Protein AF-A0A9E7F253-F1 (afdb_monomer_lite)

Organism: NCBI:txid320322

InterPro domains:
  IPR000462 CDP-alcohol phosphatidyltransferase [PF01066] (121-216)
  IPR014472 Choline/ethanolamine phosphotransferase [PTHR10414] (60-450)
  IPR043130 CDP-alcohol phosphatidyltransferase, transmembrane domain [G3DSA:1.20.120.1760] (108-322)
  IPR048254 CDP-alcohol phosphatidyltransferase, conserved site [PS00379] (163-185)

Secondary structure (DSSP, 8-state):
-HHHHHHHHHHHHHHHHHH-TT-TTTHHHHHHHHH-TTS-TT-HHHHHHHHHHHHHHHHS-SS-HHHHHHHTT----EEE--HHIIIIIHHHHHHHGGGS-SSTTTSSS--HHHHHHHHHHHHHHHHHHHHHH-TTS-S---HHHHHHHHHHHHHHHHHHHHHHHHHHHHT---HHHHHHHHHHHHHHHHHHHHHHHHHHT-GGGHHHHHHHHHHHHHHHHHHHHHHSSEEE-SS-IIIIIHHHHHHHHHHHHHH-THHHHSBHHHHSTTTTT-TTS---BHHHHHHHHHIIIIIHHHHHHHHHHHHHHHHHTT--HHHHHGGGHHHHHHHHHHHHHHHH-TT-HHHHSHHHHHHHHHHHHHHHHHHHHHHHHTTPPSS--GGGGGGGTTHHHHHHHHHHHHHTTT--SS-HHHHHHHHHHHHHHHHHHHHHHHHHHHHHHHT--SS---TTHHHHHHHHHHHHHHHHHHHHHHHHHHHHS--PPPPP--------------------------------SSSSSSTTTTTTTTTTT-SSS-------------------------

Structure (mmCIF, N/CA/C/O backbone):
data_AF-A0A9E7F253-F1
#
_entry.id   AF-A0A9E7F253-F1
#
loop_
_atom_site.group_PDB
_atom_site.id
_atom_site.type_symbol
_atom_site.label_atom_id
_atom_site.label_alt_id
_atom_site.label_comp_id
_atom_site.label_asym_id
_atom_site.label_entity_id
_atom_site.label_seq_id
_atom_site.pdbx_PDB_ins_code
_atom_site.Cartn_x
_atom_site.Cartn_y
_atom_site.Cartn_z
_atom_site.occupancy
_atom_site.B_iso_or_equiv
_atom_site.auth_seq_id
_atom_site.auth_comp_id
_atom_site.auth_asym_id
_atom_site.auth_atom_id
_atom_site.pdbx_PDB_model_num
ATOM 1 N N . MET A 1 1 ? 38.397 19.824 2.627 1.00 30.05 1 MET A N 1
ATOM 2 C CA . MET A 1 1 ? 37.225 19.546 1.764 1.00 30.05 1 MET A CA 1
ATOM 3 C C . MET A 1 1 ? 36.124 18.804 2.516 1.00 30.05 1 MET A C 1
ATOM 5 O O . MET A 1 1 ? 35.046 19.362 2.634 1.00 30.05 1 MET A O 1
ATOM 9 N N . LEU A 1 2 ? 36.395 17.642 3.126 1.00 26.81 2 LEU A N 1
ATOM 10 C CA . LEU A 1 2 ? 35.420 16.891 3.942 1.00 26.81 2 LEU A CA 1
ATOM 11 C C . LEU A 1 2 ? 34.816 17.716 5.106 1.00 26.81 2 LEU A C 1
ATOM 13 O O . LEU A 1 2 ? 33.614 17.709 5.334 1.00 26.81 2 LEU A O 1
ATOM 17 N N . SER A 1 3 ? 35.633 18.528 5.782 1.00 28.61 3 SER A N 1
ATOM 18 C CA . SER A 1 3 ? 35.206 19.444 6.854 1.00 28.61 3 SER A CA 1
ATOM 19 C C . SER A 1 3 ? 34.340 20.627 6.388 1.00 28.61 3 SER A C 1
ATOM 21 O O . SER A 1 3 ? 33.595 21.186 7.190 1.00 28.61 3 SER A O 1
ATOM 23 N N . LEU A 1 4 ? 34.415 20.999 5.104 1.00 32.41 4 LEU A N 1
ATOM 24 C CA . LEU A 1 4 ? 33.600 22.062 4.499 1.00 32.41 4 LEU A CA 1
ATOM 25 C C . LEU A 1 4 ? 32.230 21.540 4.024 1.00 32.41 4 LEU A C 1
ATOM 27 O O . LEU A 1 4 ? 31.294 22.324 3.930 1.00 32.41 4 LEU A O 1
ATOM 31 N N . LEU A 1 5 ? 32.099 20.225 3.795 1.00 35.53 5 LEU A N 1
ATOM 32 C CA . LEU A 1 5 ? 30.854 19.544 3.400 1.00 35.53 5 LEU A CA 1
ATOM 33 C C . LEU A 1 5 ? 30.013 19.066 4.598 1.00 35.53 5 LEU A C 1
ATOM 35 O O . LEU A 1 5 ? 28.794 18.969 4.501 1.00 35.53 5 LEU A O 1
ATOM 39 N N . ILE A 1 6 ? 30.653 18.804 5.742 1.00 37.03 6 ILE A N 1
ATOM 40 C CA . ILE A 1 6 ? 29.982 18.355 6.973 1.00 37.03 6 ILE A CA 1
ATOM 41 C C . ILE A 1 6 ? 29.242 19.506 7.676 1.00 37.03 6 ILE A C 1
ATOM 43 O O . ILE A 1 6 ? 28.189 19.289 8.270 1.00 37.03 6 ILE A O 1
ATOM 47 N N . ARG A 1 7 ? 29.756 20.740 7.594 1.00 33.44 7 ARG A N 1
ATOM 48 C CA . ARG A 1 7 ? 29.169 21.903 8.283 1.00 33.44 7 ARG A CA 1
ATOM 49 C C . ARG A 1 7 ? 27.715 22.199 7.879 1.00 33.44 7 ARG A C 1
ATOM 51 O O . ARG A 1 7 ? 26.892 22.237 8.782 1.00 33.44 7 ARG A O 1
ATOM 58 N N . PRO A 1 8 ? 27.348 22.275 6.586 1.00 38.00 8 PRO A N 1
ATOM 59 C CA . PRO A 1 8 ? 25.959 22.519 6.182 1.00 38.00 8 PRO A CA 1
ATOM 60 C C . PRO A 1 8 ? 24.978 21.423 6.636 1.00 38.00 8 PRO A C 1
ATOM 62 O O . PRO A 1 8 ? 23.828 21.710 6.954 1.00 38.00 8 PRO A O 1
ATOM 65 N N . VAL A 1 9 ? 25.433 20.163 6.699 1.00 37.81 9 VAL A N 1
ATOM 66 C CA . VAL A 1 9 ? 24.639 19.012 7.170 1.00 37.81 9 VAL A CA 1
ATOM 67 C C . VAL A 1 9 ? 24.443 19.069 8.688 1.00 37.81 9 VAL A C 1
ATOM 69 O O . VAL A 1 9 ? 23.340 18.831 9.177 1.00 37.81 9 VAL A O 1
ATOM 72 N N . LEU A 1 10 ? 25.485 19.440 9.437 1.00 37.00 10 LEU A N 1
ATOM 73 C CA . LEU A 1 10 ? 25.392 19.684 10.878 1.00 37.00 10 LEU A CA 1
ATOM 74 C C . LEU A 1 10 ? 24.549 20.923 11.205 1.00 37.00 10 LEU A C 1
ATOM 76 O O . LEU A 1 10 ? 23.824 20.897 12.195 1.00 37.00 10 LEU A O 1
ATOM 80 N N . ASP A 1 11 ? 24.579 21.958 10.367 1.00 37.53 11 ASP A N 1
ATOM 81 C CA . ASP A 1 11 ? 23.763 23.165 10.527 1.00 37.53 11 ASP A CA 1
ATOM 82 C C . ASP A 1 11 ? 22.277 22.878 10.243 1.00 37.53 11 ASP A C 1
ATOM 84 O O . ASP A 1 11 ? 21.405 23.380 10.953 1.00 37.53 11 ASP A O 1
ATOM 88 N N . LEU A 1 12 ? 21.966 21.990 9.288 1.00 36.81 12 LEU A N 1
ATOM 89 C CA . LEU A 1 12 ? 20.602 21.508 9.028 1.00 36.81 12 LEU A CA 1
ATOM 90 C C . LEU A 1 12 ? 20.070 20.636 10.184 1.00 36.81 12 LEU A C 1
ATOM 92 O O . LEU A 1 12 ? 18.921 20.785 10.602 1.00 36.81 12 LEU A O 1
ATOM 96 N N . ILE A 1 13 ? 20.918 19.775 10.760 1.00 38.06 13 ILE A N 1
ATOM 97 C CA . ILE A 1 13 ? 20.624 18.994 11.980 1.00 38.06 13 ILE A CA 1
ATOM 98 C C . ILE A 1 13 ? 20.480 19.924 13.205 1.00 38.06 13 ILE A C 1
ATOM 100 O O . ILE A 1 13 ? 19.615 19.717 14.062 1.00 38.06 13 ILE A O 1
ATOM 104 N N . GLY A 1 14 ? 21.276 20.993 13.267 1.00 34.47 14 GLY A N 1
ATOM 105 C CA . GLY A 1 14 ? 21.186 22.057 14.265 1.00 34.47 14 GLY A CA 1
ATOM 106 C C . GLY A 1 14 ? 19.881 22.850 14.166 1.00 34.47 14 GLY A C 1
ATOM 107 O O . GLY A 1 14 ? 19.262 23.137 15.188 1.00 34.47 14 GLY A O 1
ATOM 108 N N . TYR A 1 15 ? 19.382 23.110 12.956 1.00 34.38 15 TYR A N 1
ATOM 109 C CA . TYR A 1 15 ? 18.088 23.768 12.742 1.00 34.38 15 TYR A CA 1
ATOM 110 C C . TYR A 1 15 ? 16.909 22.912 13.235 1.00 34.38 15 TYR A C 1
ATOM 112 O O . TYR A 1 15 ? 15.989 23.427 13.873 1.00 34.38 15 TYR A O 1
ATOM 120 N N . PHE A 1 16 ? 16.974 21.588 13.049 1.00 31.30 16 PHE A N 1
ATOM 121 C CA . PHE A 1 16 ? 16.030 20.642 13.665 1.00 31.30 16 PHE A CA 1
ATOM 122 C C . PHE A 1 16 ? 16.096 20.647 15.204 1.00 31.30 16 PHE A C 1
ATOM 124 O O . PHE A 1 16 ? 15.095 20.366 15.865 1.00 31.30 16 PHE A O 1
ATOM 131 N N . SER A 1 17 ? 17.243 21.014 15.780 1.00 33.12 17 SER A N 1
ATOM 132 C CA . SER A 1 17 ? 17.468 21.051 17.232 1.00 33.12 17 SER A CA 1
ATOM 133 C C . SER A 1 17 ? 16.834 22.271 17.917 1.00 33.12 17 SER A C 1
ATOM 135 O O . SER A 1 17 ? 16.520 22.202 19.101 1.00 33.12 17 SER A O 1
ATOM 137 N N . VAL A 1 18 ? 16.581 23.364 17.185 1.00 35.09 18 VAL A N 1
ATOM 138 C CA . VAL A 1 18 ? 15.900 24.565 17.716 1.00 35.09 18 VAL A CA 1
ATOM 139 C C . VAL A 1 18 ? 14.377 24.369 17.800 1.00 35.09 18 VAL A C 1
ATOM 141 O O . VAL A 1 18 ? 13.717 24.977 18.639 1.00 35.09 18 VAL A O 1
ATOM 144 N N . VAL A 1 19 ? 13.809 23.479 16.978 1.00 34.69 19 VAL A N 1
ATOM 145 C CA . VAL A 1 19 ? 12.356 23.225 16.914 1.00 34.69 19 VAL A CA 1
ATOM 146 C C . VAL A 1 19 ? 11.896 22.147 17.916 1.00 34.69 19 VAL A C 1
ATOM 148 O O . VAL A 1 19 ? 10.728 22.133 18.303 1.00 34.69 19 VAL A O 1
ATOM 151 N N . PHE A 1 20 ? 12.794 21.272 18.397 1.00 37.69 20 PHE A N 1
ATOM 152 C CA . PHE A 1 20 ? 12.448 20.125 19.257 1.00 37.69 20 PHE A CA 1
ATOM 153 C C . PHE A 1 20 ? 13.407 19.962 20.462 1.00 37.69 20 PHE A C 1
ATOM 155 O O . PHE A 1 20 ? 14.334 19.150 20.414 1.00 37.69 20 PHE A O 1
ATOM 162 N N . PRO A 1 21 ? 13.172 20.674 21.583 1.00 31.69 21 PRO A N 1
ATOM 163 C CA . PRO A 1 21 ? 14.091 20.702 22.728 1.00 31.69 21 PRO A CA 1
ATOM 164 C C . PRO A 1 21 ? 14.066 19.450 23.628 1.00 31.69 21 PRO A C 1
ATOM 166 O O . PRO A 1 21 ? 14.797 19.386 24.609 1.00 31.69 21 PRO A O 1
ATOM 169 N N . SER A 1 22 ? 13.235 18.439 23.355 1.00 30.19 22 SER A N 1
ATOM 170 C CA . SER A 1 22 ? 13.044 17.277 24.249 1.00 30.19 22 SER A CA 1
ATOM 171 C C . SER A 1 22 ? 13.729 15.980 23.788 1.00 30.19 22 SER A C 1
ATOM 173 O O . SER A 1 22 ? 13.538 14.929 24.397 1.00 30.19 22 SER A O 1
ATOM 175 N N . SER A 1 23 ? 14.575 16.035 22.755 1.00 37.69 23 SER A N 1
ATOM 176 C CA . SER A 1 23 ? 15.226 14.862 22.135 1.00 37.69 23 SER A CA 1
ATOM 177 C C . SER A 1 23 ? 16.762 14.954 22.098 1.00 37.69 23 SER A C 1
ATOM 179 O O . SER A 1 23 ? 17.400 14.576 21.118 1.00 37.69 23 SER A O 1
ATOM 181 N N . HIS A 1 24 ? 17.372 15.451 23.176 1.00 32.84 24 HIS A N 1
ATOM 182 C CA . HIS A 1 24 ? 18.783 15.862 23.204 1.00 32.84 24 HIS A CA 1
ATOM 183 C C . HIS A 1 24 ? 19.865 14.763 23.184 1.00 32.84 24 HIS A C 1
ATOM 185 O O . HIS A 1 24 ? 21.035 15.118 23.086 1.00 32.84 24 HIS A O 1
ATOM 191 N N . SER A 1 25 ? 19.567 13.460 23.247 1.00 36.12 25 SER A N 1
ATOM 192 C CA . SER A 1 25 ? 20.639 12.458 23.454 1.00 36.12 25 SER A CA 1
ATOM 193 C C . SER A 1 25 ? 20.885 11.451 22.327 1.00 36.12 25 SER A C 1
ATOM 195 O O . SER A 1 25 ? 21.946 10.832 22.318 1.00 36.12 25 SER A O 1
ATOM 197 N N . VAL A 1 26 ? 19.974 11.282 21.360 1.00 38.06 26 VAL A N 1
ATOM 198 C CA . VAL A 1 26 ? 20.045 10.128 20.431 1.00 38.06 26 VAL A CA 1
ATOM 199 C C . VAL A 1 26 ? 20.203 10.528 18.961 1.00 38.06 26 VAL A C 1
ATOM 201 O O . VAL A 1 26 ? 20.901 9.848 18.209 1.00 38.06 26 VAL A O 1
ATOM 204 N N . LEU A 1 27 ? 19.616 11.649 18.532 1.00 37.00 27 LEU A N 1
ATOM 205 C CA . LEU A 1 27 ? 19.571 11.993 17.106 1.00 37.00 27 LEU A CA 1
ATOM 206 C C . LEU A 1 27 ? 20.922 12.499 16.564 1.00 37.00 27 LEU A C 1
ATOM 208 O O . LEU A 1 27 ? 21.325 12.114 15.471 1.00 37.00 27 LEU A O 1
ATOM 212 N N . GLY A 1 28 ? 21.650 13.306 17.345 1.00 31.56 28 GLY A N 1
ATOM 213 C CA . GLY A 1 28 ? 22.920 13.907 16.914 1.00 31.56 28 GLY A CA 1
ATOM 214 C C . GLY A 1 28 ? 24.097 12.926 16.835 1.00 31.56 28 GLY A C 1
ATOM 215 O O . GLY A 1 28 ? 24.971 13.079 15.990 1.00 31.56 28 GLY A O 1
ATOM 216 N N . SER A 1 29 ? 24.112 11.887 17.673 1.00 34.31 29 SER A N 1
ATOM 217 C CA . SER A 1 29 ? 25.251 10.958 17.764 1.00 34.31 29 SER A CA 1
ATOM 218 C C . SER A 1 29 ? 25.171 9.805 16.757 1.00 34.31 29 SER A C 1
ATOM 220 O O . SER A 1 29 ? 26.201 9.299 16.321 1.00 34.31 29 SER A O 1
ATOM 222 N N . THR A 1 30 ? 23.961 9.409 16.350 1.00 38.50 30 THR A N 1
ATOM 223 C CA . THR A 1 30 ? 23.743 8.241 15.476 1.00 38.50 30 THR A CA 1
ATOM 224 C C . THR A 1 30 ? 24.129 8.529 14.018 1.00 38.50 30 THR A C 1
ATOM 226 O O . THR A 1 30 ? 24.692 7.670 13.345 1.00 38.50 30 THR A O 1
ATOM 229 N N . VAL A 1 31 ? 23.915 9.762 13.543 1.00 37.12 31 VAL A N 1
ATOM 230 C CA . VAL A 1 31 ? 24.264 10.176 12.168 1.00 37.12 31 VAL A CA 1
ATOM 231 C C . VAL A 1 31 ? 25.773 10.418 12.010 1.00 37.12 31 VAL A C 1
ATOM 233 O O . VAL A 1 31 ? 26.345 10.090 10.974 1.00 37.12 31 VAL A O 1
ATOM 236 N N . VAL A 1 32 ? 26.451 10.909 13.056 1.00 35.62 32 VAL A N 1
ATOM 237 C CA . VAL A 1 32 ? 27.909 11.141 13.039 1.00 35.62 32 VAL A CA 1
ATOM 238 C C . VAL A 1 32 ? 28.699 9.824 13.076 1.00 35.62 32 VAL A C 1
ATOM 240 O O . VAL A 1 32 ? 29.743 9.719 12.437 1.00 35.62 32 VAL A O 1
ATOM 243 N N . LEU A 1 33 ? 28.194 8.793 13.762 1.00 36.34 33 LEU A N 1
ATOM 244 C CA . LEU A 1 33 ? 28.847 7.478 13.827 1.00 36.34 33 LEU A CA 1
ATOM 245 C C . LEU A 1 33 ? 28.702 6.664 12.532 1.00 36.34 33 LEU A C 1
ATOM 247 O O . LEU A 1 33 ? 29.630 5.944 12.175 1.00 36.34 33 LEU A O 1
ATOM 251 N N . ALA A 1 34 ? 27.597 6.818 11.795 1.00 37.03 34 ALA A N 1
ATOM 252 C CA . ALA A 1 34 ? 27.406 6.136 10.513 1.00 37.03 34 ALA A CA 1
ATOM 253 C C . ALA A 1 34 ? 28.264 6.734 9.374 1.00 37.03 34 ALA A C 1
ATOM 255 O O . ALA A 1 34 ? 28.642 6.015 8.454 1.00 37.03 34 ALA A O 1
ATOM 256 N N . ALA A 1 35 ? 28.621 8.023 9.454 1.00 32.62 35 ALA A N 1
ATOM 257 C CA . ALA A 1 35 ? 29.439 8.710 8.447 1.00 32.62 35 ALA A CA 1
ATOM 258 C C . ALA A 1 35 ? 30.966 8.624 8.685 1.00 32.62 35 ALA A C 1
ATOM 260 O O . ALA A 1 35 ? 31.743 8.903 7.775 1.00 32.62 35 ALA A O 1
ATOM 261 N N . CYS A 1 36 ? 31.423 8.220 9.877 1.00 31.97 36 CYS A N 1
ATOM 262 C CA . CYS A 1 36 ? 32.846 8.223 10.263 1.00 31.97 36 CYS A CA 1
ATOM 263 C C . CYS A 1 36 ? 33.448 6.818 10.461 1.00 31.97 36 CYS A C 1
ATOM 265 O O . CYS A 1 36 ? 34.348 6.632 11.280 1.00 31.97 36 CYS A O 1
ATOM 267 N N . GLY A 1 37 ? 33.003 5.824 9.686 1.00 33.59 37 GLY A N 1
ATOM 268 C CA . GLY A 1 37 ? 33.488 4.437 9.765 1.00 33.59 37 GLY A CA 1
ATOM 269 C C . GLY A 1 37 ? 34.975 4.208 9.435 1.00 33.59 37 GLY A C 1
ATOM 270 O O . GLY A 1 37 ? 35.452 3.092 9.603 1.00 33.59 37 GLY A O 1
ATOM 271 N N . ALA A 1 38 ? 35.726 5.230 9.004 1.00 31.75 38 ALA A N 1
ATOM 272 C CA . ALA A 1 38 ? 37.143 5.092 8.639 1.00 31.75 38 ALA A CA 1
ATOM 273 C C . ALA A 1 38 ? 38.134 5.869 9.530 1.00 31.75 38 ALA A C 1
ATOM 275 O O . ALA A 1 38 ? 39.338 5.687 9.389 1.00 31.75 38 ALA A O 1
ATOM 276 N N . CYS A 1 39 ? 37.677 6.704 10.469 1.00 30.56 39 CYS A N 1
ATOM 277 C CA . CYS A 1 39 ? 38.578 7.505 11.305 1.00 30.56 39 CYS A CA 1
ATOM 278 C C . CYS A 1 39 ? 37.928 7.827 12.655 1.00 30.56 39 CYS A C 1
ATOM 280 O O . CYS A 1 39 ? 37.311 8.875 12.780 1.00 30.56 39 CYS A O 1
ATOM 282 N N . PHE A 1 40 ? 38.048 6.937 13.648 1.00 29.53 40 PHE A N 1
ATOM 283 C CA . PHE A 1 40 ? 38.323 7.267 15.062 1.00 29.53 40 PHE A CA 1
ATOM 284 C C . PHE A 1 40 ? 38.201 6.010 15.948 1.00 29.53 40 PHE A C 1
ATOM 286 O O . PHE A 1 40 ? 37.119 5.603 16.360 1.00 29.53 40 PHE A O 1
ATOM 293 N N . CYS A 1 41 ? 39.339 5.435 16.339 1.00 30.30 41 CYS A N 1
ATOM 294 C CA . CYS A 1 41 ? 39.443 4.365 17.341 1.00 30.30 41 CYS A CA 1
ATOM 295 C C . CYS A 1 41 ? 39.251 4.857 18.797 1.00 30.30 41 CYS A C 1
ATOM 297 O O . CYS A 1 41 ? 39.827 4.274 19.713 1.00 30.30 41 CYS A O 1
ATOM 299 N N . ARG A 1 42 ? 38.502 5.944 19.053 1.00 35.00 42 ARG A N 1
ATOM 300 C CA . ARG A 1 42 ? 38.581 6.640 20.356 1.00 35.00 42 ARG A CA 1
ATOM 301 C C . ARG A 1 42 ? 37.331 6.698 21.229 1.00 35.00 42 ARG A C 1
ATOM 303 O O . ARG A 1 42 ? 37.457 7.212 22.328 1.00 35.00 42 ARG A O 1
ATOM 310 N N . ASP A 1 43 ? 36.182 6.141 20.837 1.00 41.91 43 ASP A N 1
ATOM 311 C CA . ASP A 1 43 ? 34.983 6.233 21.696 1.00 41.91 43 ASP A CA 1
ATOM 312 C C . ASP A 1 43 ? 34.068 4.991 21.670 1.00 41.91 43 ASP A C 1
ATOM 314 O O . ASP A 1 43 ? 32.867 5.039 21.401 1.00 41.91 43 ASP A O 1
ATOM 318 N N . ARG A 1 44 ? 34.650 3.830 21.996 1.00 34.16 44 ARG A N 1
ATOM 319 C CA . ARG A 1 44 ? 33.938 2.539 22.094 1.00 34.16 44 ARG A CA 1
ATOM 320 C C . ARG A 1 44 ? 32.828 2.541 23.165 1.00 34.16 44 ARG A C 1
ATOM 322 O O . ARG A 1 44 ? 31.825 1.854 23.006 1.00 34.16 44 ARG A O 1
ATOM 329 N N . ALA A 1 45 ? 32.977 3.347 24.220 1.00 33.81 45 ALA A N 1
ATOM 330 C CA . ALA A 1 45 ? 32.029 3.427 25.337 1.00 33.81 45 ALA A CA 1
ATOM 331 C C . ALA A 1 45 ? 30.716 4.152 24.976 1.00 33.81 45 ALA A C 1
ATOM 333 O O . ALA A 1 45 ? 29.641 3.769 25.437 1.00 33.81 45 ALA A O 1
ATOM 334 N N . ARG A 1 46 ? 30.774 5.169 24.105 1.00 36.94 46 ARG A N 1
ATOM 335 C CA . ARG A 1 46 ? 29.596 5.956 23.698 1.00 36.94 46 ARG A CA 1
ATOM 336 C C . ARG A 1 46 ? 28.722 5.213 22.687 1.00 36.94 46 ARG A C 1
ATOM 338 O O . ARG A 1 46 ? 27.500 5.276 22.776 1.00 36.94 46 ARG A O 1
ATOM 345 N N . ALA A 1 47 ? 29.345 4.458 21.779 1.00 34.16 47 ALA A N 1
ATOM 346 C CA . ALA A 1 47 ? 28.642 3.539 20.886 1.00 34.16 47 ALA A CA 1
ATOM 347 C C . ALA A 1 47 ? 27.946 2.411 21.671 1.00 34.16 47 ALA A C 1
ATOM 349 O O . ALA A 1 47 ? 26.792 2.102 21.387 1.00 34.16 47 ALA A O 1
ATOM 350 N N . GLY A 1 48 ? 28.599 1.871 22.711 1.00 32.31 48 GLY A N 1
ATOM 351 C CA . GLY A 1 48 ? 28.011 0.880 23.620 1.00 32.31 48 GLY A CA 1
ATOM 352 C C . GLY A 1 48 ? 26.739 1.379 24.311 1.00 32.31 48 GLY A C 1
ATOM 353 O O . GLY A 1 48 ? 25.714 0.716 24.237 1.00 32.31 48 GLY A O 1
ATOM 354 N N . SER A 1 49 ? 26.755 2.593 24.868 1.00 36.41 49 SER A N 1
ATOM 355 C CA . SER A 1 49 ? 25.584 3.199 25.529 1.00 36.41 49 SER A CA 1
ATOM 356 C C . SER A 1 49 ? 24.397 3.455 24.581 1.00 36.41 49 SER A C 1
ATOM 358 O O . SER A 1 49 ? 23.240 3.319 24.981 1.00 36.41 49 SER A O 1
ATOM 360 N N . ILE A 1 50 ? 24.655 3.796 23.313 1.00 42.75 50 ILE A N 1
ATOM 361 C CA . ILE A 1 50 ? 23.602 3.999 22.302 1.00 42.75 50 ILE A CA 1
ATOM 362 C C . ILE A 1 50 ? 23.015 2.659 21.853 1.00 42.75 50 ILE A C 1
ATOM 364 O O . ILE A 1 50 ? 21.797 2.546 21.736 1.00 42.75 50 ILE A O 1
ATOM 368 N N . VAL A 1 51 ? 23.855 1.640 21.645 1.00 39.25 51 VAL A N 1
ATOM 369 C CA . VAL A 1 51 ? 23.405 0.277 21.328 1.00 39.25 51 VAL A CA 1
ATOM 370 C C . VAL A 1 51 ? 22.629 -0.316 22.503 1.00 39.25 51 VAL A C 1
ATOM 372 O O . VAL A 1 51 ? 21.572 -0.892 22.286 1.00 39.25 51 VAL A O 1
ATOM 375 N N . GLU A 1 52 ? 23.068 -0.107 23.743 1.00 35.38 52 GLU A N 1
ATOM 376 C CA . GLU A 1 52 ? 22.333 -0.512 24.946 1.00 35.38 52 GLU A CA 1
ATOM 377 C C . GLU A 1 52 ? 21.007 0.235 25.090 1.00 35.38 52 GLU A C 1
ATOM 379 O O . GLU A 1 52 ? 19.997 -0.387 25.398 1.00 35.38 52 GLU A O 1
ATOM 384 N N . SER A 1 53 ? 20.956 1.540 24.809 1.00 41.25 53 SER A N 1
ATOM 385 C CA . SER A 1 53 ? 19.699 2.300 24.803 1.00 41.25 53 SER A CA 1
ATOM 386 C C . SER A 1 53 ? 18.753 1.840 23.688 1.00 41.25 53 SER A C 1
ATOM 388 O O . SER A 1 53 ? 17.546 1.739 23.909 1.00 41.25 53 SER A O 1
ATOM 390 N N . PHE A 1 54 ? 19.287 1.513 22.509 1.00 43.06 54 PHE A N 1
ATOM 391 C CA . PHE A 1 54 ? 18.531 0.947 21.395 1.00 43.06 54 PHE A CA 1
ATOM 392 C C . PHE A 1 54 ? 17.992 -0.447 21.743 1.00 43.06 54 PHE A C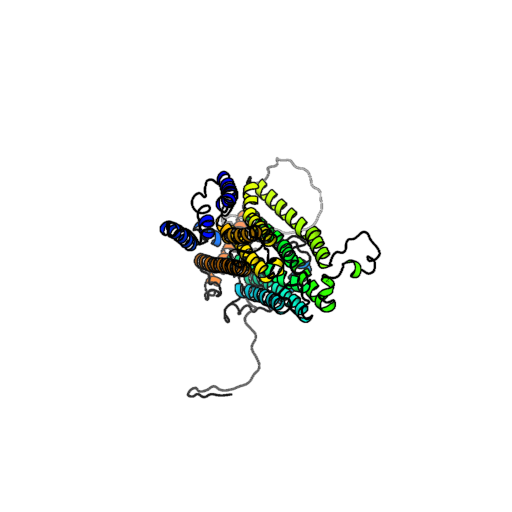 1
ATOM 394 O O . PHE A 1 54 ? 16.794 -0.667 21.600 1.00 43.06 54 PHE A O 1
ATOM 401 N N . CYS A 1 55 ? 18.827 -1.335 22.291 1.00 35.53 55 CYS A N 1
ATOM 402 C CA . CYS A 1 55 ? 18.453 -2.667 22.778 1.00 35.53 55 CYS A CA 1
ATOM 403 C C . CYS A 1 55 ? 17.441 -2.609 23.930 1.00 35.53 55 CYS A C 1
ATOM 405 O O . CYS A 1 55 ? 16.459 -3.345 23.913 1.00 35.53 55 CYS A O 1
ATOM 407 N N . ALA A 1 56 ? 17.615 -1.699 24.890 1.00 36.81 56 ALA A N 1
ATOM 408 C CA . ALA A 1 56 ? 16.678 -1.499 25.993 1.00 36.81 56 ALA A CA 1
ATOM 409 C C . ALA A 1 56 ? 15.318 -1.000 25.484 1.00 36.81 56 ALA A C 1
ATOM 411 O O . ALA A 1 56 ? 14.276 -1.441 25.956 1.00 36.81 56 ALA A O 1
ATOM 412 N N . LYS A 1 57 ? 15.302 -0.127 24.470 1.00 48.28 57 LYS A N 1
ATOM 413 C CA . LYS A 1 57 ? 14.066 0.330 23.817 1.00 48.28 57 LYS A CA 1
ATOM 414 C C . LYS A 1 57 ? 13.436 -0.749 22.929 1.00 48.28 57 LYS A C 1
ATOM 416 O O . LYS A 1 57 ? 12.226 -0.732 22.742 1.00 48.28 57 LYS A O 1
ATOM 421 N N . TRP A 1 58 ? 14.243 -1.686 22.435 1.00 46.09 58 TRP A N 1
ATOM 422 C CA . TRP A 1 58 ? 13.817 -2.922 21.773 1.00 46.09 58 TRP A CA 1
ATOM 423 C C . TRP A 1 58 ? 13.189 -3.932 22.753 1.00 46.09 58 TRP A C 1
ATOM 425 O O . TRP A 1 58 ? 12.342 -4.718 22.351 1.00 46.09 58 TRP A O 1
ATOM 435 N N . GLN A 1 59 ? 13.563 -3.885 24.038 1.00 41.69 59 GLN A N 1
ATOM 436 C CA . GLN A 1 59 ? 13.016 -4.723 25.118 1.00 41.69 59 GLN A CA 1
ATOM 437 C C . GLN A 1 59 ? 11.769 -4.140 25.808 1.00 41.69 59 GLN A C 1
ATOM 439 O O . GLN A 1 59 ? 11.122 -4.838 26.588 1.00 41.69 59 GLN A O 1
ATOM 444 N N . MET A 1 60 ? 11.418 -2.878 25.551 1.00 53.88 60 MET A N 1
ATOM 445 C CA . MET A 1 60 ? 10.205 -2.266 26.097 1.00 53.88 60 MET A CA 1
ATOM 446 C C . MET A 1 60 ? 8.999 -2.673 25.248 1.00 53.88 60 MET A C 1
ATOM 448 O O . MET A 1 60 ? 8.972 -2.406 24.048 1.00 53.88 60 MET A O 1
ATOM 452 N N . GLY A 1 61 ? 8.001 -3.294 25.881 1.00 67.56 61 GLY A N 1
ATOM 453 C CA . GLY A 1 61 ? 6.761 -3.695 25.215 1.00 67.56 61 GLY A CA 1
ATOM 454 C C . GLY A 1 61 ? 6.077 -2.531 24.493 1.00 67.56 61 GLY A C 1
ATOM 455 O O . GLY A 1 61 ? 6.162 -1.368 24.905 1.00 67.56 61 GLY A O 1
ATOM 456 N N . TYR A 1 62 ? 5.397 -2.841 23.396 1.00 83.75 62 TYR A N 1
ATOM 457 C CA . TYR A 1 62 ? 4.694 -1.861 22.574 1.00 83.75 62 TYR A CA 1
ATOM 458 C C . TYR A 1 62 ? 3.415 -1.325 23.233 1.00 83.75 62 TYR A C 1
ATOM 460 O O . TYR A 1 62 ? 2.938 -0.260 22.825 1.00 83.75 62 TYR A O 1
ATOM 468 N N . ILE A 1 63 ? 2.871 -2.043 24.220 1.00 86.38 63 ILE A N 1
ATOM 469 C CA . ILE A 1 63 ? 1.609 -1.766 24.906 1.00 86.38 63 ILE A CA 1
ATOM 470 C C . ILE A 1 63 ? 1.868 -1.496 26.393 1.00 86.38 63 ILE A C 1
ATOM 472 O O . ILE A 1 63 ? 2.301 -2.361 27.151 1.00 86.38 63 ILE A O 1
ATOM 476 N N . GLY A 1 64 ? 1.544 -0.281 26.840 1.00 85.69 64 GLY A N 1
ATOM 477 C CA . GLY A 1 64 ? 1.573 0.069 28.262 1.00 85.69 64 GLY A CA 1
ATOM 478 C C . GLY A 1 64 ? 0.368 -0.476 29.042 1.00 85.69 64 GLY A C 1
ATOM 479 O O . GLY A 1 64 ? -0.648 -0.862 28.465 1.00 85.69 64 GLY A O 1
ATOM 480 N N . HIS A 1 65 ? 0.424 -0.413 30.377 1.00 85.00 65 HIS A N 1
ATOM 481 C CA . HIS A 1 65 ? -0.662 -0.875 31.261 1.00 85.00 65 HIS A CA 1
ATOM 482 C C . HIS A 1 65 ? -2.041 -0.273 30.937 1.00 85.00 65 HIS A C 1
ATOM 484 O O . HIS A 1 65 ? -3.053 -0.966 31.028 1.00 85.00 65 HIS A O 1
ATOM 490 N N . HIS A 1 66 ? -2.089 1.003 30.536 1.00 87.75 66 HIS A N 1
ATOM 491 C CA . HIS A 1 66 ? -3.330 1.647 30.100 1.00 87.75 66 HIS A CA 1
ATOM 492 C C . HIS A 1 66 ? -3.908 0.980 28.843 1.00 87.75 66 HIS A C 1
ATOM 494 O O . HIS A 1 66 ? -5.087 0.637 28.824 1.00 87.75 66 HIS A O 1
ATOM 500 N N . GLY A 1 67 ? -3.064 0.721 27.838 1.00 87.31 67 GLY A N 1
ATOM 501 C CA . GLY A 1 67 ? -3.468 0.067 26.594 1.00 87.31 67 GLY A CA 1
ATOM 502 C C . GLY A 1 67 ? -4.050 -1.322 26.841 1.00 87.31 67 GLY A C 1
ATOM 503 O O . GLY A 1 67 ? -5.123 -1.631 26.333 1.00 87.31 67 GLY A O 1
ATOM 504 N N . VAL A 1 68 ? -3.427 -2.116 27.721 1.00 88.62 68 VAL A N 1
ATOM 505 C CA . VAL A 1 68 ? -3.954 -3.430 28.140 1.00 88.62 68 VAL A CA 1
ATOM 506 C C . VAL A 1 68 ? -5.382 -3.322 28.688 1.00 88.62 68 VAL A C 1
ATOM 508 O O . VAL A 1 68 ? -6.260 -4.092 28.297 1.00 88.62 68 VAL A O 1
ATOM 511 N N . ALA A 1 69 ? -5.651 -2.346 29.559 1.00 88.62 69 ALA A N 1
ATOM 512 C CA . ALA A 1 69 ? -6.987 -2.144 30.118 1.00 88.62 69 ALA A CA 1
ATOM 513 C C . ALA A 1 69 ? -8.012 -1.690 29.061 1.00 88.62 69 ALA A C 1
ATOM 515 O O . ALA A 1 69 ? -9.187 -2.067 29.133 1.00 88.62 69 ALA A O 1
ATOM 516 N N . THR A 1 70 ? -7.579 -0.891 28.086 1.00 89.06 70 THR A N 1
ATOM 517 C CA . THR A 1 70 ? -8.413 -0.402 26.982 1.00 89.06 70 THR A CA 1
ATOM 518 C C . THR A 1 70 ? -8.758 -1.511 25.989 1.00 89.06 70 THR A C 1
ATOM 520 O O . THR A 1 70 ? -9.914 -1.600 25.573 1.00 89.06 70 THR A O 1
ATOM 523 N N . LEU A 1 71 ? -7.827 -2.422 25.689 1.00 89.06 71 LEU A N 1
ATOM 524 C CA . LEU A 1 71 ? -8.052 -3.542 24.765 1.00 89.06 71 LEU A CA 1
ATOM 525 C C . LEU A 1 71 ? -9.262 -4.404 25.156 1.00 89.06 71 LEU A C 1
ATOM 527 O O . LEU A 1 71 ? -10.009 -4.846 24.288 1.00 89.06 71 LEU A O 1
ATOM 531 N N . HIS A 1 72 ? -9.513 -4.603 26.454 1.00 85.69 72 HIS A N 1
ATOM 532 C CA . HIS A 1 72 ? -10.693 -5.340 26.931 1.00 85.69 72 HIS A CA 1
ATOM 533 C C . HIS A 1 72 ? -12.025 -4.613 26.699 1.00 85.69 72 HIS A C 1
ATOM 535 O O . HIS A 1 72 ? -13.080 -5.249 26.697 1.00 85.69 72 HIS A O 1
ATOM 541 N N . LYS A 1 73 ? -11.993 -3.286 26.556 1.00 87.50 73 LYS A N 1
ATOM 542 C CA . LYS A 1 73 ? -13.171 -2.435 26.335 1.00 87.50 73 LYS A CA 1
ATOM 543 C C . LYS A 1 73 ? -13.390 -2.124 24.857 1.00 87.50 73 LYS A C 1
ATOM 545 O O . LYS A 1 73 ? -14.469 -1.652 24.500 1.00 87.50 73 LYS A O 1
ATOM 550 N N . TYR A 1 74 ? -12.378 -2.361 24.027 1.00 86.75 74 TYR A N 1
ATOM 551 C CA . TYR A 1 74 ? -12.399 -2.024 22.618 1.00 86.75 74 TYR A CA 1
ATOM 552 C C . TYR A 1 74 ? -13.518 -2.764 21.879 1.00 86.75 74 TYR A C 1
ATOM 554 O O . TYR A 1 74 ? -13.732 -3.968 22.052 1.00 86.75 74 TYR A O 1
ATOM 562 N N . LYS A 1 75 ? -14.227 -2.030 21.020 1.00 84.62 75 LYS A N 1
ATOM 563 C CA . LYS A 1 75 ? -15.252 -2.576 20.139 1.00 84.62 75 LYS A CA 1
ATOM 564 C C . LYS A 1 75 ? -15.127 -1.927 18.770 1.00 84.62 75 LYS A C 1
ATOM 566 O O . LYS A 1 75 ? -15.307 -0.720 18.652 1.00 84.62 75 LYS A O 1
ATOM 571 N N . TYR A 1 76 ? -14.901 -2.764 17.764 1.00 85.75 76 TYR A N 1
ATOM 572 C CA . TYR A 1 76 ? -14.812 -2.334 16.376 1.00 85.75 76 TYR A CA 1
ATOM 573 C C . TYR A 1 76 ? -16.071 -1.585 15.925 1.00 85.75 76 TYR A C 1
ATOM 575 O O . TYR A 1 76 ? -17.201 -2.007 16.216 1.00 85.75 76 TYR A O 1
ATOM 583 N N . SER A 1 77 ? -15.860 -0.501 15.181 1.00 88.19 77 SER A N 1
ATOM 584 C CA . SER A 1 77 ? -16.898 0.304 14.545 1.00 88.19 77 SER A CA 1
ATOM 585 C C . SER A 1 77 ? -16.471 0.628 13.117 1.00 88.19 77 SER A C 1
ATOM 587 O O 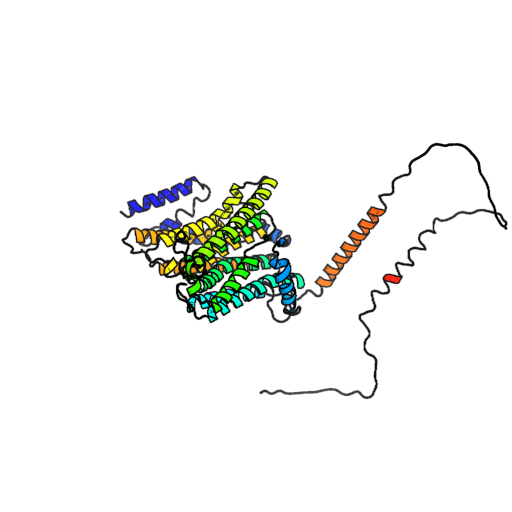. SER A 1 77 ? -15.446 1.267 12.899 1.00 88.19 77 SER A O 1
ATOM 589 N N . GLY A 1 78 ? -17.276 0.209 12.145 1.00 87.62 78 GLY A N 1
ATOM 590 C CA . GLY A 1 78 ? -17.054 0.482 10.730 1.00 87.62 78 GLY A CA 1
ATOM 591 C C . GLY A 1 78 ? -18.375 0.793 10.040 1.00 87.62 78 GLY A C 1
ATOM 592 O O . GLY A 1 78 ? -19.400 0.173 10.342 1.00 87.62 78 GLY A O 1
ATOM 593 N N . VAL A 1 79 ? -18.356 1.768 9.137 1.00 90.12 79 VAL A N 1
ATOM 594 C CA . VAL A 1 79 ? -19.498 2.163 8.311 1.00 90.12 79 VAL A CA 1
ATOM 595 C C . VAL A 1 79 ? -19.063 2.134 6.856 1.00 90.12 79 VAL A C 1
ATOM 597 O O . VAL A 1 79 ? -18.119 2.817 6.475 1.00 90.12 79 VAL A O 1
ATOM 600 N N . ASP A 1 80 ? -19.782 1.355 6.053 1.00 90.44 80 ASP A N 1
ATOM 601 C CA . ASP A 1 80 ? -19.524 1.196 4.627 1.00 90.44 80 ASP A CA 1
ATOM 602 C C . ASP A 1 80 ? -20.661 1.806 3.803 1.00 90.44 80 ASP A C 1
ATOM 604 O O . ASP A 1 80 ? -21.815 1.364 3.872 1.00 90.44 80 ASP A O 1
ATOM 608 N N . HIS A 1 81 ? -20.335 2.861 3.054 1.00 90.81 81 HIS A N 1
ATOM 609 C CA . HIS A 1 81 ? -21.258 3.554 2.160 1.00 90.81 81 HIS A CA 1
ATOM 610 C C . HIS A 1 81 ? -21.146 3.098 0.699 1.00 90.81 81 HIS A C 1
ATOM 612 O O . HIS A 1 81 ? -21.871 3.635 -0.145 1.00 90.81 81 HIS A O 1
ATOM 618 N N . SER A 1 82 ? -20.282 2.129 0.382 1.00 92.94 82 SER A N 1
ATOM 619 C CA . SER A 1 82 ? -20.103 1.645 -0.985 1.00 92.94 82 SER A CA 1
ATOM 620 C C . SER A 1 82 ? -21.381 1.021 -1.544 1.00 92.94 82 SER A C 1
ATOM 622 O O . SER A 1 82 ? -22.019 0.143 -0.949 1.00 92.94 82 SER A O 1
ATOM 624 N N . LEU A 1 83 ? -21.745 1.464 -2.748 1.00 92.56 83 LEU A N 1
ATOM 625 C CA . LEU A 1 83 ? -22.876 0.906 -3.486 1.00 92.56 83 LEU A CA 1
ATOM 626 C C . LEU A 1 83 ? -22.527 -0.471 -4.061 1.00 92.56 83 LEU A C 1
ATOM 628 O O . LEU A 1 83 ? -23.365 -1.374 -4.029 1.00 92.56 83 LEU A O 1
ATOM 632 N N . VAL A 1 84 ? -21.292 -0.644 -4.543 1.00 92.81 84 VAL A N 1
ATOM 633 C CA . VAL A 1 84 ? -20.802 -1.919 -5.085 1.00 92.81 84 VAL A CA 1
ATOM 634 C C . VAL A 1 84 ? -20.730 -2.964 -3.979 1.00 92.81 84 VAL A C 1
ATOM 636 O O . VAL A 1 84 ? -21.244 -4.073 -4.154 1.00 92.81 84 VAL A O 1
ATOM 639 N N . ALA A 1 85 ? -20.188 -2.603 -2.813 1.00 91.56 85 ALA A N 1
ATOM 640 C CA . ALA A 1 85 ? -20.210 -3.461 -1.640 1.00 91.56 85 ALA A CA 1
ATOM 641 C C . ALA A 1 85 ? -21.651 -3.841 -1.311 1.00 91.56 85 ALA A C 1
ATOM 643 O O . ALA A 1 85 ? -21.998 -5.020 -1.333 1.00 91.56 85 ALA A O 1
ATOM 644 N N . LYS A 1 86 ? -22.526 -2.860 -1.080 1.00 91.88 86 LYS A N 1
ATOM 645 C CA . LYS A 1 86 ? -23.899 -3.109 -0.628 1.00 91.88 86 LYS A CA 1
ATOM 646 C C . LYS A 1 86 ? -24.701 -4.026 -1.559 1.00 91.88 86 LYS A C 1
ATOM 648 O O . LYS A 1 86 ? -25.379 -4.926 -1.062 1.00 91.88 86 LYS A O 1
ATOM 653 N N . TYR A 1 87 ? -24.658 -3.796 -2.872 1.00 93.00 87 TYR A N 1
ATOM 654 C CA . TYR A 1 87 ? -25.550 -4.477 -3.819 1.00 93.00 87 TYR A CA 1
ATOM 655 C C . TYR A 1 87 ? -24.924 -5.678 -4.537 1.00 93.00 87 TYR A C 1
ATOM 657 O O . TYR A 1 87 ? -25.670 -6.558 -4.964 1.00 93.00 87 TYR A O 1
ATOM 665 N N . ILE A 1 88 ? -23.594 -5.753 -4.655 1.00 93.94 88 ILE A N 1
ATOM 666 C CA . ILE A 1 88 ? -22.909 -6.792 -5.443 1.00 93.94 88 ILE A CA 1
ATOM 667 C C . ILE A 1 88 ? -22.057 -7.683 -4.536 1.00 93.94 88 ILE A C 1
ATOM 669 O O . ILE A 1 88 ? -22.315 -8.885 -4.419 1.00 93.94 88 ILE A O 1
ATOM 673 N N . LEU A 1 89 ? -21.070 -7.102 -3.851 1.00 93.50 89 LEU A N 1
ATOM 674 C CA . LEU A 1 89 ? -20.045 -7.887 -3.158 1.00 93.50 89 LEU A CA 1
ATOM 675 C C . LEU A 1 89 ? -20.513 -8.421 -1.800 1.00 93.50 89 LEU A C 1
ATOM 677 O O . LEU A 1 89 ? -20.226 -9.564 -1.462 1.00 93.50 89 LEU A O 1
ATOM 681 N N . GLN A 1 90 ? -21.317 -7.677 -1.039 1.00 92.06 90 GLN A N 1
ATOM 682 C CA . GLN A 1 90 ? -21.855 -8.140 0.245 1.00 92.06 90 GLN A CA 1
ATOM 683 C C . GLN A 1 90 ? -22.745 -9.387 0.091 1.00 92.06 90 GLN A C 1
ATOM 685 O O . GLN A 1 90 ? -22.553 -10.334 0.865 1.00 92.06 90 GLN A O 1
ATOM 690 N N . PRO A 1 91 ? -23.676 -9.470 -0.886 1.00 93.75 91 PRO A N 1
ATOM 691 C CA . PRO A 1 91 ? -24.388 -10.713 -1.186 1.00 93.75 91 PRO A CA 1
ATOM 692 C C . PRO A 1 91 ? -23.471 -11.861 -1.618 1.00 93.75 91 PRO A C 1
ATOM 694 O O . PRO A 1 91 ? -23.737 -13.011 -1.264 1.00 93.75 91 PRO A O 1
ATOM 697 N N . PHE A 1 92 ? -22.410 -11.575 -2.376 1.00 94.38 92 PHE A N 1
ATOM 698 C CA . PHE A 1 92 ? -21.417 -12.571 -2.776 1.00 94.38 92 PHE A CA 1
ATOM 699 C C . PHE A 1 92 ? -20.643 -13.097 -1.558 1.00 94.38 92 PHE A C 1
ATOM 701 O O . PHE A 1 92 ? -20.767 -14.273 -1.226 1.00 94.38 92 PHE A O 1
ATOM 708 N N . TRP A 1 93 ? -19.970 -12.231 -0.799 1.00 93.94 93 TRP A N 1
ATOM 709 C CA . TRP A 1 93 ? -19.202 -12.590 0.398 1.00 93.94 93 TRP A CA 1
ATOM 710 C C . TRP A 1 93 ? -20.050 -13.275 1.475 1.00 93.94 93 TRP A C 1
ATOM 712 O O . TRP A 1 93 ? -19.571 -14.157 2.185 1.00 93.94 93 TRP A O 1
ATOM 722 N N . SER A 1 94 ? -21.330 -12.910 1.602 1.00 92.44 94 SER A N 1
ATOM 723 C CA . SER A 1 94 ? -22.250 -13.563 2.547 1.00 92.44 94 SER A CA 1
ATOM 724 C C . SER A 1 94 ? -22.643 -14.980 2.122 1.00 92.44 94 SER A C 1
ATOM 726 O O . SER A 1 94 ? -23.008 -15.782 2.978 1.00 92.44 94 SER A O 1
ATOM 728 N N . ARG A 1 95 ? -22.534 -15.317 0.832 1.00 92.19 95 ARG A N 1
ATOM 729 C CA . ARG A 1 95 ? -22.589 -16.709 0.368 1.00 92.19 95 ARG A CA 1
ATOM 730 C C . ARG A 1 95 ? -21.227 -17.376 0.532 1.00 92.19 95 ARG A C 1
ATOM 732 O O . ARG A 1 95 ? -21.169 -18.459 1.103 1.00 92.19 95 ARG A O 1
ATOM 739 N N . SER A 1 96 ? -20.137 -16.714 0.146 1.00 89.94 96 SER A N 1
ATOM 740 C CA . SER A 1 96 ? -18.774 -17.260 0.224 1.00 89.94 96 SER A CA 1
ATOM 741 C C . SER A 1 96 ? -18.379 -17.658 1.643 1.00 89.94 96 SER A C 1
ATOM 743 O O . SER A 1 96 ? -17.816 -18.728 1.841 1.00 89.94 96 SER A O 1
ATOM 745 N N . VAL A 1 97 ? -18.769 -16.881 2.659 1.00 87.12 97 VAL A N 1
ATOM 746 C CA . VAL A 1 97 ? -18.513 -17.234 4.064 1.00 87.12 97 VAL A CA 1
ATOM 747 C C . VAL A 1 97 ? -19.103 -18.610 4.416 1.00 87.12 97 VAL A C 1
ATOM 749 O O . VAL A 1 97 ? -18.553 -19.306 5.267 1.00 87.12 97 VAL A O 1
ATOM 752 N N . THR A 1 98 ? -20.207 -19.047 3.794 1.00 85.81 98 THR A N 1
ATOM 753 C CA . THR A 1 98 ? -20.836 -20.355 4.084 1.00 85.81 98 THR A CA 1
ATOM 754 C C . THR A 1 98 ? -20.010 -21.549 3.610 1.00 85.81 98 THR A C 1
ATOM 756 O O . THR A 1 98 ? -20.168 -22.629 4.173 1.00 85.81 98 THR A O 1
ATOM 759 N N . LEU A 1 99 ? -19.079 -21.339 2.673 1.00 85.06 99 LEU A N 1
ATOM 760 C CA . LEU A 1 99 ? -18.108 -22.350 2.244 1.00 85.06 99 LEU A CA 1
ATOM 761 C C . LEU A 1 99 ? -17.120 -22.707 3.366 1.00 85.06 99 LEU A C 1
ATOM 763 O O . LEU A 1 99 ? -16.542 -23.788 3.353 1.00 85.06 99 LEU A O 1
ATOM 767 N N . PHE A 1 100 ? -16.965 -21.829 4.363 1.00 76.88 100 PHE A N 1
ATOM 768 C CA . PHE A 1 100 ? -16.115 -22.050 5.528 1.00 76.88 100 PHE A CA 1
ATOM 769 C C . PHE A 1 100 ? -16.927 -22.730 6.654 1.00 76.88 100 PHE A C 1
ATOM 771 O O . PHE A 1 100 ? -17.857 -22.109 7.202 1.00 76.88 100 PHE A O 1
ATOM 778 N N . PRO A 1 101 ? -16.608 -23.988 7.030 1.00 71.75 101 PRO A N 1
ATOM 779 C CA . PRO A 1 101 ? -17.362 -24.738 8.030 1.00 71.75 101 PRO A CA 1
ATOM 780 C C . PRO A 1 101 ? -17.302 -24.108 9.428 1.00 71.75 101 PRO A C 1
ATOM 782 O O . PRO A 1 101 ? -16.285 -23.568 9.850 1.00 71.75 101 PRO A O 1
ATOM 785 N N . LEU A 1 102 ? -18.380 -24.258 10.209 1.00 66.94 102 LEU A N 1
ATOM 786 C CA . LEU A 1 102 ? -18.445 -23.798 11.609 1.00 66.94 102 LEU A CA 1
ATOM 787 C C . LEU A 1 102 ? -17.652 -24.672 12.596 1.00 66.94 102 LEU A C 1
ATOM 789 O O . LEU A 1 102 ? -17.503 -24.267 13.746 1.00 66.94 102 LEU A O 1
ATOM 793 N N . TRP A 1 103 ? -17.198 -25.862 12.181 1.00 58.78 103 TRP A N 1
ATOM 794 C CA . TRP A 1 103 ? -16.359 -26.788 12.966 1.00 58.78 103 TRP A CA 1
ATOM 795 C C . TRP A 1 103 ? -14.864 -26.694 12.624 1.00 58.78 103 TRP A C 1
ATOM 797 O O . TRP A 1 103 ? -14.034 -27.118 13.427 1.00 58.78 103 TRP A O 1
ATOM 807 N N . MET A 1 104 ? -14.530 -26.030 11.511 1.00 53.09 104 MET A N 1
ATOM 808 C CA . MET A 1 104 ? -13.180 -25.549 11.197 1.00 53.09 104 MET A CA 1
ATOM 809 C C . MET A 1 104 ? -12.548 -24.647 12.295 1.00 53.09 104 MET A C 1
ATOM 811 O O . MET A 1 104 ? -11.360 -24.373 12.228 1.00 53.09 104 MET A O 1
ATOM 815 N N . PRO A 1 105 ? -13.262 -24.200 13.354 1.00 49.59 105 PRO A N 1
ATOM 816 C CA . PRO A 1 105 ? -12.638 -23.638 14.547 1.00 49.59 105 PRO A CA 1
ATOM 817 C C . PRO A 1 105 ? -12.158 -24.640 15.619 1.00 49.59 105 PRO A C 1
ATOM 819 O O . PRO A 1 105 ? -11.499 -24.207 16.564 1.00 49.59 105 PRO A O 1
ATOM 822 N N . ALA A 1 106 ? -12.512 -25.933 15.554 1.00 41.53 106 ALA A N 1
ATOM 823 C CA . ALA A 1 106 ? -12.252 -26.903 16.635 1.00 41.53 106 ALA A CA 1
ATOM 824 C C . ALA A 1 106 ? -11.499 -28.176 16.207 1.00 41.53 106 ALA A C 1
ATOM 826 O O . ALA A 1 106 ? -10.837 -28.785 17.045 1.00 41.53 106 ALA A O 1
ATOM 827 N N . ALA A 1 107 ? -11.540 -28.560 14.933 1.00 42.84 107 ALA A N 1
ATOM 828 C CA . ALA A 1 107 ? -10.692 -29.616 14.389 1.00 42.84 107 ALA A CA 1
ATOM 829 C C . ALA A 1 107 ? -10.177 -29.159 13.022 1.00 42.84 107 ALA A C 1
ATOM 831 O O . ALA A 1 107 ? -10.970 -28.786 12.164 1.00 42.84 107 ALA A O 1
ATOM 832 N N . ILE A 1 108 ? -8.849 -29.186 12.872 1.00 40.25 108 ILE A N 1
ATOM 833 C CA . ILE A 1 108 ? -8.034 -28.349 11.977 1.00 40.25 108 ILE A CA 1
ATOM 834 C C . ILE A 1 108 ? -7.931 -26.918 12.539 1.00 40.25 108 ILE A C 1
ATOM 836 O O . ILE A 1 108 ? -8.839 -26.105 12.459 1.00 40.25 108 ILE A O 1
ATOM 840 N N . LEU A 1 109 ? -6.812 -26.688 13.231 1.00 41.56 109 LEU A N 1
ATOM 841 C CA . LEU A 1 109 ? -6.269 -25.411 13.716 1.00 41.56 109 LEU A CA 1
ATOM 842 C C . LEU A 1 109 ? -6.428 -24.308 12.633 1.00 41.56 109 LEU A C 1
ATOM 844 O O . LEU A 1 109 ? -6.359 -24.687 11.477 1.00 41.56 109 LEU A O 1
ATOM 848 N N . LEU A 1 110 ? -6.499 -23.002 12.977 1.00 54.00 110 LEU A N 1
ATOM 849 C CA . LEU A 1 110 ? -6.313 -21.828 12.070 1.00 54.00 110 LEU A CA 1
ATOM 850 C C . LEU A 1 110 ? -7.552 -21.244 11.305 1.00 54.00 110 LEU A C 1
ATOM 852 O O . LEU A 1 110 ? -7.858 -21.720 10.225 1.00 54.00 110 LEU A O 1
ATOM 856 N N . LEU A 1 111 ? -8.229 -20.152 11.746 1.00 52.00 111 LEU A N 1
ATOM 857 C CA . LEU A 1 111 ? -9.381 -19.616 10.956 1.00 52.00 111 LEU A CA 1
ATOM 858 C C . LEU A 1 111 ? -9.509 -18.104 10.670 1.00 52.00 111 LEU A C 1
ATOM 860 O O . LEU A 1 111 ? -9.868 -17.786 9.555 1.00 52.00 111 LEU A O 1
ATOM 864 N N . VAL A 1 112 ? -9.268 -17.142 11.569 1.00 52.47 112 VAL A N 1
ATOM 865 C CA . VAL A 1 112 ? -9.435 -15.710 11.175 1.00 52.47 112 VAL A CA 1
ATOM 866 C C . VAL A 1 112 ? -8.116 -15.157 10.656 1.00 52.47 112 VAL A C 1
ATOM 868 O O . VAL A 1 112 ? -7.992 -14.912 9.467 1.00 52.47 112 VAL A O 1
ATOM 871 N N . LEU A 1 113 ? -7.089 -15.158 11.511 1.00 56.97 113 LEU A N 1
ATOM 872 C CA . LEU A 1 113 ? -5.724 -14.785 11.137 1.00 56.97 113 LEU A CA 1
ATOM 873 C C . LEU A 1 113 ? -5.190 -15.570 9.931 1.00 56.97 113 LEU A C 1
ATOM 875 O O . LEU A 1 113 ? -4.385 -15.051 9.172 1.00 56.97 113 LEU A O 1
ATOM 879 N N . GLN A 1 114 ? -5.609 -16.831 9.760 1.00 62.12 114 GLN A N 1
ATOM 880 C CA . GLN A 1 114 ? -5.186 -17.616 8.606 1.00 62.12 114 GLN A CA 1
ATOM 881 C C . GLN A 1 114 ? -5.991 -17.301 7.351 1.00 62.12 114 GLN A C 1
ATOM 883 O O . GLN A 1 114 ? -5.397 -17.334 6.291 1.00 62.12 114 GLN A O 1
ATOM 888 N N . ILE A 1 115 ? -7.282 -16.959 7.416 1.00 64.06 115 ILE A N 1
ATOM 889 C CA . ILE A 1 115 ? -7.984 -16.509 6.204 1.00 64.06 115 ILE A CA 1
ATOM 890 C C . ILE A 1 115 ? -7.331 -15.217 5.702 1.00 64.06 115 ILE A C 1
ATOM 892 O O . ILE A 1 115 ? -6.967 -15.162 4.530 1.00 64.06 115 ILE A O 1
ATOM 896 N N . THR A 1 116 ? -7.059 -14.256 6.589 1.00 69.00 116 THR A N 1
ATOM 897 C CA . THR A 1 116 ? -6.313 -13.036 6.245 1.00 69.00 116 THR A CA 1
ATOM 898 C C . THR A 1 116 ? -4.914 -13.369 5.714 1.00 69.00 116 THR A C 1
ATOM 900 O O . THR A 1 116 ? -4.529 -12.913 4.643 1.00 69.00 116 THR A O 1
ATOM 903 N N . LEU A 1 117 ? -4.151 -14.229 6.405 1.00 78.50 117 LEU A N 1
ATOM 904 C CA . LEU A 1 117 ? -2.789 -14.592 5.993 1.00 78.50 117 LEU A CA 1
ATOM 905 C C . LEU A 1 117 ? -2.766 -15.378 4.675 1.00 78.50 117 LEU A C 1
ATOM 907 O O . LEU A 1 117 ? -1.907 -15.136 3.840 1.00 78.50 117 LEU A O 1
ATOM 911 N N . THR A 1 118 ? -3.693 -16.310 4.464 1.00 80.06 118 THR A N 1
ATOM 912 C CA . THR A 1 118 ? -3.848 -17.056 3.209 1.00 80.06 118 THR A CA 1
ATOM 913 C C . THR A 1 118 ? -4.254 -16.118 2.081 1.00 80.06 118 THR A C 1
ATOM 915 O O . THR A 1 118 ? -3.685 -16.219 0.999 1.00 80.06 118 THR A O 1
ATOM 918 N N . GLY A 1 119 ? -5.161 -15.172 2.345 1.00 81.62 119 GLY A N 1
ATOM 919 C CA . GLY A 1 119 ? -5.465 -14.075 1.432 1.00 81.62 119 GLY A CA 1
ATOM 920 C C . GLY A 1 119 ? -4.194 -13.319 1.054 1.00 81.62 119 GLY A C 1
ATOM 921 O O . GLY A 1 119 ? -3.856 -13.212 -0.123 1.00 81.62 119 GLY A O 1
ATOM 922 N N . PHE A 1 120 ? -3.434 -12.867 2.049 1.00 87.88 120 PHE A N 1
ATOM 923 C CA . PHE A 1 120 ? -2.187 -12.129 1.860 1.00 87.88 120 PHE A CA 1
ATOM 924 C C . PHE A 1 120 ? -1.124 -12.923 1.080 1.00 87.88 120 PHE A C 1
ATOM 926 O O . PHE A 1 120 ? -0.410 -12.355 0.255 1.00 87.88 120 PHE A O 1
ATOM 933 N N . MET A 1 121 ? -1.052 -14.248 1.255 1.00 90.44 121 MET A N 1
ATOM 934 C CA . MET A 1 121 ? -0.160 -15.107 0.465 1.00 90.44 121 MET A CA 1
ATOM 935 C C . MET A 1 121 ? -0.479 -15.056 -1.033 1.00 90.44 121 MET A C 1
ATOM 937 O O . MET A 1 121 ? 0.449 -15.149 -1.837 1.00 90.44 121 MET A O 1
ATOM 941 N N . PHE A 1 122 ? -1.738 -14.845 -1.436 1.00 93.38 122 PHE A N 1
ATOM 942 C CA . PHE A 1 122 ? -2.066 -14.636 -2.850 1.00 93.38 122 PHE A CA 1
ATOM 943 C C . PHE A 1 122 ? -1.389 -13.382 -3.413 1.00 93.38 122 PHE A C 1
ATOM 945 O O . PHE A 1 122 ? -0.895 -13.423 -4.540 1.00 93.38 122 PHE A O 1
ATOM 952 N N . LEU A 1 123 ? -1.277 -12.306 -2.627 1.00 96.12 123 LEU A N 1
ATOM 953 C CA . LEU A 1 123 ? -0.565 -11.092 -3.040 1.00 96.12 123 LEU A CA 1
ATOM 954 C C . LEU A 1 123 ? 0.948 -11.304 -3.115 1.00 96.12 123 LEU A C 1
ATOM 956 O O . LEU A 1 123 ? 1.581 -10.814 -4.047 1.00 96.12 123 LEU A O 1
ATOM 960 N N . ILE A 1 124 ? 1.530 -12.071 -2.186 1.00 95.25 124 ILE A N 1
ATOM 961 C CA . ILE A 1 124 ? 2.958 -12.428 -2.242 1.00 95.25 124 ILE A CA 1
ATOM 962 C C . ILE A 1 124 ? 3.251 -13.241 -3.505 1.00 95.25 124 ILE A C 1
ATOM 964 O O . ILE A 1 124 ? 4.200 -12.932 -4.222 1.00 95.25 124 ILE A O 1
ATOM 968 N N . VAL A 1 125 ? 2.429 -14.253 -3.804 1.00 96.50 125 VAL A N 1
ATOM 969 C CA . VAL A 1 125 ? 2.566 -15.055 -5.029 1.00 96.50 125 VAL A CA 1
ATOM 970 C C . VAL A 1 125 ? 2.400 -14.172 -6.265 1.00 96.50 125 VAL A C 1
ATOM 972 O O . VAL A 1 125 ? 3.203 -14.269 -7.188 1.00 96.50 125 VAL A O 1
ATOM 975 N N . SER A 1 126 ? 1.412 -13.274 -6.267 1.00 97.19 126 SER A N 1
ATOM 976 C CA . SER A 1 126 ? 1.179 -12.315 -7.349 1.00 97.19 126 SER A CA 1
ATOM 977 C C . SER A 1 126 ? 2.416 -11.441 -7.592 1.00 97.19 126 SER A C 1
ATOM 979 O O . SER A 1 126 ? 2.955 -11.425 -8.694 1.00 97.19 126 SER A O 1
ATOM 981 N N . ALA A 1 127 ? 2.948 -10.792 -6.557 1.00 95.81 127 ALA A N 1
ATOM 982 C CA . ALA A 1 127 ? 4.154 -9.975 -6.668 1.00 95.81 127 ALA A CA 1
ATOM 983 C C . ALA A 1 127 ? 5.394 -10.786 -7.078 1.00 95.81 127 ALA A C 1
ATOM 985 O O . ALA A 1 127 ? 6.214 -10.300 -7.853 1.00 95.81 127 ALA A O 1
ATOM 986 N N . TYR A 1 128 ? 5.527 -12.027 -6.600 1.00 96.56 128 TYR A N 1
ATOM 987 C CA . TYR A 1 128 ? 6.616 -12.919 -6.995 1.00 96.56 128 TYR A CA 1
ATOM 988 C C . TYR A 1 128 ? 6.557 -13.271 -8.486 1.00 96.56 128 TYR A C 1
ATOM 990 O O . TYR A 1 128 ? 7.585 -13.234 -9.158 1.00 96.56 128 TYR A O 1
ATOM 998 N N . LEU A 1 129 ? 5.365 -13.542 -9.031 1.00 97.19 129 LEU A N 1
ATOM 999 C CA . LEU A 1 129 ? 5.187 -13.723 -10.476 1.00 97.19 129 LEU A CA 1
ATOM 1000 C C . LEU A 1 129 ? 5.618 -12.469 -11.250 1.00 97.19 129 LEU A C 1
ATOM 1002 O O . LEU A 1 129 ? 6.330 -12.589 -12.246 1.00 97.19 129 LEU A O 1
ATOM 1006 N N . GLY A 1 130 ? 5.248 -11.282 -10.759 1.00 95.69 130 GLY A N 1
ATOM 1007 C CA . GLY A 1 130 ? 5.693 -10.004 -11.323 1.00 95.69 130 GLY A CA 1
ATOM 1008 C C . GLY A 1 130 ? 7.219 -9.873 -11.329 1.00 95.69 130 GLY A C 1
ATOM 1009 O O . GLY A 1 130 ? 7.801 -9.563 -12.363 1.00 95.69 130 GLY A O 1
ATOM 1010 N N . TYR A 1 131 ? 7.879 -10.217 -10.223 1.00 96.19 131 TYR A N 1
ATOM 1011 C CA . TYR A 1 131 ? 9.340 -10.197 -10.114 1.00 96.19 131 TYR A CA 1
ATOM 1012 C C . TYR A 1 131 ? 10.030 -11.171 -11.079 1.00 96.19 131 TYR A C 1
ATOM 1014 O O . TYR A 1 131 ? 11.020 -10.811 -11.712 1.00 96.19 131 TYR A O 1
ATOM 1022 N N . VAL A 1 132 ? 9.508 -12.394 -11.217 1.00 97.31 132 VAL A N 1
ATOM 1023 C CA . VAL A 1 132 ? 10.095 -13.427 -12.087 1.00 97.31 132 VAL A CA 1
ATOM 1024 C C . VAL A 1 132 ? 9.963 -13.063 -13.567 1.00 97.31 132 VAL A C 1
ATOM 1026 O O . VAL A 1 132 ? 10.916 -13.240 -14.323 1.00 97.31 132 VAL A O 1
ATOM 1029 N N . TYR A 1 133 ? 8.796 -12.573 -13.992 1.00 96.75 133 TYR A N 1
ATOM 1030 C CA . TYR A 1 133 ? 8.512 -12.318 -15.409 1.00 96.75 133 TYR A CA 1
ATOM 1031 C C . TYR A 1 133 ? 8.764 -10.872 -15.855 1.00 96.75 133 TYR A C 1
ATOM 1033 O O . TYR A 1 133 ? 8.867 -10.621 -17.053 1.00 96.75 133 TYR A O 1
ATOM 1041 N N . SER A 1 134 ? 8.862 -9.927 -14.921 1.00 96.12 134 SER A N 1
ATOM 1042 C CA . SER A 1 134 ? 9.065 -8.501 -15.189 1.00 96.12 134 SER A CA 1
ATOM 1043 C C . SER A 1 134 ? 9.907 -7.847 -14.077 1.00 96.12 134 SER A C 1
ATOM 1045 O O . SER A 1 134 ? 9.412 -6.993 -13.344 1.00 96.12 134 SER A O 1
ATOM 1047 N N . PRO A 1 135 ? 11.193 -8.214 -13.914 1.00 95.12 135 PRO A N 1
ATOM 1048 C CA . PRO A 1 135 ? 12.018 -7.809 -12.765 1.00 95.12 135 PRO A CA 1
ATOM 1049 C C . PRO A 1 135 ? 12.206 -6.288 -12.611 1.00 95.12 135 PRO A C 1
ATOM 1051 O O . PRO A 1 135 ? 12.350 -5.796 -11.487 1.00 95.12 135 PRO A O 1
ATOM 1054 N N . HIS A 1 136 ? 12.144 -5.536 -13.713 1.00 95.50 136 HIS A N 1
ATOM 1055 C CA . HIS A 1 136 ? 12.188 -4.068 -13.725 1.00 95.50 136 HIS A CA 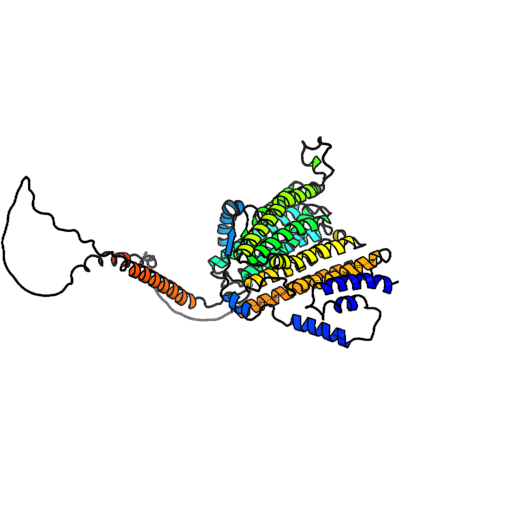1
ATOM 1056 C C . HIS A 1 136 ? 10.810 -3.416 -13.949 1.00 95.50 136 HIS A C 1
ATOM 1058 O O . HIS A 1 136 ? 10.715 -2.192 -14.003 1.00 95.50 136 HIS A O 1
ATOM 1064 N N . LEU A 1 137 ? 9.731 -4.209 -14.022 1.00 96.69 137 LEU A N 1
ATOM 1065 C CA . LEU A 1 137 ? 8.340 -3.768 -14.238 1.00 96.69 137 LEU A CA 1
ATOM 1066 C C . LEU A 1 137 ? 8.094 -3.038 -15.572 1.00 96.69 137 LEU A C 1
ATOM 1068 O O . LEU A 1 137 ? 7.089 -2.352 -15.746 1.00 96.69 137 LEU A O 1
ATOM 1072 N N . ASP A 1 138 ? 9.020 -3.169 -16.514 1.00 94.81 138 ASP A N 1
ATOM 1073 C CA . ASP A 1 138 ? 9.044 -2.527 -17.834 1.00 94.81 138 ASP A CA 1
ATOM 1074 C C . ASP A 1 138 ? 9.084 -3.546 -18.987 1.00 94.81 138 ASP A C 1
ATOM 1076 O O . ASP A 1 138 ? 9.096 -3.178 -20.160 1.00 94.81 138 ASP A O 1
ATOM 1080 N N . THR A 1 139 ? 9.082 -4.836 -18.647 1.00 94.00 139 THR A N 1
ATOM 1081 C CA . THR A 1 139 ? 9.122 -5.957 -19.586 1.00 94.00 139 THR A CA 1
ATOM 1082 C C . THR A 1 139 ? 7.779 -6.674 -19.567 1.00 94.00 139 THR A C 1
ATOM 1084 O O . THR A 1 139 ? 7.268 -6.993 -18.492 1.00 94.00 139 THR A O 1
ATOM 1087 N N . ALA A 1 140 ? 7.187 -6.912 -20.740 1.00 94.88 140 ALA A N 1
ATOM 1088 C CA . ALA A 1 140 ? 5.854 -7.495 -20.846 1.00 94.88 140 ALA A CA 1
ATOM 1089 C C . ALA A 1 140 ? 5.876 -8.961 -20.377 1.00 94.88 140 ALA A C 1
ATOM 1091 O O . ALA A 1 140 ? 6.541 -9.788 -21.011 1.00 94.88 140 ALA A O 1
ATOM 1092 N N . PRO A 1 141 ? 5.176 -9.312 -19.281 1.00 95.19 141 PRO A N 1
ATOM 1093 C CA . PRO A 1 141 ? 5.128 -10.691 -18.832 1.00 95.19 141 PRO A CA 1
ATOM 1094 C C . PRO A 1 141 ? 4.222 -11.524 -19.762 1.00 95.19 141 PRO A C 1
ATOM 1096 O O . PRO A 1 141 ? 3.380 -10.984 -20.487 1.00 95.19 141 PRO A O 1
ATOM 1099 N N . PRO A 1 142 ? 4.335 -12.864 -19.742 1.00 96.81 142 PRO A N 1
ATOM 1100 C CA . PRO A 1 142 ? 3.403 -13.730 -20.451 1.00 96.81 142 PRO A CA 1
ATOM 1101 C C . PRO A 1 142 ? 1.958 -13.449 -20.036 1.00 96.81 142 PRO A C 1
ATOM 1103 O O . PRO A 1 142 ? 1.659 -13.282 -18.858 1.00 96.81 142 PRO A O 1
ATOM 1106 N N . ARG A 1 143 ? 1.027 -13.481 -20.992 1.00 95.94 143 ARG A N 1
ATOM 1107 C CA . ARG A 1 143 ? -0.353 -13.010 -20.776 1.00 95.94 143 ARG A CA 1
ATOM 1108 C C . ARG A 1 143 ? -1.065 -13.677 -19.599 1.00 95.94 143 ARG A C 1
ATOM 1110 O O . ARG A 1 143 ? -1.826 -13.022 -18.893 1.00 95.94 143 ARG A O 1
ATOM 1117 N N . TRP A 1 144 ? -0.803 -14.965 -19.365 1.00 97.44 144 TRP A N 1
ATOM 1118 C CA . TRP A 1 144 ? -1.388 -15.716 -18.251 1.00 97.44 144 TRP A CA 1
ATOM 1119 C C . TRP A 1 144 ? -1.024 -15.131 -16.877 1.00 97.44 144 TRP A C 1
ATOM 1121 O O . TRP A 1 144 ? -1.796 -15.300 -15.936 1.00 97.44 144 TRP A O 1
ATOM 1131 N N . VAL A 1 145 ? 0.099 -14.412 -16.760 1.00 97.75 145 VAL A N 1
ATOM 1132 C CA . VAL A 1 145 ? 0.523 -13.741 -15.526 1.00 97.75 145 VAL A CA 1
ATOM 1133 C C . VAL A 1 145 ? -0.481 -12.653 -15.139 1.00 97.75 145 VAL A C 1
ATOM 1135 O O . VAL A 1 145 ? -0.873 -12.587 -13.980 1.00 97.75 145 VAL A O 1
ATOM 1138 N N . HIS A 1 146 ? -1.018 -11.890 -16.099 1.00 97.69 146 HIS A N 1
ATOM 1139 C CA . HIS A 1 146 ? -2.091 -10.922 -15.827 1.00 97.69 146 HIS A CA 1
ATOM 1140 C C . HIS A 1 146 ? -3.384 -11.605 -15.366 1.00 97.69 146 HIS A C 1
ATOM 1142 O O . HIS A 1 146 ? -4.044 -11.143 -14.438 1.00 97.69 146 HIS A O 1
ATOM 1148 N N . LEU A 1 147 ? -3.738 -12.746 -15.970 1.00 97.75 147 LEU A N 1
ATOM 1149 C CA . LEU A 1 147 ? -4.887 -13.535 -15.514 1.00 97.75 147 LEU A CA 1
ATOM 1150 C C . LEU A 1 147 ? -4.687 -14.017 -14.069 1.00 97.75 147 LEU A C 1
ATOM 1152 O O . LEU A 1 147 ? -5.614 -13.930 -13.261 1.00 97.75 147 LEU A O 1
ATOM 1156 N N . ALA A 1 148 ? -3.474 -14.473 -13.741 1.00 98.00 148 ALA A N 1
ATOM 1157 C CA . ALA A 1 148 ? -3.100 -14.879 -12.394 1.00 98.00 148 ALA A CA 1
ATOM 1158 C C . ALA A 1 148 ? -3.161 -13.704 -11.407 1.00 98.00 148 ALA A C 1
ATOM 1160 O O . ALA A 1 148 ? -3.785 -13.859 -10.362 1.00 98.00 148 ALA A O 1
ATOM 1161 N N . HIS A 1 149 ? -2.612 -12.530 -11.739 1.00 98.12 149 HIS A N 1
ATOM 1162 C CA . HIS A 1 149 ? -2.701 -11.332 -10.895 1.00 98.12 149 HIS A CA 1
ATOM 1163 C C . HIS A 1 149 ? -4.155 -10.982 -10.558 1.00 98.12 149 HIS A C 1
ATOM 1165 O O . HIS A 1 149 ? -4.501 -10.843 -9.385 1.00 98.12 149 HIS A O 1
ATOM 1171 N N . GLY A 1 150 ? -5.033 -10.924 -11.566 1.00 98.00 150 GLY A N 1
ATOM 1172 C CA . GLY A 1 150 ? -6.447 -10.612 -11.349 1.00 98.00 150 GLY A CA 1
ATOM 1173 C C . GLY A 1 150 ? -7.166 -11.664 -10.498 1.00 98.00 150 GLY A C 1
ATOM 1174 O O . GLY A 1 150 ? -7.933 -11.315 -9.603 1.00 98.00 150 GLY A O 1
ATOM 1175 N N . LEU A 1 151 ? -6.889 -12.955 -10.719 1.00 98.19 151 LEU A N 1
ATOM 1176 C CA . LEU A 1 151 ? -7.468 -14.032 -9.908 1.00 98.19 151 LEU A CA 1
ATOM 1177 C C . LEU A 1 151 ? -6.981 -13.982 -8.452 1.00 98.19 151 LEU A C 1
ATOM 1179 O O . LEU A 1 151 ? -7.788 -14.103 -7.532 1.00 98.19 151 LEU A O 1
ATOM 1183 N N . LEU A 1 152 ? -5.678 -13.799 -8.239 1.00 97.94 152 LEU A N 1
ATOM 1184 C CA . LEU A 1 152 ? -5.063 -13.745 -6.912 1.00 97.94 152 LEU A CA 1
ATOM 1185 C C . LEU A 1 152 ? -5.561 -12.534 -6.114 1.00 97.94 152 LEU A C 1
ATOM 1187 O O . LEU A 1 152 ? -5.886 -12.686 -4.938 1.00 97.94 152 LEU A O 1
ATOM 1191 N N . LEU A 1 153 ? -5.710 -11.369 -6.752 1.00 97.81 153 LEU A N 1
ATOM 1192 C CA . LEU A 1 153 ? -6.266 -10.181 -6.105 1.00 97.81 153 LEU A CA 1
ATOM 1193 C C . LEU A 1 153 ? -7.760 -10.333 -5.783 1.00 97.81 153 LEU A C 1
ATOM 1195 O O . LEU A 1 153 ? -8.211 -9.947 -4.704 1.00 97.81 153 LEU A O 1
ATOM 1199 N N . PHE A 1 154 ? -8.540 -10.933 -6.685 1.00 97.19 154 PHE A N 1
ATOM 1200 C CA . PHE A 1 154 ? -9.945 -11.247 -6.416 1.00 97.19 154 PHE A CA 1
ATOM 1201 C C . PHE A 1 154 ? -10.098 -12.196 -5.216 1.00 97.19 154 PHE A C 1
ATOM 1203 O O . PHE A 1 154 ? -10.970 -12.003 -4.360 1.00 97.19 154 PHE A O 1
ATOM 1210 N N . LEU A 1 155 ? -9.235 -13.213 -5.127 1.00 95.19 155 LEU A N 1
ATOM 1211 C CA . LEU A 1 155 ? -9.198 -14.126 -3.987 1.00 95.19 155 LEU A CA 1
ATOM 1212 C C . LEU A 1 155 ? -8.770 -13.406 -2.705 1.00 95.19 155 LEU A C 1
ATOM 1214 O O . LEU A 1 155 ? -9.420 -13.612 -1.684 1.00 95.19 155 LEU A O 1
ATOM 1218 N N . TYR A 1 156 ? -7.760 -12.531 -2.762 1.00 96.06 156 TYR A N 1
ATOM 1219 C CA . TYR A 1 156 ? -7.362 -11.681 -1.636 1.00 96.06 156 TYR A CA 1
ATOM 1220 C C . TYR A 1 156 ? -8.555 -10.890 -1.086 1.00 96.06 156 TYR A C 1
ATOM 1222 O O . TYR A 1 156 ? -8.938 -11.108 0.061 1.00 96.06 156 TYR A O 1
ATOM 1230 N N . GLN A 1 157 ? -9.213 -10.077 -1.925 1.00 95.75 157 GLN A N 1
ATOM 1231 C CA . GLN A 1 157 ? -10.364 -9.260 -1.512 1.00 95.75 157 GLN A CA 1
ATOM 1232 C C . GLN A 1 157 ? -11.500 -10.124 -0.941 1.00 95.75 157 GLN A C 1
ATOM 1234 O O . GLN A 1 157 ? -12.212 -9.732 -0.018 1.00 95.75 157 GLN A O 1
ATOM 1239 N N . THR A 1 158 ? -11.700 -11.319 -1.500 1.00 93.81 158 THR A N 1
ATOM 1240 C CA . THR A 1 158 ? -12.728 -12.240 -1.011 1.00 93.81 158 THR A CA 1
ATOM 1241 C C . THR A 1 158 ? -12.390 -12.790 0.371 1.00 93.81 158 THR A C 1
ATOM 1243 O O . THR A 1 158 ? -13.289 -12.898 1.204 1.00 93.81 158 THR A O 1
ATOM 1246 N N . PHE A 1 159 ? -11.136 -13.172 0.612 1.00 91.38 159 PHE A N 1
ATOM 1247 C CA . PHE A 1 159 ? -10.697 -13.741 1.888 1.00 91.38 159 PHE A CA 1
ATOM 1248 C C . PHE A 1 159 ? -10.718 -12.685 2.990 1.00 91.38 159 PHE A C 1
ATOM 1250 O O . PHE A 1 159 ? -11.306 -12.942 4.040 1.00 91.38 159 PHE A O 1
ATOM 1257 N N . ASP A 1 160 ? -10.195 -11.500 2.692 1.00 91.44 160 ASP A N 1
ATOM 1258 C CA . ASP A 1 160 ? -10.263 -10.296 3.520 1.00 91.44 160 ASP A CA 1
ATOM 1259 C C . ASP A 1 160 ? -11.704 -10.023 3.995 1.00 91.44 160 ASP A C 1
ATOM 1261 O O . ASP A 1 160 ? -12.054 -10.204 5.158 1.00 91.44 160 ASP A O 1
ATOM 1265 N N . ALA A 1 161 ? -12.645 -9.824 3.068 1.00 91.00 161 ALA A N 1
ATOM 1266 C CA . ALA A 1 161 ? -14.036 -9.542 3.431 1.00 91.00 161 ALA A CA 1
ATOM 1267 C C . ALA A 1 161 ? -14.753 -10.687 4.185 1.00 91.00 161 ALA A C 1
ATOM 1269 O O . ALA A 1 161 ? -15.762 -10.475 4.884 1.00 91.00 161 ALA A O 1
ATOM 1270 N N . VAL A 1 162 ? -14.298 -11.929 4.002 1.00 89.88 162 VAL A N 1
ATOM 1271 C CA . VAL A 1 162 ? -14.870 -13.118 4.645 1.00 89.88 162 VAL A CA 1
ATOM 1272 C C . VAL A 1 162 ? -14.361 -13.293 6.074 1.00 89.88 162 VAL A C 1
ATOM 1274 O O . VAL A 1 162 ? -15.125 -13.817 6.895 1.00 89.88 162 VAL A O 1
ATOM 1277 N N . ASP A 1 163 ? -13.156 -12.840 6.415 1.00 85.94 163 ASP A N 1
ATOM 1278 C CA . ASP A 1 163 ? -12.550 -13.086 7.725 1.00 85.94 163 ASP A CA 1
ATOM 1279 C C . ASP A 1 163 ? -13.384 -12.487 8.876 1.00 85.94 163 ASP A C 1
ATOM 1281 O O . ASP A 1 163 ? -13.735 -13.186 9.835 1.00 85.94 163 ASP A O 1
ATOM 1285 N N . GLY A 1 164 ? -13.875 -11.259 8.717 1.00 84.94 164 GLY A N 1
ATOM 1286 C CA . GLY A 1 164 ? -14.646 -10.538 9.712 1.00 84.94 164 GLY A CA 1
ATOM 1287 C C . GLY A 1 164 ? -16.067 -11.074 9.770 1.00 84.94 164 GLY A C 1
ATOM 1288 O O . GLY A 1 164 ? -16.688 -11.127 10.838 1.00 84.94 164 GLY A O 1
ATOM 1289 N N . LYS A 1 165 ? -16.601 -11.539 8.632 1.00 87.31 165 LYS A N 1
ATOM 1290 C CA . LYS A 1 165 ? -17.888 -12.251 8.584 1.00 87.31 165 LYS A CA 1
ATOM 1291 C C . LYS A 1 165 ? -17.797 -13.577 9.326 1.00 87.31 165 LYS A C 1
ATOM 1293 O O . LYS A 1 165 ? -18.728 -13.898 10.070 1.00 87.31 165 LYS A O 1
ATOM 1298 N N . GLN A 1 166 ? -16.703 -14.317 9.167 1.00 85.12 166 GLN A N 1
ATOM 1299 C CA . GLN A 1 166 ? -16.481 -15.540 9.924 1.00 85.12 166 GLN A CA 1
ATOM 1300 C C . GLN A 1 166 ? -16.305 -15.240 11.411 1.00 85.12 166 GLN A C 1
ATOM 1302 O O . GLN A 1 166 ? -17.033 -15.800 12.225 1.00 85.12 166 GLN A O 1
ATOM 1307 N N . ALA A 1 167 ? -15.459 -14.273 11.771 1.00 82.81 167 ALA A N 1
ATOM 1308 C CA . ALA A 1 167 ? -15.233 -13.875 13.159 1.00 82.81 167 ALA A CA 1
ATOM 1309 C C . ALA A 1 167 ? -16.540 -13.505 13.887 1.00 82.81 167 ALA A C 1
ATOM 1311 O O . ALA A 1 167 ? -16.735 -13.862 15.052 1.00 82.81 167 ALA A O 1
ATOM 1312 N N . ARG A 1 168 ? -17.482 -12.848 13.195 1.00 86.31 168 ARG A N 1
ATOM 1313 C CA . ARG A 1 168 ? -18.826 -12.563 13.727 1.00 86.31 168 ARG A CA 1
ATOM 1314 C C . ARG A 1 168 ? -19.682 -13.824 13.879 1.00 86.31 168 ARG A C 1
ATOM 1316 O O . ARG A 1 168 ? -20.378 -13.959 14.883 1.00 86.31 168 ARG A O 1
ATOM 1323 N N . ARG A 1 169 ? -19.629 -14.763 12.926 1.00 84.69 169 ARG A N 1
ATOM 1324 C CA . ARG A 1 169 ? -20.358 -16.048 12.994 1.00 84.69 169 ARG A CA 1
ATOM 1325 C C . ARG A 1 169 ? -19.861 -16.951 14.124 1.00 84.69 169 ARG A C 1
ATOM 1327 O O . ARG A 1 169 ? -20.669 -17.644 14.741 1.00 84.69 169 ARG A O 1
ATOM 1334 N N . THR A 1 170 ? -18.563 -16.935 14.412 1.00 80.00 170 THR A N 1
ATOM 1335 C CA . THR A 1 170 ? -17.925 -17.735 15.473 1.00 80.00 170 THR A CA 1
ATOM 1336 C C . THR A 1 170 ? -17.857 -17.019 16.822 1.00 80.00 170 THR A C 1
ATOM 1338 O O . THR A 1 170 ? -17.462 -17.638 17.808 1.00 80.00 170 THR A O 1
ATOM 1341 N N . ASN A 1 171 ? -18.271 -15.748 16.902 1.00 79.62 171 ASN A N 1
ATOM 1342 C CA . ASN A 1 171 ? -18.069 -14.870 18.063 1.00 79.62 171 ASN A CA 1
ATOM 1343 C C . ASN A 1 171 ? -16.593 -14.786 18.498 1.00 79.62 171 ASN A C 1
ATOM 1345 O O . ASN A 1 171 ? -16.290 -14.811 19.691 1.00 79.62 171 ASN A O 1
ATOM 1349 N N . SER A 1 172 ? -15.679 -14.707 17.531 1.00 78.81 172 SER A N 1
ATOM 1350 C CA . SER A 1 172 ? -14.233 -14.585 17.749 1.00 78.81 172 SER A CA 1
ATOM 1351 C C . SER A 1 172 ? -13.649 -13.250 17.269 1.00 78.81 172 SER A C 1
ATOM 1353 O O . SER A 1 172 ? -12.440 -13.148 17.082 1.00 78.81 172 SER A O 1
ATOM 1355 N N . SER A 1 173 ? -14.481 -12.225 17.055 1.00 82.12 173 SER A N 1
ATOM 1356 C CA . SER A 1 173 ? -14.013 -10.858 16.785 1.00 82.12 173 SER A CA 1
ATOM 1357 C C . SER A 1 173 ? -13.162 -10.334 17.945 1.00 82.12 173 SER A C 1
ATOM 1359 O O . SER A 1 173 ? -13.539 -10.479 19.108 1.00 82.12 173 SER A O 1
ATOM 1361 N N . SER A 1 174 ? -12.019 -9.723 17.633 1.00 85.12 174 SER A N 1
ATOM 1362 C CA . SER A 1 174 ? -11.075 -9.204 18.627 1.00 85.12 174 SER A CA 1
ATOM 1363 C C . SER A 1 174 ? -10.273 -8.019 18.070 1.00 85.12 174 SER A C 1
ATOM 1365 O O . SER A 1 174 ? -10.126 -7.939 16.850 1.00 85.12 174 SER A O 1
ATOM 1367 N N . PRO A 1 175 ? -9.704 -7.153 18.936 1.00 86.69 175 PRO A N 1
ATOM 1368 C CA . PRO A 1 175 ? -8.773 -6.096 18.518 1.00 86.69 175 PRO A CA 1
ATOM 1369 C C . PRO A 1 175 ? -7.552 -6.639 17.762 1.00 86.69 175 PRO A C 1
ATOM 1371 O O . PRO A 1 175 ? -7.022 -5.987 16.872 1.00 86.69 175 PRO A O 1
ATOM 1374 N N . LEU A 1 176 ? -7.117 -7.860 18.103 1.00 87.00 176 LEU A N 1
ATOM 1375 C CA . LEU A 1 176 ? -6.028 -8.544 17.409 1.00 87.00 176 LEU A CA 1
ATOM 1376 C C . LEU A 1 176 ? -6.377 -8.843 15.949 1.00 87.00 176 LEU A C 1
ATOM 1378 O O . LEU A 1 176 ? -5.535 -8.666 15.079 1.00 87.00 176 LEU A O 1
ATOM 1382 N N . GLY A 1 177 ? -7.605 -9.313 15.706 1.00 85.81 177 GLY A N 1
ATOM 1383 C CA . GLY A 1 177 ? -8.079 -9.617 14.357 1.00 85.81 177 GLY A CA 1
ATOM 1384 C C . GLY A 1 177 ? -8.057 -8.377 13.472 1.00 85.81 177 GLY A C 1
ATOM 1385 O O . GLY A 1 177 ? -7.504 -8.431 12.389 1.00 85.81 177 GLY A O 1
ATOM 1386 N N . GLU A 1 178 ? -8.557 -7.251 13.982 1.00 87.88 178 GLU A N 1
ATOM 1387 C CA . GLU A 1 178 ? -8.535 -5.969 13.268 1.00 87.88 178 GLU A CA 1
ATOM 1388 C C . GLU A 1 178 ? -7.117 -5.443 13.012 1.00 87.88 178 GLU A C 1
ATOM 1390 O O . GLU A 1 178 ? -6.819 -4.985 11.914 1.00 87.88 178 GLU A O 1
ATOM 1395 N N . LEU A 1 179 ? -6.227 -5.505 14.012 1.00 90.19 179 LEU A N 1
ATOM 1396 C CA . LEU A 1 179 ? -4.834 -5.091 13.827 1.00 90.19 179 LEU A CA 1
ATOM 1397 C C . LEU A 1 179 ? -4.153 -5.901 12.720 1.00 90.19 179 LEU A C 1
ATOM 1399 O O . LEU A 1 179 ? -3.355 -5.355 11.962 1.00 90.19 179 LEU A O 1
ATOM 1403 N N . PHE A 1 180 ? -4.431 -7.203 12.676 1.00 88.19 180 PHE A N 1
ATOM 1404 C CA . PHE A 1 180 ? -3.838 -8.108 11.705 1.00 88.19 180 PHE A CA 1
ATOM 1405 C C . PHE A 1 180 ? -4.398 -7.875 10.299 1.00 88.19 180 PHE A C 1
ATOM 1407 O O . PHE A 1 180 ? -3.615 -7.732 9.368 1.00 88.19 180 PHE A O 1
ATOM 1414 N N . ASP A 1 181 ? -5.721 -7.768 10.182 1.00 89.25 181 ASP A N 1
ATOM 1415 C CA . ASP A 1 181 ? -6.468 -7.465 8.957 1.00 89.25 181 ASP A CA 1
ATOM 1416 C C . ASP A 1 181 ? -5.954 -6.184 8.280 1.00 89.25 181 ASP A C 1
ATOM 1418 O O . ASP A 1 181 ? -5.251 -6.221 7.266 1.00 89.25 181 ASP A O 1
ATOM 1422 N N . HIS A 1 182 ? -6.099 -5.048 8.963 1.00 92.38 182 HIS A N 1
ATOM 1423 C CA . HIS A 1 182 ? -5.617 -3.764 8.454 1.00 92.38 182 HIS A CA 1
ATOM 1424 C C . HIS A 1 182 ? -4.080 -3.710 8.303 1.00 92.38 182 HIS A C 1
ATOM 1426 O O . HIS A 1 182 ? -3.541 -2.922 7.521 1.00 92.38 182 HIS A O 1
ATOM 1432 N N . GLY A 1 183 ? -3.342 -4.514 9.076 1.00 93.06 183 GLY A N 1
ATOM 1433 C CA . GLY A 1 183 ? -1.891 -4.650 8.958 1.00 93.06 183 GLY A CA 1
ATOM 1434 C C . GLY A 1 183 ? -1.467 -5.337 7.657 1.00 93.06 183 GLY A C 1
ATOM 1435 O O . GLY A 1 183 ? -0.485 -4.911 7.042 1.00 93.06 183 GLY A O 1
ATOM 1436 N N . CYS A 1 184 ? -2.212 -6.359 7.229 1.00 93.69 184 CYS A N 1
ATOM 1437 C CA . CYS A 1 184 ? -2.061 -7.013 5.932 1.00 93.69 184 CYS A CA 1
ATOM 1438 C C . CYS A 1 184 ? -2.468 -6.079 4.788 1.00 93.69 184 CYS A C 1
ATOM 1440 O O . CYS A 1 184 ? -1.697 -5.949 3.836 1.00 93.69 184 CYS A O 1
ATOM 1442 N N . ASP A 1 185 ? -3.578 -5.350 4.918 1.00 95.44 185 ASP A N 1
ATOM 1443 C CA . ASP A 1 185 ? -4.005 -4.337 3.940 1.00 95.44 185 ASP A CA 1
ATOM 1444 C C . ASP A 1 185 ? -2.948 -3.248 3.695 1.00 95.44 185 ASP A C 1
ATOM 1446 O O . ASP A 1 185 ? -2.711 -2.810 2.563 1.00 95.44 185 ASP A O 1
ATOM 1450 N N . ALA A 1 186 ? -2.254 -2.821 4.754 1.00 96.56 186 ALA A N 1
ATOM 1451 C CA . ALA A 1 186 ? -1.183 -1.837 4.631 1.00 96.56 186 ALA A CA 1
ATOM 1452 C C . ALA A 1 186 ? -0.036 -2.352 3.747 1.00 96.56 186 ALA A C 1
ATOM 1454 O O . ALA A 1 186 ? 0.508 -1.610 2.926 1.00 96.56 186 ALA A O 1
ATOM 1455 N N . LEU A 1 187 ? 0.330 -3.629 3.898 1.00 97.12 187 LEU A N 1
ATOM 1456 C CA . LEU A 1 187 ? 1.343 -4.269 3.061 1.00 97.12 187 LEU A CA 1
ATOM 1457 C C . LEU A 1 187 ? 0.815 -4.553 1.652 1.00 97.12 187 LEU A C 1
ATOM 1459 O O . LEU A 1 187 ? 1.570 -4.410 0.687 1.00 97.12 187 LEU A O 1
ATOM 1463 N N . ALA A 1 188 ? -0.468 -4.897 1.516 1.00 96.56 188 ALA A N 1
ATOM 1464 C CA . ALA A 1 188 ? -1.121 -5.153 0.236 1.00 96.56 188 ALA A CA 1
ATOM 1465 C C . ALA A 1 188 ? -0.950 -3.986 -0.742 1.00 96.56 188 ALA A C 1
ATOM 1467 O O . ALA A 1 188 ? -0.719 -4.219 -1.925 1.00 96.56 188 ALA A O 1
ATOM 1468 N N . CYS A 1 189 ? -0.929 -2.742 -0.246 1.00 97.50 189 CYS A N 1
ATOM 1469 C CA . CYS A 1 189 ? -0.629 -1.558 -1.054 1.00 97.50 189 CYS A CA 1
ATOM 1470 C C . CYS A 1 189 ? 0.683 -1.692 -1.857 1.00 97.50 189 CYS A C 1
ATOM 1472 O O . CYS A 1 189 ? 0.746 -1.255 -3.001 1.00 97.50 189 CYS A O 1
ATOM 1474 N N . ALA A 1 190 ? 1.736 -2.279 -1.276 1.00 97.94 190 ALA A N 1
ATOM 1475 C CA . ALA A 1 190 ? 3.036 -2.456 -1.932 1.00 97.94 190 ALA A CA 1
ATOM 1476 C C . ALA A 1 190 ? 3.066 -3.673 -2.861 1.00 97.94 190 ALA A C 1
ATOM 1478 O O . ALA A 1 190 ? 3.526 -3.565 -3.997 1.00 97.94 190 ALA A O 1
ATOM 1479 N N . PHE A 1 191 ? 2.555 -4.816 -2.398 1.00 97.94 191 PHE A N 1
ATOM 1480 C CA . PHE A 1 191 ? 2.524 -6.041 -3.201 1.00 97.94 191 PHE A CA 1
ATOM 1481 C C . PHE A 1 191 ? 1.642 -5.886 -4.441 1.00 97.94 191 PHE A C 1
ATOM 1483 O O . PHE A 1 191 ? 2.058 -6.258 -5.539 1.00 97.94 191 PHE A O 1
ATOM 1490 N N . GLU A 1 192 ? 0.475 -5.261 -4.289 1.00 97.19 192 GLU A N 1
ATOM 1491 C CA . GLU A 1 192 ? -0.419 -5.015 -5.415 1.00 97.19 192 GLU A CA 1
ATOM 1492 C C . GLU A 1 192 ? 0.120 -3.932 -6.350 1.00 97.19 192 GLU A C 1
ATOM 1494 O O . GLU A 1 192 ? -0.004 -4.069 -7.563 1.00 97.19 192 GLU A O 1
ATOM 1499 N N . ALA A 1 193 ? 0.798 -2.898 -5.836 1.00 97.62 193 ALA A N 1
ATOM 1500 C CA . ALA A 1 193 ? 1.457 -1.928 -6.706 1.00 97.62 193 ALA A CA 1
ATOM 1501 C C . ALA A 1 193 ? 2.482 -2.604 -7.627 1.00 97.62 193 ALA A C 1
ATOM 1503 O O . ALA A 1 193 ? 2.506 -2.291 -8.811 1.00 97.62 193 ALA A O 1
ATOM 1504 N N . MET A 1 194 ? 3.276 -3.562 -7.136 1.00 97.62 194 MET A N 1
ATOM 1505 C CA . MET A 1 194 ? 4.219 -4.312 -7.982 1.00 97.62 194 MET A CA 1
ATOM 1506 C C . MET A 1 194 ? 3.508 -5.177 -9.032 1.00 97.62 194 MET A C 1
ATOM 1508 O O . MET A 1 194 ? 3.882 -5.142 -10.204 1.00 97.62 194 MET A O 1
ATOM 1512 N N . ALA A 1 195 ? 2.460 -5.911 -8.644 1.00 97.81 195 ALA A N 1
ATOM 1513 C CA . ALA A 1 195 ? 1.670 -6.720 -9.578 1.00 97.81 195 ALA A CA 1
ATOM 1514 C C . ALA A 1 195 ? 1.010 -5.856 -10.668 1.00 97.81 195 ALA A C 1
ATOM 1516 O O . ALA A 1 195 ? 1.059 -6.174 -11.862 1.00 97.81 195 ALA A O 1
ATOM 1517 N N . PHE A 1 196 ? 0.434 -4.718 -10.278 1.00 97.75 196 PHE A N 1
ATOM 1518 C CA . PHE A 1 196 ? -0.137 -3.763 -11.218 1.00 97.75 196 PHE A CA 1
ATOM 1519 C C . PHE A 1 196 ? 0.931 -3.083 -12.073 1.00 97.75 196 PHE A C 1
ATOM 1521 O O . PHE A 1 196 ? 0.717 -2.921 -13.267 1.00 97.75 196 PHE A O 1
ATOM 1528 N N . GLY A 1 197 ? 2.097 -2.756 -11.518 1.00 97.38 197 GLY A N 1
ATOM 1529 C CA . GLY A 1 197 ? 3.234 -2.217 -12.265 1.00 97.38 197 GLY A CA 1
ATOM 1530 C C . GLY A 1 197 ? 3.695 -3.143 -13.387 1.00 97.38 197 GLY A C 1
ATOM 1531 O O . GLY A 1 197 ? 3.901 -2.691 -14.512 1.00 97.38 197 GLY A O 1
ATOM 1532 N N . SER A 1 198 ? 3.753 -4.449 -13.108 1.00 97.31 198 SER A N 1
ATOM 1533 C CA . SER A 1 198 ? 4.062 -5.482 -14.103 1.00 97.31 198 SER A CA 1
ATOM 1534 C C . SER A 1 198 ? 2.991 -5.560 -15.197 1.00 97.31 198 SER A C 1
ATOM 1536 O O . SER A 1 198 ? 3.304 -5.721 -16.374 1.00 97.31 198 SER A O 1
ATOM 1538 N N . THR A 1 199 ? 1.722 -5.385 -14.825 1.00 97.19 199 THR A N 1
ATOM 1539 C CA . THR A 1 199 ? 0.594 -5.365 -15.769 1.00 97.19 199 THR A CA 1
ATOM 1540 C C . THR A 1 199 ? 0.556 -4.105 -16.623 1.00 97.19 199 THR A C 1
ATOM 1542 O O . THR A 1 199 ? 0.320 -4.185 -17.827 1.00 97.19 199 THR A O 1
ATOM 1545 N N . ALA A 1 200 ? 0.822 -2.955 -16.013 1.00 96.75 200 ALA A N 1
ATOM 1546 C CA . ALA A 1 200 ? 0.792 -1.647 -16.646 1.00 96.75 200 ALA A CA 1
ATOM 1547 C C . ALA A 1 200 ? 2.079 -1.308 -17.412 1.00 96.75 200 ALA A C 1
ATOM 1549 O O . ALA A 1 200 ? 2.141 -0.252 -18.044 1.00 96.75 200 ALA A O 1
ATOM 1550 N N . LEU A 1 201 ? 3.101 -2.168 -17.340 1.00 96.25 201 LEU A N 1
ATOM 1551 C CA . LEU A 1 201 ? 4.384 -1.998 -18.021 1.00 96.25 201 LEU A CA 1
ATOM 1552 C C . LEU A 1 201 ? 5.005 -0.613 -17.761 1.00 96.25 201 LEU A C 1
ATOM 1554 O O . LEU A 1 201 ? 5.433 0.084 -18.683 1.00 96.25 201 LEU A O 1
ATOM 1558 N N . CYS A 1 202 ? 4.960 -0.157 -16.507 1.00 95.19 202 CYS A N 1
ATOM 1559 C CA . CYS A 1 202 ? 5.219 1.244 -16.169 1.00 95.19 202 CYS A CA 1
ATOM 1560 C C . CYS A 1 202 ? 6.552 1.484 -15.438 1.00 95.19 202 CYS A C 1
ATOM 1562 O O . CYS A 1 202 ? 6.886 2.635 -15.136 1.00 95.19 202 CYS A O 1
ATOM 1564 N N . GLY A 1 203 ? 7.345 0.436 -15.195 1.00 95.56 203 GLY A N 1
ATOM 1565 C CA . GLY A 1 203 ? 8.709 0.523 -14.670 1.00 95.56 203 GLY A CA 1
ATOM 1566 C C . GLY A 1 203 ? 8.789 1.366 -13.397 1.00 95.56 203 GLY A C 1
ATOM 1567 O O . GLY A 1 203 ? 8.038 1.150 -12.441 1.00 95.56 203 GLY A O 1
ATOM 1568 N N . ARG A 1 204 ? 9.635 2.407 -13.421 1.00 94.62 204 ARG A N 1
ATOM 1569 C CA . ARG A 1 204 ? 9.786 3.393 -12.330 1.00 94.62 204 ARG A CA 1
ATOM 1570 C C . ARG A 1 204 ? 8.462 4.016 -11.867 1.00 94.62 204 ARG A C 1
ATOM 1572 O O . ARG A 1 204 ? 8.310 4.339 -10.691 1.00 94.62 204 ARG A O 1
ATOM 1579 N N . ASN A 1 205 ? 7.484 4.168 -12.767 1.00 95.75 205 ASN A N 1
ATOM 1580 C CA . ASN A 1 205 ? 6.198 4.786 -12.443 1.00 95.75 205 ASN A CA 1
ATOM 1581 C C . ASN A 1 205 ? 5.314 3.895 -11.564 1.00 95.75 205 ASN A C 1
ATOM 1583 O O . ASN A 1 205 ? 4.347 4.393 -10.986 1.00 95.75 205 ASN A O 1
ATOM 1587 N N . THR A 1 206 ? 5.677 2.624 -11.373 1.00 97.50 206 THR A N 1
ATOM 1588 C CA . THR A 1 206 ? 5.029 1.744 -10.394 1.00 97.50 206 THR A CA 1
ATOM 1589 C C . THR A 1 206 ? 5.046 2.350 -8.993 1.00 97.50 206 THR A C 1
ATOM 1591 O O . THR A 1 206 ? 4.069 2.236 -8.252 1.00 97.50 206 THR A O 1
ATOM 1594 N N . PHE A 1 207 ? 6.118 3.066 -8.634 1.00 97.69 207 PHE A N 1
ATOM 1595 C CA . PHE A 1 207 ? 6.201 3.740 -7.341 1.00 97.69 207 PHE A CA 1
ATOM 1596 C C . PHE A 1 207 ? 5.034 4.716 -7.125 1.00 97.69 207 PHE A C 1
ATOM 1598 O O . PHE A 1 207 ? 4.497 4.802 -6.025 1.00 97.69 207 PHE A O 1
ATOM 1605 N N . TRP A 1 208 ? 4.565 5.399 -8.173 1.00 97.69 208 TRP A N 1
ATOM 1606 C CA . TRP A 1 208 ? 3.422 6.307 -8.066 1.00 97.69 208 TRP A CA 1
ATOM 1607 C C . TRP A 1 208 ? 2.096 5.577 -7.854 1.00 97.69 208 TRP A C 1
ATOM 1609 O O . TRP A 1 208 ? 1.254 6.092 -7.122 1.00 97.69 208 TRP A O 1
ATOM 1619 N N . PHE A 1 209 ? 1.929 4.369 -8.404 1.00 97.38 209 PHE A N 1
ATOM 1620 C CA . PHE A 1 209 ? 0.782 3.510 -8.089 1.00 97.38 209 PHE A CA 1
ATOM 1621 C C . PHE A 1 209 ? 0.769 3.099 -6.613 1.00 97.38 209 PHE A C 1
ATOM 1623 O O . PHE A 1 209 ? -0.280 3.144 -5.971 1.00 97.38 209 PHE A O 1
ATOM 1630 N N . TRP A 1 210 ? 1.940 2.812 -6.035 1.00 98.00 210 TRP A N 1
ATOM 1631 C CA . TRP A 1 210 ? 2.058 2.620 -4.589 1.00 98.00 210 TRP A CA 1
ATOM 1632 C C . TRP A 1 210 ? 1.694 3.894 -3.808 1.00 98.00 210 TRP A C 1
ATOM 1634 O O . TRP A 1 210 ? 0.919 3.826 -2.856 1.00 98.00 210 TRP A O 1
ATOM 1644 N N . VAL A 1 211 ? 2.177 5.072 -4.227 1.00 98.12 211 VAL A N 1
ATOM 1645 C CA . VAL A 1 211 ? 1.880 6.357 -3.560 1.00 98.12 211 VAL A CA 1
ATOM 1646 C C . VAL A 1 211 ? 0.377 6.656 -3.531 1.00 98.12 211 VAL A C 1
ATOM 1648 O O . VAL A 1 211 ? -0.147 7.046 -2.482 1.00 98.12 211 VAL A O 1
ATOM 1651 N N . ILE A 1 212 ? -0.334 6.460 -4.647 1.00 96.44 212 ILE A N 1
ATOM 1652 C CA . ILE A 1 212 ? -1.780 6.729 -4.714 1.00 96.44 212 ILE A CA 1
ATOM 1653 C C . ILE A 1 212 ? -2.623 5.714 -3.932 1.00 96.44 212 ILE A C 1
ATOM 1655 O O . ILE A 1 212 ? -3.768 6.023 -3.614 1.00 96.44 212 ILE A O 1
ATOM 1659 N N . ALA A 1 213 ? -2.073 4.547 -3.585 1.00 96.81 213 ALA A N 1
ATOM 1660 C CA . ALA A 1 213 ? -2.685 3.610 -2.645 1.00 96.81 213 ALA A CA 1
ATOM 1661 C C . ALA A 1 213 ? -2.355 3.984 -1.186 1.00 96.81 213 ALA A C 1
ATOM 1663 O O . ALA A 1 213 ? -3.247 4.089 -0.342 1.00 96.81 213 ALA A O 1
ATOM 1664 N N . ALA A 1 214 ? -1.082 4.265 -0.898 1.00 97.88 214 ALA A N 1
ATOM 1665 C CA . ALA A 1 214 ? -0.577 4.520 0.448 1.00 97.88 214 ALA A CA 1
ATOM 1666 C C . ALA A 1 214 ? -1.127 5.815 1.071 1.00 97.88 214 ALA A C 1
ATOM 1668 O O . ALA A 1 214 ? -1.469 5.822 2.256 1.00 97.88 214 ALA A O 1
ATOM 1669 N N . ILE A 1 215 ? -1.244 6.909 0.302 1.00 97.56 215 ILE A N 1
ATOM 1670 C CA . ILE A 1 215 ? -1.728 8.200 0.827 1.00 97.56 215 ILE A CA 1
ATOM 1671 C C . ILE A 1 215 ? -3.179 8.103 1.337 1.00 97.56 215 ILE A C 1
ATOM 1673 O O . ILE A 1 215 ? -3.407 8.429 2.509 1.00 97.56 215 ILE A O 1
ATOM 1677 N N . PRO A 1 216 ? -4.168 7.660 0.530 1.00 96.38 216 PRO A N 1
ATOM 1678 C CA . PRO A 1 216 ? -5.534 7.478 1.015 1.00 96.38 216 PRO A CA 1
ATOM 1679 C C . PRO A 1 216 ? -5.621 6.499 2.183 1.00 96.38 216 PRO A C 1
ATOM 1681 O O . PRO A 1 216 ? -6.330 6.783 3.146 1.00 96.38 216 PRO A O 1
ATOM 1684 N N . PHE A 1 217 ? -4.874 5.392 2.134 1.00 97.19 217 PHE A N 1
ATOM 1685 C CA . PHE A 1 217 ? -4.892 4.370 3.178 1.00 97.19 217 PHE A CA 1
ATOM 1686 C C . PHE A 1 217 ? -4.392 4.906 4.529 1.00 97.19 217 PHE A C 1
ATOM 1688 O O . PHE A 1 217 ? -5.047 4.735 5.563 1.00 97.19 217 PHE A O 1
ATOM 1695 N N . TYR A 1 218 ? -3.269 5.633 4.530 1.00 97.56 218 TYR A N 1
ATOM 1696 C CA . TYR A 1 218 ? -2.744 6.260 5.744 1.00 97.56 218 TYR A CA 1
ATOM 1697 C C . TYR A 1 218 ? -3.716 7.298 6.303 1.00 97.56 218 TYR A C 1
ATOM 1699 O O . TYR A 1 218 ? -3.946 7.346 7.510 1.00 97.56 218 TYR A O 1
ATOM 1707 N N . LEU A 1 219 ? -4.324 8.114 5.436 1.00 97.25 219 LEU A N 1
ATOM 1708 C CA . LEU A 1 219 ? -5.285 9.131 5.860 1.00 97.25 219 LEU A CA 1
ATOM 1709 C C . LEU A 1 219 ? -6.603 8.539 6.364 1.00 97.25 219 LEU A C 1
ATOM 1711 O O . LEU A 1 219 ? -7.179 9.112 7.282 1.00 97.25 219 LEU A O 1
ATOM 1715 N N . ALA A 1 220 ? -7.066 7.417 5.813 1.00 96.56 220 ALA A N 1
ATOM 1716 C CA . ALA A 1 220 ? -8.239 6.703 6.317 1.00 96.56 220 ALA A CA 1
ATOM 1717 C C . ALA A 1 220 ? -7.950 6.074 7.689 1.00 96.56 220 ALA A C 1
ATOM 1719 O O . ALA A 1 220 ? -8.759 6.167 8.609 1.00 96.56 220 ALA A O 1
ATOM 1720 N N . THR A 1 221 ? -6.751 5.518 7.874 1.00 96.56 221 THR A N 1
ATOM 1721 C CA . THR A 1 221 ? -6.306 5.002 9.179 1.00 96.56 221 THR A CA 1
ATOM 1722 C C . THR A 1 221 ? -6.155 6.140 10.200 1.00 96.56 221 THR A C 1
ATOM 1724 O O . THR A 1 221 ? -6.520 6.002 11.369 1.00 96.56 221 THR A O 1
ATOM 1727 N N . TRP A 1 222 ? -5.652 7.299 9.765 1.00 97.00 222 TRP A N 1
ATOM 1728 C CA . TRP A 1 222 ? -5.565 8.506 10.586 1.00 97.00 222 TRP A CA 1
ATOM 1729 C C . TRP A 1 222 ? -6.953 9.023 10.953 1.00 97.00 222 TRP A C 1
ATOM 1731 O O . TRP A 1 222 ? -7.203 9.313 12.118 1.00 97.00 222 TRP A O 1
ATOM 1741 N N . GLU A 1 223 ? -7.882 9.080 10.001 1.00 96.62 223 GLU A N 1
ATOM 1742 C CA . GLU A 1 223 ? -9.277 9.410 10.274 1.00 96.62 223 GLU A CA 1
ATOM 1743 C C . GLU A 1 223 ? -9.866 8.461 11.315 1.00 96.62 223 GLU A C 1
ATOM 1745 O O . GLU A 1 223 ? -10.398 8.937 12.320 1.00 96.62 223 GLU A O 1
ATOM 1750 N N . HIS A 1 224 ? -9.686 7.152 11.130 1.00 95.19 224 HIS A N 1
ATOM 1751 C CA . HIS A 1 224 ? -10.167 6.123 12.043 1.00 95.19 224 HIS A CA 1
ATOM 1752 C C . HIS A 1 224 ? -9.674 6.349 13.482 1.00 95.19 224 HIS A C 1
ATOM 1754 O O . HIS A 1 224 ? -10.472 6.293 14.422 1.00 95.19 224 HIS A O 1
ATOM 1760 N N . PHE A 1 225 ? -8.400 6.717 13.657 1.00 94.31 225 PHE A N 1
ATOM 1761 C CA . PHE A 1 225 ? -7.833 7.064 14.964 1.00 94.31 225 PHE A CA 1
ATOM 1762 C C . PHE A 1 225 ? -8.588 8.220 15.654 1.00 94.31 225 PHE A C 1
ATOM 1764 O O . PHE A 1 225 ? -8.757 8.211 16.873 1.00 94.31 225 PHE A O 1
ATOM 1771 N N . PHE A 1 226 ? -9.061 9.227 14.910 1.00 94.12 226 PHE A N 1
ATOM 1772 C CA . PHE A 1 226 ? -9.767 10.382 15.486 1.00 94.12 226 PHE A CA 1
ATOM 1773 C C . PHE A 1 226 ? -11.275 10.166 15.635 1.00 94.12 226 PHE A C 1
ATOM 1775 O O . PHE A 1 226 ? -11.863 10.611 16.630 1.00 94.12 226 PHE A O 1
ATOM 1782 N N . THR A 1 227 ? -11.910 9.534 14.651 1.00 93.12 227 THR A N 1
ATOM 1783 C CA . THR A 1 227 ? -13.362 9.317 14.603 1.00 93.12 227 THR A CA 1
ATOM 1784 C C . THR A 1 227 ? -13.799 8.132 15.462 1.00 93.12 227 THR A C 1
ATOM 1786 O O . THR A 1 227 ? -14.954 8.105 15.884 1.00 93.12 227 THR A O 1
ATOM 1789 N N . ASN A 1 228 ? -12.893 7.192 15.764 1.00 92.38 228 ASN A N 1
ATOM 1790 C CA . ASN A 1 228 ? -13.187 5.875 16.342 1.00 92.38 228 ASN A CA 1
ATOM 1791 C C . ASN A 1 228 ? -14.163 5.047 15.495 1.00 92.38 228 ASN A C 1
ATOM 1793 O O . ASN A 1 228 ? -14.911 4.220 16.017 1.00 92.38 228 ASN A O 1
ATOM 1797 N N . THR A 1 229 ? -14.256 5.336 14.200 1.00 91.94 229 THR A N 1
ATOM 1798 C CA . THR A 1 229 ? -15.059 4.563 13.255 1.00 91.94 229 THR A CA 1
ATOM 1799 C C . THR A 1 229 ? -14.390 4.591 11.894 1.00 91.94 229 THR A C 1
ATOM 1801 O O . THR A 1 229 ? -14.093 5.671 11.381 1.00 91.94 229 THR A O 1
ATOM 1804 N N . LEU A 1 230 ? -14.160 3.418 11.311 1.00 92.44 230 LEU A N 1
ATOM 1805 C CA . LEU A 1 230 ? -13.663 3.310 9.947 1.00 92.44 230 LEU A CA 1
ATOM 1806 C C . LEU A 1 230 ? -14.796 3.684 8.987 1.00 92.44 230 LEU A C 1
ATOM 1808 O O . LEU A 1 230 ? -15.801 2.977 8.908 1.00 92.44 230 LEU A O 1
ATOM 1812 N N . ILE A 1 231 ? -14.667 4.821 8.307 1.00 91.12 231 ILE A N 1
ATOM 1813 C CA . ILE A 1 231 ? -15.683 5.330 7.382 1.00 91.12 231 ILE A CA 1
ATOM 1814 C C . ILE A 1 231 ? -15.207 5.038 5.963 1.00 91.12 231 ILE A C 1
ATOM 1816 O O . ILE A 1 231 ? -14.256 5.648 5.485 1.00 91.12 231 ILE A O 1
ATOM 1820 N N . LEU A 1 232 ? -15.881 4.118 5.277 1.00 91.31 232 LEU A N 1
ATOM 1821 C CA . LEU A 1 232 ? -15.624 3.843 3.868 1.00 91.31 232 LEU A CA 1
ATOM 1822 C C . LEU A 1 232 ? -16.600 4.665 3.010 1.00 91.31 232 LEU A C 1
ATOM 1824 O O . LEU A 1 232 ? -17.818 4.466 3.107 1.00 91.31 232 LEU A O 1
ATOM 1828 N N . PRO A 1 233 ? -16.106 5.616 2.194 1.00 89.69 233 PRO A N 1
ATOM 1829 C CA . PRO A 1 233 ? -16.952 6.410 1.309 1.00 89.69 233 PRO A CA 1
ATOM 1830 C C . PRO A 1 233 ? -17.567 5.566 0.181 1.00 89.69 233 PRO A C 1
ATOM 1832 O O . PRO A 1 233 ? -17.216 4.404 -0.021 1.00 89.69 233 PRO A O 1
ATOM 1835 N N . ILE A 1 234 ? -18.487 6.182 -0.574 1.00 89.94 234 ILE A N 1
ATOM 1836 C CA . ILE A 1 234 ? -19.222 5.544 -1.685 1.00 89.94 234 ILE A CA 1
ATOM 1837 C C . ILE A 1 234 ? -18.286 4.900 -2.714 1.00 89.94 234 ILE A C 1
ATOM 1839 O O . ILE A 1 234 ? -18.615 3.847 -3.245 1.00 89.94 234 ILE A O 1
ATOM 1843 N N . ILE A 1 235 ? -17.155 5.548 -2.997 1.00 89.12 235 ILE A N 1
ATOM 1844 C CA . ILE A 1 235 ? -16.061 5.001 -3.798 1.00 89.12 235 ILE A CA 1
ATOM 1845 C C . ILE A 1 235 ? -14.855 4.939 -2.876 1.00 89.12 235 ILE A C 1
ATOM 1847 O O . ILE A 1 235 ? -14.404 5.983 -2.403 1.00 89.12 235 ILE A O 1
ATOM 1851 N N . ASN A 1 236 ? -14.347 3.742 -2.610 1.00 90.94 236 ASN A N 1
ATOM 1852 C CA . ASN A 1 236 ? -13.202 3.537 -1.735 1.00 90.94 236 ASN A CA 1
ATOM 1853 C C . ASN A 1 236 ? -12.197 2.540 -2.328 1.00 90.94 236 ASN A C 1
ATOM 1855 O O . ASN A 1 236 ? -12.508 1.738 -3.208 1.00 90.94 236 ASN A O 1
ATOM 1859 N N . GLY A 1 237 ? -10.958 2.621 -1.842 1.00 91.62 237 GLY A N 1
ATOM 1860 C CA . GLY A 1 237 ? -9.864 1.757 -2.286 1.00 91.62 237 GLY A CA 1
ATOM 1861 C C . GLY A 1 237 ? -10.139 0.262 -2.068 1.00 91.62 237 GLY A C 1
ATOM 1862 O O . GLY A 1 237 ? -10.081 -0.483 -3.046 1.00 91.62 237 GLY A O 1
ATOM 1863 N N . PRO A 1 238 ? -10.483 -0.181 -0.841 1.00 92.00 238 PRO A N 1
ATOM 1864 C CA . PRO A 1 238 ? -10.677 -1.603 -0.536 1.00 92.00 238 PRO A CA 1
ATOM 1865 C C . PRO A 1 238 ? -11.776 -2.291 -1.361 1.00 92.00 238 PRO A C 1
ATOM 1867 O O . PRO A 1 238 ? -11.684 -3.483 -1.649 1.00 92.00 238 PRO A O 1
ATOM 1870 N N . THR A 1 239 ? -12.808 -1.552 -1.781 1.00 93.31 239 THR A N 1
ATOM 1871 C CA . THR A 1 239 ? -13.927 -2.109 -2.552 1.00 93.31 239 THR A CA 1
ATOM 1872 C C . THR A 1 239 ? -13.777 -1.850 -4.050 1.00 93.31 239 THR A C 1
ATOM 1874 O O . THR A 1 239 ? -13.431 -2.762 -4.806 1.00 93.31 239 THR A O 1
ATOM 1877 N N . GLU A 1 240 ? -14.056 -0.625 -4.504 1.00 94.50 240 GLU A N 1
ATOM 1878 C CA . GLU A 1 240 ? -14.040 -0.271 -5.925 1.00 94.50 240 GLU A CA 1
ATOM 1879 C C . GLU A 1 240 ? -12.625 -0.256 -6.495 1.00 94.50 240 GLU A C 1
ATOM 1881 O O . GLU A 1 240 ? -12.436 -0.656 -7.641 1.00 94.50 240 GLU A O 1
ATOM 1886 N N . GLY A 1 241 ? -11.638 0.183 -5.709 1.00 94.25 241 GLY A N 1
ATOM 1887 C CA . GLY A 1 241 ? -10.239 0.236 -6.135 1.00 94.25 241 GLY A CA 1
ATOM 1888 C C . GLY A 1 241 ? -9.679 -1.149 -6.450 1.00 94.25 241 GLY A C 1
ATOM 1889 O O . GLY A 1 241 ? -9.222 -1.376 -7.568 1.00 94.25 241 GLY A O 1
ATOM 1890 N N . LEU A 1 242 ? -9.779 -2.098 -5.513 1.00 96.06 242 LEU A N 1
ATOM 1891 C CA . LEU A 1 242 ? -9.338 -3.479 -5.749 1.00 96.06 242 LEU A CA 1
ATOM 1892 C C . LEU A 1 242 ? -10.111 -4.131 -6.903 1.00 96.06 242 LEU A C 1
ATOM 1894 O O . LEU A 1 242 ? -9.505 -4.811 -7.731 1.00 96.06 242 LEU A O 1
ATOM 1898 N N . MET A 1 243 ? -11.421 -3.862 -7.008 1.00 96.06 243 MET A N 1
ATOM 1899 C CA . MET A 1 243 ? -12.231 -4.335 -8.133 1.00 96.06 243 MET A CA 1
ATOM 1900 C C . MET A 1 243 ? -11.746 -3.819 -9.476 1.00 96.06 243 MET A C 1
ATOM 1902 O O . MET A 1 243 ? -11.587 -4.593 -10.420 1.00 96.06 243 MET A O 1
ATOM 1906 N N . LEU A 1 244 ? -11.484 -2.521 -9.560 1.00 95.69 244 LEU A N 1
ATOM 1907 C CA . LEU A 1 244 ? -10.947 -1.912 -10.764 1.00 95.69 244 LEU A CA 1
ATOM 1908 C C . LEU A 1 244 ? -9.613 -2.557 -11.151 1.00 95.69 244 LEU A C 1
ATOM 1910 O O . LEU A 1 244 ? -9.410 -2.863 -12.322 1.00 95.69 244 LEU A O 1
ATOM 1914 N N . ILE A 1 245 ? -8.735 -2.816 -10.181 1.00 96.75 245 ILE A N 1
ATOM 1915 C CA . ILE A 1 245 ? -7.413 -3.393 -10.436 1.00 96.75 245 ILE A CA 1
ATOM 1916 C C . ILE A 1 245 ? -7.515 -4.827 -10.982 1.00 96.75 245 ILE A C 1
ATOM 1918 O O . ILE A 1 245 ? -6.917 -5.103 -12.024 1.00 96.75 245 ILE A O 1
ATOM 1922 N N . TYR A 1 246 ? -8.302 -5.734 -10.382 1.00 97.38 246 TYR A N 1
ATOM 1923 C CA . TYR A 1 246 ? -8.418 -7.094 -10.943 1.00 97.38 246 TYR A CA 1
ATOM 1924 C C . TYR A 1 246 ? -9.155 -7.135 -12.284 1.00 97.38 246 TYR A C 1
ATOM 1926 O O . TYR A 1 246 ? -8.834 -7.973 -13.128 1.00 97.38 246 TYR A O 1
ATOM 1934 N N . VAL A 1 247 ? -10.085 -6.206 -12.532 1.00 97.25 247 VAL A N 1
ATOM 1935 C CA . VAL A 1 247 ? -10.691 -6.046 -13.861 1.00 97.25 247 VAL A CA 1
ATOM 1936 C C . VAL A 1 247 ? -9.638 -5.586 -14.870 1.00 97.25 247 VAL A C 1
ATOM 1938 O O . VAL A 1 247 ? -9.560 -6.156 -15.956 1.00 97.25 247 VAL A O 1
ATOM 1941 N N . CYS A 1 248 ? -8.787 -4.619 -14.520 1.00 97.00 248 CYS A N 1
ATOM 1942 C CA . CYS A 1 248 ? -7.676 -4.180 -15.364 1.00 97.00 248 CYS A CA 1
ATOM 1943 C C . CYS A 1 248 ? -6.697 -5.322 -15.671 1.00 97.00 248 CYS A C 1
ATOM 1945 O O . CYS A 1 248 ? -6.304 -5.487 -16.826 1.00 97.00 248 CYS A O 1
ATOM 1947 N N . HIS A 1 249 ? -6.353 -6.152 -14.684 1.00 98.06 249 HIS A N 1
ATOM 1948 C CA . HIS A 1 249 ? -5.542 -7.359 -14.882 1.00 98.06 249 HIS A CA 1
ATOM 1949 C C . HIS A 1 249 ? -6.163 -8.294 -15.931 1.00 98.06 249 HIS A C 1
ATOM 1951 O O . HIS A 1 249 ? -5.511 -8.671 -16.908 1.00 98.06 249 HIS A O 1
ATOM 1957 N N . TRP A 1 250 ? -7.454 -8.610 -15.803 1.00 98.25 250 TRP A N 1
ATOM 1958 C CA . TRP A 1 250 ? -8.154 -9.466 -16.767 1.00 98.25 250 TRP A CA 1
ATOM 1959 C C . TRP A 1 250 ? -8.320 -8.826 -18.147 1.00 98.25 250 TRP A C 1
ATOM 1961 O O . TRP A 1 250 ? -8.184 -9.514 -19.154 1.00 98.25 250 TRP A O 1
ATOM 1971 N N . LEU A 1 251 ? -8.560 -7.517 -18.234 1.00 96.44 251 LEU A N 1
ATOM 1972 C CA . LEU A 1 251 ? -8.572 -6.812 -19.519 1.00 96.44 251 LEU A CA 1
ATOM 1973 C C . LEU A 1 251 ? -7.200 -6.889 -20.195 1.00 96.44 251 LEU A C 1
ATOM 1975 O O . LEU A 1 251 ? -7.113 -7.149 -21.394 1.00 96.44 251 LEU A O 1
ATOM 1979 N N . THR A 1 252 ? -6.123 -6.763 -19.424 1.00 96.88 252 THR A N 1
ATOM 1980 C CA . THR A 1 252 ? -4.748 -6.860 -19.934 1.00 96.88 252 THR A CA 1
ATOM 1981 C C . THR A 1 252 ? -4.425 -8.264 -20.443 1.00 96.88 252 THR A C 1
ATOM 1983 O O . THR A 1 252 ? -3.720 -8.403 -21.439 1.00 96.88 252 THR A O 1
ATOM 1986 N N . PHE A 1 253 ? -5.021 -9.318 -19.873 1.00 97.06 253 PHE A N 1
ATOM 1987 C CA . PHE A 1 253 ? -4.938 -10.666 -20.450 1.00 97.06 253 PHE A CA 1
ATOM 1988 C C . PHE A 1 253 ? -5.463 -10.726 -21.901 1.00 97.06 253 PHE A C 1
ATOM 1990 O O . PHE A 1 253 ? -4.931 -11.501 -22.701 1.00 97.06 253 PHE A O 1
ATOM 1997 N N . PHE A 1 254 ? -6.442 -9.891 -22.284 1.00 95.88 254 PHE A N 1
ATOM 1998 C CA . PHE A 1 254 ? -6.994 -9.804 -23.650 1.00 95.88 254 PHE A CA 1
ATOM 1999 C C . PHE A 1 254 ? -6.360 -8.718 -24.527 1.00 95.88 254 PHE A C 1
ATOM 2001 O O . PHE A 1 254 ? -6.256 -8.912 -25.738 1.00 95.88 254 PHE A O 1
ATOM 2008 N N . LEU A 1 255 ? -5.831 -7.641 -23.948 1.00 93.44 255 LEU A N 1
ATOM 2009 C CA . LEU A 1 255 ? -5.221 -6.537 -24.700 1.00 93.44 255 LEU A CA 1
ATOM 2010 C C . LEU A 1 255 ? -3.695 -6.658 -24.858 1.00 93.44 255 LEU A C 1
ATOM 2012 O O . LEU A 1 255 ? -3.164 -6.292 -25.900 1.00 93.44 255 LEU A O 1
ATOM 2016 N N . GLY A 1 256 ? -3.002 -7.263 -23.891 1.00 94.12 256 GLY A N 1
ATOM 2017 C CA . GLY A 1 256 ? -1.539 -7.232 -23.766 1.00 94.12 256 GLY A CA 1
ATOM 2018 C C . GLY A 1 256 ? -1.056 -6.064 -22.901 1.00 94.12 256 GLY A C 1
ATOM 2019 O O . GLY A 1 256 ? -1.723 -5.031 -22.820 1.00 94.12 256 GLY A O 1
ATOM 2020 N N . ALA A 1 257 ? 0.092 -6.229 -22.239 1.00 94.88 257 ALA A N 1
ATOM 2021 C CA . ALA A 1 257 ? 0.675 -5.212 -21.356 1.00 94.88 257 ALA A CA 1
ATOM 2022 C C . ALA A 1 257 ? 1.103 -3.950 -22.124 1.00 94.88 257 ALA A C 1
ATOM 2024 O O . ALA A 1 257 ? 1.043 -2.838 -21.604 1.00 94.88 257 ALA A O 1
ATOM 2025 N N . GLU A 1 258 ? 1.472 -4.102 -23.395 1.00 94.75 258 GLU A N 1
ATOM 2026 C CA . GLU A 1 258 ? 1.906 -3.017 -24.277 1.00 94.75 258 GLU A CA 1
ATOM 2027 C C . GLU A 1 258 ? 0.807 -1.967 -24.490 1.00 94.75 258 GLU A C 1
ATOM 2029 O O . GLU A 1 258 ? 1.103 -0.796 -24.737 1.00 94.75 258 GLU A O 1
ATOM 2034 N N . TRP A 1 259 ? -0.463 -2.359 -24.327 1.00 94.12 259 TRP A N 1
ATOM 2035 C CA . TRP A 1 259 ? -1.604 -1.444 -24.362 1.00 94.12 259 TRP A CA 1
ATOM 2036 C C . TRP A 1 259 ? -1.517 -0.344 -23.294 1.00 94.12 259 TRP A C 1
ATOM 2038 O O . TRP A 1 259 ? -2.037 0.751 -23.492 1.00 94.12 259 TRP A O 1
ATOM 2048 N N . TRP A 1 260 ? -0.834 -0.593 -22.178 1.00 95.12 260 TRP A N 1
ATOM 2049 C CA . TRP A 1 260 ? -0.650 0.407 -21.130 1.00 95.12 260 TRP A CA 1
ATOM 2050 C C . TRP A 1 260 ? 0.458 1.411 -21.442 1.00 95.12 260 TRP A C 1
ATOM 2052 O O . TRP A 1 260 ? 0.339 2.591 -21.099 1.00 95.12 260 TRP A O 1
ATOM 2062 N N . ALA A 1 261 ? 1.532 0.945 -22.081 1.00 92.69 261 ALA A N 1
ATOM 2063 C CA . ALA A 1 261 ? 2.703 1.755 -22.407 1.00 92.69 261 ALA A CA 1
ATOM 2064 C C . ALA A 1 261 ? 2.558 2.526 -23.727 1.00 92.69 261 ALA A C 1
ATOM 2066 O O . ALA A 1 261 ? 3.278 3.501 -23.944 1.00 92.69 261 ALA A O 1
ATOM 2067 N N . GLN A 1 262 ? 1.638 2.123 -24.609 1.00 90.81 262 GLN A N 1
ATOM 2068 C CA . GLN A 1 262 ? 1.369 2.872 -25.834 1.00 90.81 262 GLN A CA 1
ATOM 2069 C C . GLN A 1 262 ? 0.758 4.249 -25.547 1.00 90.81 262 GLN A C 1
ATOM 2071 O O . GLN A 1 262 ? 0.125 4.489 -24.518 1.00 90.81 262 GLN A O 1
ATOM 2076 N N . ASP A 1 263 ? 0.893 5.136 -26.528 1.00 87.75 263 ASP A N 1
ATOM 2077 C CA . ASP A 1 263 ? 0.238 6.438 -26.537 1.00 87.75 263 ASP A CA 1
ATOM 2078 C C . ASP A 1 263 ? -1.288 6.292 -26.419 1.00 87.75 263 ASP A C 1
ATOM 2080 O O . ASP A 1 263 ? -1.935 5.580 -27.199 1.00 87.75 263 ASP A O 1
ATOM 2084 N N . PHE A 1 264 ? -1.870 7.015 -25.465 1.00 85.00 264 PHE A N 1
ATOM 2085 C CA . PHE A 1 264 ? -3.304 7.086 -25.227 1.00 85.00 264 PHE A CA 1
ATOM 2086 C C . PHE A 1 264 ? -4.109 7.409 -26.493 1.00 85.00 264 PHE A C 1
ATOM 2088 O O . PHE A 1 264 ? -5.186 6.840 -26.695 1.00 85.00 264 PHE A O 1
ATOM 2095 N N . ARG A 1 265 ? -3.573 8.231 -27.405 1.00 81.38 265 ARG A N 1
ATOM 2096 C CA . ARG A 1 265 ? -4.228 8.573 -28.682 1.00 81.38 265 ARG A CA 1
ATOM 2097 C C . ARG A 1 265 ? -4.494 7.347 -29.558 1.00 81.38 265 ARG A C 1
ATOM 2099 O O . ARG A 1 265 ? -5.494 7.317 -30.268 1.00 81.38 265 ARG A O 1
ATOM 2106 N N . LYS A 1 266 ? -3.640 6.320 -29.486 1.00 79.88 266 LYS A N 1
ATOM 2107 C CA . LYS A 1 266 ? -3.810 5.059 -30.233 1.00 79.88 266 LYS A CA 1
ATOM 2108 C C . LYS A 1 266 ? -4.873 4.147 -29.621 1.00 79.88 266 LYS A C 1
ATOM 2110 O O . LYS A 1 266 ? -5.388 3.269 -30.304 1.00 79.88 266 LYS A O 1
ATOM 2115 N N . SER A 1 267 ? -5.220 4.367 -28.354 1.00 77.62 267 SER A N 1
ATOM 2116 C CA . SER A 1 267 ? -6.206 3.555 -27.634 1.00 77.62 267 SER A CA 1
ATOM 2117 C C . SER A 1 267 ? -7.651 3.978 -27.911 1.00 77.62 267 SER A C 1
ATOM 2119 O O . SER A 1 267 ? -8.563 3.184 -27.687 1.00 77.62 267 SER A O 1
ATOM 2121 N N . ILE A 1 268 ? -7.879 5.203 -28.406 1.00 73.62 268 ILE A N 1
ATOM 2122 C CA . ILE A 1 268 ? -9.212 5.732 -28.727 1.00 73.62 268 ILE A CA 1
ATOM 2123 C C . ILE A 1 268 ? -9.245 6.186 -30.200 1.00 73.62 268 ILE A C 1
ATOM 2125 O O . ILE A 1 268 ? -8.695 7.243 -30.518 1.00 73.62 268 ILE A O 1
ATOM 2129 N N . PRO A 1 269 ? -9.943 5.456 -31.097 1.00 65.75 269 PRO A N 1
ATOM 2130 C CA . PRO A 1 269 ? -9.951 5.722 -32.543 1.00 65.75 269 PRO A CA 1
ATOM 2131 C C . PRO A 1 269 ? -10.344 7.154 -32.941 1.00 65.75 269 PRO A C 1
ATOM 2133 O O . PRO A 1 269 ? -9.900 7.657 -33.967 1.00 65.75 269 PRO A O 1
ATOM 2136 N N . PHE A 1 270 ? -11.149 7.829 -32.115 1.00 65.44 270 PHE A N 1
ATOM 2137 C CA . PHE A 1 270 ? -11.670 9.178 -32.358 1.00 65.44 270 PHE A CA 1
ATOM 2138 C C . PHE A 1 270 ? -10.888 10.293 -31.650 1.00 65.44 270 PHE A C 1
ATOM 2140 O O . PHE A 1 270 ? -11.360 11.421 -31.624 1.00 65.44 270 PHE A O 1
ATOM 2147 N N . LEU A 1 271 ? -9.742 10.020 -31.017 1.00 60.72 271 LEU A N 1
ATOM 2148 C CA . LEU A 1 271 ? -8.916 11.060 -30.377 1.00 60.72 271 LEU A CA 1
ATOM 2149 C C . LEU A 1 271 ? -7.613 11.346 -31.135 1.00 60.72 271 LEU A C 1
ATOM 2151 O O . LEU A 1 271 ? -6.986 12.375 -30.890 1.00 60.72 271 LEU A O 1
ATOM 2155 N N . GLY A 1 272 ? -7.230 10.485 -32.084 1.00 59.09 272 GLY A N 1
ATOM 2156 C CA . GLY A 1 272 ? -5.991 10.620 -32.860 1.00 59.09 272 GLY A CA 1
ATOM 2157 C C . GLY A 1 272 ? -5.890 11.902 -33.698 1.00 59.09 272 GLY A C 1
ATOM 2158 O O . GLY A 1 272 ? -4.790 12.305 -34.059 1.00 59.09 272 GLY A O 1
ATOM 2159 N N . TRP A 1 273 ? -7.015 12.571 -33.969 1.00 63.09 273 TRP A N 1
ATOM 2160 C CA . TRP A 1 273 ? -7.091 13.818 -34.738 1.00 63.09 273 TRP A CA 1
ATOM 2161 C C . TRP A 1 273 ? -7.000 15.107 -33.902 1.00 63.09 273 TRP A C 1
ATOM 2163 O O . TRP A 1 273 ? -7.057 16.182 -34.488 1.00 63.09 273 TRP A O 1
ATOM 2173 N N . VAL A 1 274 ? -6.892 15.037 -32.562 1.00 60.34 274 VAL A N 1
ATOM 2174 C CA . VAL A 1 274 ? -6.778 16.227 -31.694 1.00 60.34 274 VAL A CA 1
ATOM 2175 C C . VAL A 1 274 ? -5.292 16.471 -31.396 1.00 60.34 274 VAL A C 1
ATOM 2177 O O . VAL A 1 274 ? -4.735 15.810 -30.519 1.00 60.34 274 VAL A O 1
ATOM 2180 N N . PRO A 1 275 ? -4.621 17.427 -32.068 1.00 59.00 275 PRO A N 1
ATOM 2181 C CA . PRO A 1 275 ? -3.181 17.641 -31.923 1.00 59.00 275 PRO A CA 1
ATOM 2182 C C . PRO A 1 275 ? -2.808 18.406 -30.641 1.00 59.00 275 PRO A C 1
ATOM 2184 O O . PRO A 1 275 ? -1.649 18.753 -30.448 1.00 59.00 275 PRO A O 1
ATOM 2187 N N . LEU A 1 276 ? -3.780 18.681 -29.762 1.00 61.12 276 LEU A N 1
ATOM 2188 C CA . LEU A 1 276 ? -3.591 19.451 -28.531 1.00 61.12 276 LEU A CA 1
ATOM 2189 C C . LEU A 1 276 ? -3.191 18.601 -27.312 1.00 61.12 276 LEU A C 1
ATOM 2191 O O . LEU A 1 276 ? -2.883 19.167 -26.266 1.00 61.12 276 LEU A O 1
ATOM 2195 N N . ILE A 1 277 ? -3.228 17.267 -27.415 1.00 65.19 277 ILE A N 1
ATOM 2196 C CA . ILE A 1 277 ? -2.904 16.367 -26.299 1.00 65.19 277 ILE A CA 1
ATOM 2197 C C . ILE A 1 277 ? -1.458 15.868 -26.471 1.00 65.19 277 ILE A C 1
ATOM 2199 O O . ILE A 1 277 ? -1.161 15.272 -27.511 1.00 65.19 277 ILE A O 1
ATOM 2203 N N . PRO A 1 278 ? -0.562 16.104 -25.488 1.00 71.88 278 PRO A N 1
ATOM 2204 C CA . PRO A 1 278 ? 0.798 15.564 -25.494 1.00 71.88 278 PRO A CA 1
ATOM 2205 C C . PRO A 1 278 ? 0.808 14.036 -25.622 1.00 71.88 278 PRO A C 1
ATOM 2207 O O . PRO A 1 278 ? -0.167 13.375 -25.265 1.00 71.88 278 PRO A O 1
ATOM 2210 N N . GLU A 1 279 ? 1.918 13.461 -26.087 1.00 79.62 279 GLU A N 1
ATOM 2211 C CA . GLU A 1 279 ? 2.086 12.003 -26.084 1.00 79.62 279 GLU A CA 1
ATOM 2212 C C . GLU A 1 279 ? 2.145 11.522 -24.630 1.00 79.62 279 GLU A C 1
ATOM 2214 O O . GLU A 1 279 ? 3.086 11.836 -23.899 1.00 79.62 279 GLU A O 1
ATOM 2219 N N . ILE A 1 280 ? 1.105 10.819 -24.181 1.00 87.69 280 ILE A N 1
ATOM 2220 C CA . ILE A 1 280 ? 0.981 10.346 -22.799 1.00 87.69 280 ILE A CA 1
ATOM 2221 C C . ILE A 1 280 ? 0.642 8.854 -22.848 1.00 87.69 280 ILE A C 1
ATOM 2223 O O . ILE A 1 280 ? -0.305 8.475 -23.543 1.00 87.69 280 ILE A O 1
ATOM 2227 N N . PRO A 1 281 ? 1.377 7.993 -22.124 1.00 93.06 281 PRO A N 1
ATOM 2228 C CA . PRO A 1 281 ? 1.050 6.577 -22.051 1.00 93.06 281 PRO A CA 1
ATOM 2229 C C . PRO A 1 281 ? -0.281 6.360 -21.322 1.00 93.06 281 PRO A C 1
ATOM 2231 O O . PRO A 1 281 ? -0.635 7.116 -20.410 1.00 93.06 281 PRO A O 1
ATOM 2234 N N . VAL A 1 282 ? -1.011 5.301 -21.673 1.00 93.00 282 VAL A N 1
ATOM 2235 C CA . VAL A 1 282 ? -2.318 4.986 -21.065 1.00 93.00 282 VAL A CA 1
ATOM 2236 C C . VAL A 1 282 ? -2.228 4.869 -19.541 1.00 93.00 282 VAL A C 1
ATOM 2238 O O . VAL A 1 282 ? -3.082 5.423 -18.842 1.00 93.00 282 VAL A O 1
ATOM 2241 N N . TYR A 1 283 ? -1.175 4.241 -19.000 1.00 94.50 283 TYR A N 1
ATOM 2242 C CA . TYR A 1 283 ? -0.983 4.166 -17.544 1.00 94.50 283 TYR A CA 1
ATOM 2243 C C . TYR A 1 283 ? -0.884 5.556 -16.893 1.00 94.50 283 TYR A C 1
ATOM 2245 O O . TYR A 1 283 ? -1.334 5.735 -15.763 1.00 94.50 283 TYR A O 1
ATOM 2253 N N . GLY A 1 284 ? -0.328 6.549 -17.596 1.00 94.19 284 GLY A N 1
ATOM 2254 C CA . GLY A 1 284 ? -0.189 7.920 -17.107 1.00 94.19 284 GLY A CA 1
ATOM 2255 C C . GLY A 1 284 ? -1.536 8.633 -17.029 1.00 94.19 284 GLY A C 1
ATOM 2256 O O . GLY A 1 284 ? -1.826 9.305 -16.040 1.00 94.19 284 GLY A O 1
ATOM 2257 N N . VAL A 1 285 ? -2.399 8.418 -18.028 1.00 92.12 285 VAL A N 1
ATOM 2258 C CA . VAL A 1 285 ? -3.783 8.914 -18.006 1.00 92.12 285 VAL A CA 1
ATOM 2259 C C . VAL A 1 285 ? -4.565 8.267 -16.867 1.00 92.12 285 VAL A C 1
ATOM 2261 O O . VAL A 1 285 ? -5.232 8.969 -16.111 1.00 92.12 285 VAL A O 1
ATOM 2264 N N . VAL A 1 286 ? -4.453 6.948 -16.691 1.00 93.38 286 VAL A N 1
ATOM 2265 C CA . VAL A 1 286 ? -5.128 6.238 -15.593 1.00 93.38 286 VAL A CA 1
ATOM 2266 C C . VAL A 1 286 ? -4.644 6.736 -14.233 1.00 93.38 286 VAL A C 1
ATOM 2268 O O . VAL A 1 286 ? -5.474 7.049 -13.381 1.00 93.38 286 VAL A O 1
ATOM 2271 N N . LEU A 1 287 ? -3.332 6.907 -14.048 1.00 94.94 287 LEU A N 1
ATOM 2272 C CA . LEU A 1 287 ? -2.759 7.475 -12.828 1.00 94.94 287 LEU A CA 1
ATOM 2273 C C . LEU A 1 287 ? -3.330 8.874 -12.537 1.00 94.94 287 LEU A C 1
ATOM 2275 O O . LEU A 1 287 ? -3.781 9.135 -11.421 1.00 94.94 287 LEU A O 1
ATOM 2279 N N . PHE A 1 288 ? -3.384 9.754 -13.542 1.00 94.56 288 PHE A N 1
ATOM 2280 C CA . PHE A 1 288 ? -3.975 11.089 -13.405 1.00 94.56 288 PHE A CA 1
ATOM 2281 C C . PHE A 1 288 ? -5.457 11.031 -13.011 1.00 94.56 288 PHE A C 1
ATOM 2283 O O . PHE A 1 288 ? -5.875 11.714 -12.074 1.00 94.56 288 PHE A O 1
ATOM 2290 N N . MET A 1 289 ? -6.248 10.188 -13.678 1.00 93.25 289 MET A N 1
ATOM 2291 C CA . MET A 1 289 ? -7.677 10.033 -13.389 1.00 93.25 289 MET A CA 1
ATOM 2292 C C . MET A 1 289 ? -7.909 9.490 -11.972 1.00 93.25 289 MET A C 1
ATOM 2294 O O . MET A 1 289 ? -8.780 9.991 -11.259 1.00 93.25 289 MET A O 1
ATOM 2298 N N . MET A 1 290 ? -7.103 8.523 -11.520 1.00 94.00 290 MET A N 1
ATOM 2299 C CA . MET A 1 290 ? -7.165 8.006 -10.148 1.00 94.00 290 MET A CA 1
ATOM 2300 C C . MET A 1 290 ? -6.829 9.084 -9.115 1.00 94.00 290 MET A C 1
ATOM 2302 O O . MET A 1 290 ? -7.484 9.161 -8.074 1.00 94.00 290 MET A O 1
ATOM 2306 N N . ILE A 1 291 ? -5.857 9.954 -9.397 1.00 95.56 291 ILE A N 1
ATOM 2307 C CA . ILE A 1 291 ? -5.529 11.079 -8.516 1.00 95.56 291 ILE A CA 1
ATOM 2308 C C . ILE A 1 291 ? -6.695 12.071 -8.454 1.00 95.56 291 ILE A C 1
ATOM 2310 O O . ILE A 1 291 ? -7.152 12.416 -7.361 1.00 95.56 291 ILE A O 1
ATOM 2314 N N . ALA A 1 292 ? -7.192 12.502 -9.616 1.00 95.19 292 ALA A N 1
ATOM 2315 C CA . ALA A 1 292 ? -8.220 13.531 -9.733 1.00 95.19 292 ALA A CA 1
ATOM 2316 C C . ALA A 1 292 ? -9.560 13.108 -9.114 1.00 95.19 292 ALA A C 1
ATOM 2318 O O . ALA A 1 292 ? -10.180 13.892 -8.396 1.00 95.19 292 ALA A O 1
ATOM 2319 N N . PHE A 1 293 ? -9.994 11.870 -9.367 1.00 92.12 293 PHE A N 1
ATOM 2320 C CA . PHE A 1 293 ? -11.333 11.396 -9.001 1.00 92.12 293 PHE A CA 1
ATOM 2321 C C . PHE A 1 293 ? -11.362 10.424 -7.815 1.00 92.12 293 PHE A C 1
ATOM 2323 O O . PHE A 1 293 ? -12.422 10.233 -7.225 1.00 92.12 293 PHE A O 1
ATOM 2330 N N . GLY A 1 294 ? -10.228 9.828 -7.440 1.00 91.69 294 GLY A N 1
ATOM 2331 C CA . GLY A 1 294 ? -10.123 8.915 -6.297 1.00 91.69 294 GLY A CA 1
ATOM 2332 C C . GLY A 1 294 ? -9.390 9.541 -5.112 1.00 91.69 294 GLY A C 1
ATOM 2333 O O . GLY A 1 294 ? -9.970 9.743 -4.041 1.00 91.69 294 GLY A O 1
ATOM 2334 N N . VAL A 1 295 ? -8.112 9.879 -5.301 1.00 94.81 295 VAL A N 1
ATOM 2335 C CA . VAL A 1 295 ? -7.221 10.320 -4.215 1.00 94.81 295 VAL A CA 1
ATOM 2336 C C . VAL A 1 295 ? -7.645 11.674 -3.651 1.00 94.81 295 VAL A C 1
ATOM 2338 O O . VAL A 1 295 ? -7.887 11.772 -2.450 1.00 94.81 295 VAL A O 1
ATOM 2341 N N . ILE A 1 296 ? -7.775 12.712 -4.487 1.00 95.44 296 ILE A N 1
ATOM 2342 C CA . ILE A 1 296 ? -8.093 14.076 -4.025 1.00 95.44 296 ILE A CA 1
ATOM 2343 C C . ILE A 1 296 ? -9.419 14.119 -3.240 1.00 95.44 296 ILE A C 1
ATOM 2345 O O . ILE A 1 296 ? -9.415 14.647 -2.121 1.00 95.44 296 ILE A O 1
ATOM 2349 N N . PRO A 1 297 ? -10.534 13.535 -3.732 1.00 94.38 297 PRO A N 1
ATOM 2350 C CA . PRO A 1 297 ? -11.783 13.497 -2.972 1.00 94.38 297 PRO A CA 1
ATOM 2351 C C . PRO A 1 297 ? -11.657 12.750 -1.640 1.00 94.38 297 PRO A C 1
ATOM 2353 O O . PRO A 1 297 ? -12.198 13.206 -0.631 1.00 94.38 297 PRO A O 1
ATOM 2356 N N . THR A 1 298 ? -10.903 11.645 -1.608 1.00 94.12 298 THR A N 1
ATOM 2357 C CA . THR A 1 298 ? -10.679 10.871 -0.377 1.00 94.12 298 THR A CA 1
ATOM 2358 C C . THR A 1 298 ? -9.899 11.685 0.655 1.00 94.12 298 THR A C 1
ATOM 2360 O O . THR A 1 298 ? -10.322 11.791 1.805 1.00 94.12 298 THR A O 1
ATOM 2363 N N . ILE A 1 299 ? -8.810 12.347 0.247 1.00 95.19 299 ILE A N 1
ATOM 2364 C CA . ILE A 1 299 ? -8.030 13.236 1.122 1.00 95.19 299 ILE A CA 1
ATOM 2365 C C . ILE A 1 299 ? -8.923 14.345 1.694 1.00 95.19 299 ILE A C 1
ATOM 2367 O O . ILE A 1 299 ? -8.910 14.592 2.903 1.00 95.19 299 ILE A O 1
ATOM 2371 N N . ALA A 1 300 ? -9.716 15.000 0.841 1.00 95.38 300 ALA A N 1
ATOM 2372 C CA . ALA A 1 300 ? -10.612 16.075 1.253 1.00 95.38 300 ALA A CA 1
ATOM 2373 C C . ALA A 1 300 ? -11.663 15.593 2.271 1.00 95.38 300 ALA A C 1
ATOM 2375 O O . ALA A 1 300 ? -11.909 16.275 3.271 1.00 95.38 300 ALA A O 1
ATOM 2376 N N . SER A 1 301 ? -12.241 14.407 2.054 1.00 94.50 301 SER A N 1
ATOM 2377 C CA . SER A 1 301 ? -13.188 13.776 2.982 1.00 94.50 301 SER A CA 1
ATOM 2378 C C . SER A 1 301 ? -12.545 13.495 4.342 1.00 94.50 301 SER A C 1
ATOM 2380 O O . SER A 1 301 ? -13.054 13.958 5.366 1.00 94.50 301 SER A O 1
ATOM 2382 N N . ASN A 1 302 ? -11.384 12.835 4.355 1.00 95.69 302 ASN A N 1
ATOM 2383 C CA . ASN A 1 302 ? -10.689 12.441 5.584 1.00 95.69 302 ASN A CA 1
ATOM 2384 C C . ASN A 1 302 ? -10.311 13.675 6.422 1.00 95.69 302 ASN A C 1
ATOM 2386 O O . ASN A 1 302 ? -10.569 13.726 7.627 1.00 95.69 302 ASN A O 1
ATOM 2390 N N . ILE A 1 303 ? -9.774 14.724 5.783 1.00 95.75 303 ILE A N 1
ATOM 2391 C CA . ILE A 1 303 ? -9.451 15.992 6.459 1.00 95.75 303 ILE A CA 1
ATOM 2392 C C . ILE A 1 303 ? -10.716 16.654 7.014 1.00 95.75 303 ILE A C 1
ATOM 2394 O O . ILE A 1 303 ? -10.713 17.107 8.161 1.00 95.75 303 ILE A O 1
ATOM 2398 N N . SER A 1 304 ? -11.799 16.706 6.234 1.00 95.81 304 SER A N 1
ATOM 2399 C CA . SER A 1 304 ? -13.071 17.305 6.659 1.00 95.81 304 SER A CA 1
ATOM 2400 C C . SER A 1 304 ? -13.645 16.606 7.893 1.00 95.81 304 SER A C 1
ATOM 2402 O O . SER A 1 304 ? -14.057 17.264 8.854 1.00 95.81 304 SER A O 1
ATOM 2404 N N . ASN A 1 305 ? -13.627 15.276 7.912 1.00 95.38 305 ASN A N 1
ATOM 2405 C CA . ASN A 1 305 ? -14.161 14.480 9.012 1.00 95.38 305 ASN A CA 1
ATOM 2406 C C . ASN A 1 305 ? -13.314 14.610 10.281 1.00 95.38 305 ASN A C 1
ATOM 2408 O O . ASN A 1 305 ? -13.865 14.886 11.354 1.00 95.38 305 ASN A O 1
ATOM 2412 N N . VAL A 1 306 ? -11.984 14.542 10.172 1.00 96.12 306 VAL A N 1
ATOM 2413 C CA . VAL A 1 306 ? -11.106 14.784 11.327 1.00 96.12 306 VAL A CA 1
ATOM 2414 C C . VAL A 1 306 ? -11.250 16.214 11.838 1.00 96.12 306 VAL A C 1
ATOM 2416 O O . VAL A 1 306 ? -11.373 16.413 13.047 1.00 96.12 306 VAL A O 1
ATOM 2419 N N . HIS A 1 307 ? -11.321 17.212 10.953 1.00 96.12 307 HIS A N 1
ATOM 2420 C CA . HIS A 1 307 ? -11.511 18.605 11.353 1.00 96.12 307 HIS A CA 1
ATOM 2421 C C . HIS A 1 307 ? -12.798 18.795 12.169 1.00 96.12 307 HIS A C 1
ATOM 2423 O O . HIS A 1 307 ? -12.765 19.429 13.228 1.00 96.12 307 HIS A O 1
ATOM 2429 N N . LYS A 1 308 ? -13.919 18.203 11.732 1.00 95.88 308 LYS A N 1
ATOM 2430 C CA . LYS A 1 308 ? -15.194 18.241 12.471 1.00 95.88 308 LYS A CA 1
ATOM 2431 C C . LYS A 1 308 ? -15.049 17.648 13.873 1.00 95.88 308 LYS A C 1
ATOM 2433 O O . LYS A 1 308 ? -15.474 18.278 14.842 1.00 95.88 308 LYS A O 1
ATOM 2438 N N . VAL A 1 309 ? -14.416 16.479 14.003 1.00 94.69 309 VAL A N 1
ATOM 2439 C CA . VAL A 1 309 ? -14.238 15.804 15.301 1.00 94.69 309 VAL A CA 1
ATOM 2440 C C . VAL A 1 309 ? -13.279 16.567 16.214 1.00 94.69 309 VAL A C 1
ATOM 2442 O O . VAL A 1 309 ? -13.561 16.744 17.401 1.00 94.69 309 VAL A O 1
ATOM 2445 N N . VAL A 1 310 ? -12.1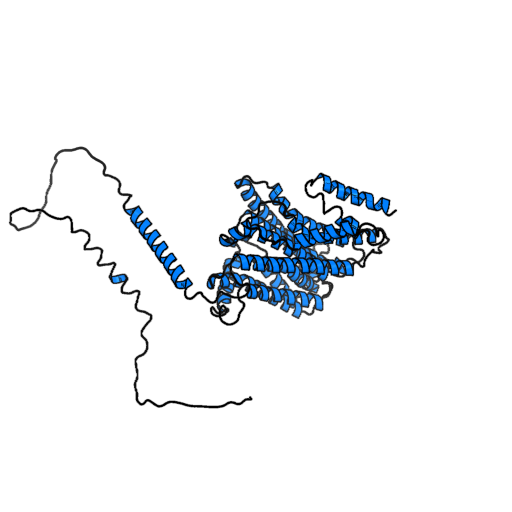58 17.051 15.680 1.00 94.19 310 VAL A N 1
ATOM 2446 C CA . VAL A 1 310 ? -11.175 17.837 16.435 1.00 94.19 310 VAL A CA 1
ATOM 2447 C C . VAL A 1 310 ? -11.807 19.132 16.940 1.00 94.19 310 VAL A C 1
ATOM 2449 O O . VAL A 1 310 ? -11.685 19.431 18.129 1.00 94.19 310 VAL A O 1
ATOM 2452 N N . LYS A 1 311 ? -12.553 19.848 16.090 1.00 94.56 311 LYS A N 1
ATOM 2453 C CA . LYS A 1 311 ? -13.274 21.070 16.468 1.00 94.56 311 LYS A CA 1
ATOM 2454 C C . LYS A 1 311 ? -14.342 20.796 17.530 1.00 94.56 311 LYS A C 1
ATOM 2456 O O . LYS A 1 311 ? -14.385 21.500 18.536 1.00 94.56 311 LYS A O 1
ATOM 2461 N N . ALA A 1 312 ? -15.155 19.752 17.353 1.00 94.75 312 ALA A N 1
ATOM 2462 C CA . ALA A 1 312 ? -16.197 19.376 18.312 1.00 94.75 312 ALA A CA 1
ATOM 2463 C C . ALA A 1 312 ? -15.624 19.009 19.692 1.00 94.75 312 ALA A C 1
ATOM 2465 O O . ALA A 1 312 ? -16.200 19.365 20.718 1.00 94.75 312 ALA A O 1
ATOM 2466 N N . ARG A 1 313 ? -14.458 18.351 19.729 1.00 92.25 313 ARG A N 1
ATOM 2467 C CA . ARG A 1 313 ? -13.763 17.973 20.971 1.00 92.25 313 ARG A CA 1
ATOM 2468 C C . ARG A 1 313 ? -12.826 19.063 21.515 1.00 92.25 313 ARG A C 1
ATOM 2470 O O . ARG A 1 313 ? -12.060 18.771 22.429 1.00 92.25 313 ARG A O 1
ATOM 2477 N N . ARG A 1 314 ? -12.844 20.283 20.955 1.00 90.75 314 ARG A N 1
ATOM 2478 C CA . ARG A 1 314 ? -11.924 21.392 21.301 1.00 90.75 314 ARG A CA 1
ATOM 2479 C C . ARG A 1 314 ? -10.440 20.976 21.294 1.00 90.75 314 ARG A C 1
ATOM 2481 O O . ARG A 1 314 ? -9.652 21.426 22.119 1.00 90.75 314 ARG A O 1
ATOM 2488 N N . GLY A 1 315 ? -10.069 20.074 20.386 1.00 89.62 315 GLY A N 1
ATOM 2489 C CA . GLY A 1 315 ? -8.701 19.588 20.222 1.00 89.62 315 GLY A CA 1
ATOM 2490 C C . GLY A 1 315 ? -7.861 20.465 19.291 1.00 89.62 315 GLY A C 1
ATOM 2491 O O . GLY A 1 315 ? -8.370 21.359 18.620 1.00 89.62 315 GLY A O 1
ATOM 2492 N N . SER A 1 316 ? -6.564 20.162 19.206 1.00 92.69 316 SER A N 1
ATOM 2493 C CA . SER A 1 316 ? -5.636 20.839 18.294 1.00 92.69 316 SER A CA 1
ATOM 2494 C C . SER A 1 316 ? -5.521 20.104 16.958 1.00 92.69 316 SER A C 1
ATOM 2496 O O . SER A 1 316 ? -5.128 18.936 16.918 1.00 92.69 316 SER A O 1
ATOM 2498 N N . MET A 1 317 ? -5.807 20.805 15.856 1.00 93.31 317 MET A N 1
ATOM 2499 C CA . MET A 1 317 ? -5.596 20.279 14.501 1.00 93.31 317 MET A CA 1
ATOM 2500 C C . MET A 1 317 ? -4.106 20.096 14.192 1.00 93.31 317 MET A C 1
ATOM 2502 O O . MET A 1 317 ? -3.741 19.159 13.496 1.00 93.31 317 MET A O 1
ATOM 2506 N N . ILE A 1 318 ? -3.232 20.933 14.761 1.00 91.94 318 ILE A N 1
ATOM 2507 C CA . ILE A 1 318 ? -1.774 20.818 14.593 1.00 91.94 318 ILE A CA 1
ATOM 2508 C C . ILE A 1 318 ? -1.289 19.480 15.153 1.00 91.94 318 ILE A C 1
ATOM 2510 O O . ILE A 1 318 ? -0.523 18.773 14.508 1.00 91.94 318 ILE A O 1
ATOM 2514 N N . LEU A 1 319 ? -1.790 19.097 16.330 1.00 91.50 319 LEU A N 1
ATOM 2515 C CA . LEU A 1 319 ? -1.447 17.822 16.956 1.00 91.50 319 LEU A CA 1
ATOM 2516 C C . LEU A 1 319 ? -1.963 16.626 16.142 1.00 91.50 319 LEU A C 1
ATOM 2518 O O . LEU A 1 319 ? -1.307 15.588 16.098 1.00 91.50 319 LEU A O 1
ATOM 2522 N N . ALA A 1 320 ? -3.113 16.782 15.478 1.00 92.56 320 ALA A N 1
ATOM 2523 C CA . ALA A 1 320 ? -3.639 15.775 14.565 1.00 92.56 320 ALA A CA 1
ATOM 2524 C C . ALA A 1 320 ? -2.771 15.640 13.306 1.00 92.56 320 ALA A C 1
ATOM 2526 O O . ALA A 1 320 ? -2.379 14.530 12.952 1.00 92.56 320 ALA A O 1
ATOM 2527 N N . LEU A 1 321 ? -2.403 16.759 12.681 1.00 93.62 321 LEU A N 1
ATOM 2528 C CA . LEU A 1 321 ? -1.522 16.788 11.510 1.00 93.62 321 LEU A CA 1
ATOM 2529 C C . LEU A 1 321 ? -0.107 16.287 11.829 1.00 93.62 321 LEU A C 1
ATOM 2531 O O . LEU A 1 321 ? 0.523 15.663 10.981 1.00 93.62 321 LEU A O 1
ATOM 2535 N N . ALA A 1 322 ? 0.380 16.472 13.059 1.00 92.62 322 ALA A N 1
ATOM 2536 C CA . ALA A 1 322 ? 1.678 15.956 13.489 1.00 92.62 322 ALA A CA 1
ATOM 2537 C C . ALA A 1 322 ? 1.780 14.420 13.389 1.00 92.62 322 ALA A C 1
ATOM 2539 O O . ALA A 1 322 ? 2.877 13.897 13.222 1.00 92.62 322 ALA A O 1
ATOM 2540 N N . MET A 1 323 ? 0.664 13.681 13.432 1.00 93.19 323 MET A N 1
ATOM 2541 C CA . MET A 1 323 ? 0.662 12.224 13.211 1.00 93.19 323 MET A CA 1
ATOM 2542 C C . MET A 1 323 ? 0.890 11.824 11.743 1.00 93.19 323 MET A C 1
ATOM 2544 O O . MET A 1 323 ? 1.239 10.677 11.466 1.00 93.19 323 MET A O 1
ATOM 2548 N N . LEU A 1 324 ? 0.734 12.761 10.802 1.00 95.00 324 LEU A N 1
ATOM 2549 C CA . LEU A 1 324 ? 1.030 12.557 9.379 1.00 95.00 324 LEU A CA 1
ATOM 2550 C C . LEU A 1 324 ? 2.513 12.771 9.053 1.00 95.00 324 LEU A C 1
ATOM 2552 O O . LEU A 1 324 ? 2.994 12.303 8.022 1.00 95.00 324 LEU A O 1
ATOM 2556 N N . PHE A 1 325 ? 3.249 13.446 9.940 1.00 94.50 325 PHE A N 1
ATOM 2557 C CA . PHE A 1 325 ? 4.649 13.801 9.724 1.00 94.50 325 PHE A CA 1
ATOM 2558 C C . PHE A 1 325 ? 5.558 12.592 9.429 1.00 94.50 325 PHE A C 1
ATOM 2560 O O . PHE A 1 325 ? 6.284 12.662 8.439 1.00 94.50 325 PHE A O 1
ATOM 2567 N N . PRO A 1 326 ? 5.514 11.464 10.176 1.00 95.12 326 PRO A N 1
ATOM 2568 C CA . PRO A 1 326 ? 6.384 10.320 9.893 1.00 95.12 326 PRO A CA 1
ATOM 2569 C C . PRO A 1 326 ? 6.205 9.750 8.482 1.00 95.12 326 PRO A C 1
ATOM 2571 O O . PRO A 1 326 ? 7.187 9.417 7.823 1.00 95.12 326 PRO A O 1
ATOM 2574 N N . PHE A 1 327 ? 4.964 9.682 7.995 1.00 96.81 327 PHE A N 1
ATOM 2575 C CA . PHE A 1 327 ? 4.676 9.211 6.642 1.00 96.81 327 PHE A CA 1
ATOM 2576 C C . PHE A 1 327 ? 5.151 10.205 5.574 1.00 96.81 327 PHE A C 1
ATOM 2578 O O . PHE A 1 327 ? 5.751 9.798 4.581 1.00 96.81 327 PHE A O 1
ATOM 2585 N N . GLY A 1 328 ? 4.978 11.510 5.810 1.00 96.81 328 GLY A N 1
ATOM 2586 C CA . GLY A 1 328 ? 5.536 12.548 4.939 1.00 96.81 328 GLY A CA 1
ATOM 2587 C C . GLY A 1 328 ? 7.064 12.475 4.834 1.00 96.81 328 GLY A C 1
ATOM 2588 O O . GLY A 1 328 ? 7.607 12.582 3.737 1.00 96.81 328 GLY A O 1
ATOM 2589 N N . VAL A 1 329 ? 7.758 12.226 5.951 1.00 96.75 329 VAL A N 1
ATOM 2590 C CA . VAL A 1 329 ? 9.220 12.049 5.973 1.00 96.75 329 VAL A CA 1
ATOM 2591 C C . VAL A 1 329 ? 9.648 10.766 5.263 1.00 96.75 329 VAL A C 1
ATOM 2593 O O . VAL A 1 329 ? 10.641 10.801 4.541 1.00 96.75 329 VAL A O 1
ATOM 2596 N N . LEU A 1 330 ? 8.910 9.658 5.413 1.00 97.69 330 LEU A N 1
ATOM 2597 C CA . LEU A 1 330 ? 9.169 8.428 4.653 1.00 97.69 330 LEU A CA 1
ATOM 2598 C C . LEU A 1 330 ? 9.116 8.703 3.147 1.00 97.69 330 LEU A C 1
ATOM 2600 O O . LEU A 1 330 ? 10.079 8.418 2.438 1.00 97.69 330 LEU A O 1
ATOM 2604 N N . LEU A 1 331 ? 8.017 9.299 2.675 1.00 97.44 331 LEU A N 1
ATOM 2605 C CA . LEU A 1 331 ? 7.809 9.570 1.254 1.00 97.44 331 LEU A CA 1
ATOM 2606 C C . LEU A 1 331 ? 8.860 10.541 0.704 1.00 97.44 331 LEU A C 1
ATOM 2608 O O . LEU A 1 331 ? 9.502 10.250 -0.303 1.00 97.44 331 LEU A O 1
ATOM 2612 N N . ALA A 1 332 ? 9.079 11.670 1.383 1.00 97.75 332 ALA A N 1
ATOM 2613 C CA . ALA A 1 332 ? 10.082 12.649 0.976 1.00 97.75 332 ALA A CA 1
ATOM 2614 C C . ALA A 1 332 ? 11.495 12.052 0.999 1.00 97.75 332 ALA A C 1
ATOM 2616 O O . ALA A 1 332 ? 12.260 12.261 0.063 1.00 97.75 332 ALA A O 1
ATOM 2617 N N . GLY A 1 333 ? 11.837 11.278 2.030 1.00 97.62 333 GLY A N 1
ATOM 2618 C CA . GLY A 1 333 ? 13.150 10.655 2.166 1.00 97.62 333 GLY A CA 1
ATOM 2619 C C . GLY A 1 333 ? 13.443 9.643 1.060 1.00 97.62 333 GLY A C 1
ATOM 2620 O O . GLY A 1 333 ? 14.522 9.689 0.473 1.00 97.62 333 GLY A O 1
ATOM 2621 N N . VAL A 1 334 ? 12.480 8.782 0.720 1.00 97.62 334 VAL A N 1
ATOM 2622 C CA . VAL A 1 334 ? 12.623 7.812 -0.381 1.00 97.62 334 VAL A CA 1
ATOM 2623 C C . VAL A 1 334 ? 12.715 8.511 -1.740 1.00 97.62 334 VAL A C 1
ATOM 2625 O O . VAL A 1 334 ? 13.547 8.129 -2.564 1.00 97.62 334 VAL A O 1
ATOM 2628 N N . LEU A 1 335 ? 11.927 9.566 -1.971 1.00 97.25 335 LEU A N 1
ATOM 2629 C CA . LEU A 1 335 ? 11.992 10.354 -3.208 1.00 97.25 335 LEU A CA 1
ATOM 2630 C C . LEU A 1 335 ? 13.321 11.106 -3.347 1.00 97.25 335 LEU A C 1
ATOM 2632 O O . LEU A 1 335 ? 13.922 11.083 -4.419 1.00 97.25 335 LEU A O 1
ATOM 2636 N N . ILE A 1 336 ? 13.809 11.731 -2.271 1.00 97.25 336 ILE A N 1
ATOM 2637 C CA . ILE A 1 336 ? 15.115 12.406 -2.249 1.00 97.25 336 ILE A CA 1
ATOM 2638 C C . ILE A 1 336 ? 16.231 11.396 -2.513 1.00 97.25 336 ILE A C 1
ATOM 2640 O O . ILE A 1 336 ? 17.094 11.650 -3.350 1.00 97.25 336 ILE A O 1
ATOM 2644 N N . TRP A 1 337 ? 16.206 10.244 -1.840 1.00 96.88 337 TRP A N 1
ATOM 2645 C CA . TRP A 1 337 ? 17.188 9.187 -2.066 1.00 96.88 337 TRP A CA 1
ATOM 2646 C C . TRP A 1 337 ? 17.176 8.715 -3.524 1.00 96.88 337 TRP A C 1
ATOM 2648 O O . TRP A 1 337 ? 18.222 8.699 -4.167 1.00 96.88 337 TRP A O 1
ATOM 2658 N N . SER A 1 338 ? 15.995 8.431 -4.074 1.00 95.81 338 SER A N 1
ATOM 2659 C CA . SER A 1 338 ? 15.848 7.985 -5.464 1.00 95.81 338 SER A CA 1
ATOM 2660 C C . SER A 1 338 ? 16.324 9.037 -6.469 1.00 95.81 338 SER A C 1
ATOM 2662 O O . SER A 1 338 ? 16.973 8.697 -7.449 1.00 95.81 338 SER A O 1
ATOM 2664 N N . TYR A 1 339 ? 16.060 10.323 -6.216 1.00 95.00 339 TYR A N 1
ATOM 2665 C CA . TYR A 1 339 ? 16.526 11.424 -7.064 1.00 95.00 339 TYR A CA 1
ATOM 2666 C C . TYR A 1 339 ? 18.055 11.598 -7.032 1.00 95.00 339 TYR A C 1
ATOM 2668 O O . TYR A 1 339 ? 18.679 11.931 -8.047 1.00 95.00 339 TYR A O 1
ATOM 2676 N N . LEU A 1 340 ? 18.669 11.394 -5.862 1.00 94.75 340 LEU A N 1
ATOM 2677 C CA . LEU A 1 340 ? 20.114 11.522 -5.662 1.00 94.75 340 LEU A CA 1
ATOM 2678 C C . LEU A 1 340 ? 20.901 10.285 -6.108 1.00 94.75 340 LEU A C 1
ATOM 2680 O O . LEU A 1 340 ? 22.085 10.419 -6.408 1.00 94.75 340 LEU A O 1
ATOM 2684 N N . SER A 1 341 ? 20.265 9.120 -6.199 1.00 94.38 341 SER A N 1
ATOM 2685 C CA . SER A 1 341 ? 20.909 7.865 -6.589 1.00 94.38 341 SER A CA 1
ATOM 2686 C C . SER A 1 341 ? 21.524 7.936 -7.997 1.00 94.38 341 SER A C 1
ATOM 2688 O O . SER A 1 341 ? 20.799 8.192 -8.962 1.00 94.38 341 SER A O 1
ATOM 2690 N N . PRO A 1 342 ? 22.846 7.718 -8.157 1.00 90.62 342 PRO A N 1
ATOM 2691 C CA . PRO A 1 342 ? 23.466 7.598 -9.476 1.00 90.62 342 PRO A CA 1
ATOM 2692 C C . PRO A 1 342 ? 23.079 6.318 -10.227 1.00 90.62 342 PRO A C 1
ATOM 2694 O O . PRO A 1 342 ? 23.078 6.326 -11.454 1.00 90.62 342 PRO A O 1
ATOM 2697 N N . SER A 1 343 ? 22.745 5.231 -9.518 1.00 90.75 343 SER A N 1
ATOM 2698 C CA . SER A 1 343 ? 22.348 3.946 -10.124 1.00 90.75 343 SER A CA 1
ATOM 2699 C C . SER A 1 343 ? 20.861 3.850 -10.499 1.00 90.75 343 SER A C 1
ATOM 2701 O O . SER A 1 343 ? 20.403 2.788 -10.930 1.00 90.75 343 SER A O 1
ATOM 2703 N N . ASP A 1 344 ? 20.107 4.943 -10.328 1.00 93.62 344 ASP A N 1
ATOM 2704 C CA . ASP A 1 344 ? 18.658 5.016 -10.543 1.00 93.62 344 ASP A CA 1
ATOM 2705 C C . ASP A 1 344 ? 17.935 3.823 -9.889 1.00 93.62 344 ASP A C 1
ATOM 2707 O O . ASP A 1 344 ? 17.303 3.007 -10.562 1.00 93.62 344 ASP A O 1
ATOM 2711 N N . ILE A 1 345 ? 18.070 3.683 -8.562 1.00 94.75 345 ILE A N 1
ATOM 2712 C CA . ILE A 1 345 ? 17.519 2.550 -7.784 1.00 94.75 345 ILE A CA 1
ATOM 2713 C C . ILE A 1 345 ? 16.030 2.280 -8.040 1.00 94.75 345 ILE A C 1
ATOM 2715 O O . ILE A 1 345 ? 15.584 1.139 -7.930 1.00 94.75 345 ILE A O 1
ATOM 2719 N N . MET A 1 346 ? 15.258 3.311 -8.393 1.00 95.62 346 MET A N 1
ATOM 2720 C CA . MET A 1 346 ? 13.830 3.188 -8.687 1.00 95.62 346 MET A CA 1
ATOM 2721 C C . MET A 1 346 ? 13.573 2.479 -10.020 1.00 95.62 346 MET A C 1
ATOM 2723 O O . MET A 1 346 ? 12.546 1.824 -10.172 1.00 95.62 346 MET A O 1
ATOM 2727 N N . HIS A 1 347 ? 14.493 2.597 -10.974 1.00 94.81 347 HIS A N 1
ATOM 2728 C CA . HIS A 1 347 ? 14.452 1.882 -12.244 1.00 94.81 347 HIS A CA 1
ATOM 2729 C C . HIS A 1 347 ? 15.187 0.538 -12.175 1.00 94.81 347 HIS A C 1
ATOM 2731 O O . HIS A 1 347 ? 14.677 -0.475 -12.648 1.00 94.81 347 HIS A O 1
ATOM 2737 N N . SER A 1 348 ? 16.379 0.506 -11.576 1.00 94.69 348 SER A N 1
ATOM 2738 C CA . SER A 1 348 ? 17.211 -0.699 -11.537 1.00 94.69 348 SER A CA 1
ATOM 2739 C C . SER A 1 348 ? 16.668 -1.759 -10.578 1.00 94.69 348 SER A C 1
ATOM 2741 O O . SER A 1 348 ? 16.724 -2.944 -10.895 1.00 94.69 348 SER A O 1
ATOM 2743 N N . HIS A 1 349 ? 16.081 -1.361 -9.446 1.00 95.56 349 HIS A N 1
ATOM 2744 C CA . HIS A 1 349 ? 15.605 -2.286 -8.411 1.00 95.56 349 HIS A CA 1
ATOM 2745 C C . HIS A 1 349 ? 14.230 -1.883 -7.828 1.00 95.56 349 HIS A C 1
ATOM 2747 O O . HIS A 1 349 ? 14.085 -1.769 -6.603 1.00 95.56 349 HIS A O 1
ATOM 2753 N N . PRO A 1 350 ? 13.182 -1.706 -8.665 1.00 96.44 350 PRO A N 1
ATOM 2754 C CA . PRO A 1 350 ? 11.878 -1.202 -8.226 1.00 96.44 350 PRO A CA 1
ATOM 2755 C C . PRO A 1 350 ? 11.229 -2.088 -7.158 1.00 96.44 350 PRO A C 1
ATOM 2757 O O . PRO A 1 350 ? 10.683 -1.575 -6.184 1.00 96.44 350 PRO A O 1
ATOM 2760 N N . HIS A 1 351 ? 11.335 -3.414 -7.296 1.00 96.62 351 HIS A N 1
ATOM 2761 C CA . HIS A 1 351 ? 10.771 -4.370 -6.341 1.00 96.62 351 HIS A CA 1
ATOM 2762 C C . HIS A 1 351 ? 11.344 -4.193 -4.932 1.00 96.62 351 HIS A C 1
ATOM 2764 O O . HIS A 1 351 ? 10.589 -4.073 -3.972 1.00 96.62 351 HIS A O 1
ATOM 2770 N N . LEU A 1 352 ? 12.674 -4.130 -4.796 1.00 96.62 352 LEU A N 1
ATOM 2771 C CA . LEU A 1 352 ? 13.327 -3.967 -3.493 1.00 96.62 352 LEU A CA 1
ATOM 2772 C C . LEU A 1 352 ? 12.970 -2.623 -2.852 1.00 96.62 352 LEU A C 1
ATOM 2774 O O . LEU A 1 352 ? 12.693 -2.569 -1.652 1.00 96.62 352 LEU A O 1
ATOM 2778 N N . LEU A 1 353 ? 12.928 -1.552 -3.650 1.00 97.56 353 LEU A N 1
ATOM 2779 C CA . LEU A 1 353 ? 12.549 -0.227 -3.169 1.00 97.56 353 LEU A CA 1
ATOM 2780 C C . LEU A 1 353 ? 11.099 -0.200 -2.673 1.00 97.56 353 LEU A C 1
ATOM 2782 O O . LEU A 1 353 ? 10.841 0.292 -1.571 1.00 97.56 353 LEU A O 1
ATOM 2786 N N . ILE A 1 354 ? 10.162 -0.755 -3.448 1.00 98.06 354 ILE A N 1
ATOM 2787 C CA . ILE A 1 354 ? 8.736 -0.795 -3.098 1.00 98.06 354 ILE A CA 1
ATOM 2788 C C . ILE A 1 354 ? 8.495 -1.712 -1.896 1.00 98.06 354 ILE A C 1
ATOM 2790 O O . ILE A 1 354 ? 7.747 -1.326 -1.003 1.00 98.06 354 ILE A O 1
ATOM 2794 N N . ILE A 1 355 ? 9.154 -2.872 -1.809 1.00 97.44 355 ILE A N 1
ATOM 2795 C CA . ILE A 1 355 ? 9.050 -3.774 -0.650 1.00 97.44 355 ILE A CA 1
ATOM 2796 C C . ILE A 1 355 ? 9.576 -3.085 0.609 1.00 97.44 355 ILE A C 1
ATOM 2798 O O . ILE A 1 355 ? 8.846 -2.992 1.596 1.00 97.44 355 ILE A O 1
ATOM 2802 N N . GLY A 1 356 ? 10.802 -2.553 0.586 1.00 97.62 356 GLY A N 1
ATOM 2803 C CA . GLY A 1 356 ? 11.378 -1.880 1.754 1.00 97.62 356 GLY A CA 1
ATOM 2804 C C . GLY A 1 356 ? 10.524 -0.696 2.217 1.00 97.62 356 GLY A C 1
ATOM 2805 O O . GLY A 1 356 ? 10.212 -0.557 3.403 1.00 97.62 356 GLY A O 1
ATOM 2806 N N . THR A 1 357 ? 10.044 0.111 1.267 1.00 98.31 357 THR A N 1
ATOM 2807 C CA . THR A 1 357 ? 9.151 1.239 1.568 1.00 98.31 357 THR A CA 1
ATOM 2808 C C . THR A 1 357 ? 7.784 0.765 2.070 1.00 98.31 357 THR A C 1
ATOM 2810 O O . THR A 1 357 ? 7.239 1.337 3.013 1.00 98.31 357 THR A O 1
ATOM 2813 N N . GLY A 1 358 ? 7.247 -0.312 1.499 1.00 98.00 358 GLY A N 1
ATOM 2814 C CA . GLY A 1 358 ? 5.987 -0.937 1.886 1.00 98.00 358 GLY A CA 1
ATOM 2815 C C . GLY A 1 358 ? 6.002 -1.480 3.312 1.00 98.00 358 GLY A C 1
ATOM 2816 O O . GLY A 1 358 ? 5.062 -1.237 4.063 1.00 98.00 358 GLY A O 1
ATOM 2817 N N . PHE A 1 359 ? 7.086 -2.131 3.736 1.00 98.31 359 PHE A N 1
ATOM 2818 C CA . PHE A 1 359 ? 7.243 -2.589 5.121 1.00 98.31 359 PHE A CA 1
ATOM 2819 C C . PHE A 1 359 ? 7.474 -1.431 6.099 1.00 98.31 359 PHE A C 1
ATOM 2821 O O . PHE A 1 359 ? 6.902 -1.430 7.194 1.00 98.31 359 PHE A O 1
ATOM 2828 N N . ALA A 1 360 ? 8.234 -0.400 5.706 1.00 98.19 360 ALA A N 1
ATOM 2829 C CA . ALA A 1 360 ? 8.345 0.831 6.493 1.00 98.19 360 ALA A CA 1
ATOM 2830 C C . ALA A 1 360 ? 6.974 1.497 6.693 1.00 98.19 360 ALA A C 1
ATOM 2832 O O . ALA A 1 360 ? 6.647 1.926 7.802 1.00 98.19 360 ALA A O 1
ATOM 2833 N N . PHE A 1 361 ? 6.163 1.544 5.636 1.00 98.38 361 PHE A N 1
ATOM 2834 C CA . PHE A 1 361 ? 4.791 2.038 5.652 1.00 98.38 361 PHE A CA 1
ATOM 2835 C C . PHE A 1 361 ? 3.870 1.177 6.520 1.00 98.38 361 PHE A C 1
ATOM 2837 O O . PHE A 1 361 ? 3.190 1.714 7.393 1.00 98.38 361 PHE A O 1
ATOM 2844 N N . GLY A 1 362 ? 3.906 -0.147 6.359 1.00 97.44 362 GLY A N 1
ATOM 2845 C CA . GLY A 1 362 ? 3.145 -1.089 7.176 1.00 97.44 362 GLY A CA 1
ATOM 2846 C C . GLY A 1 362 ? 3.448 -0.935 8.666 1.00 97.44 362 GLY A C 1
ATOM 2847 O O . GLY A 1 362 ? 2.534 -0.972 9.487 1.00 97.44 362 GLY A O 1
ATOM 2848 N N . PHE A 1 363 ? 4.706 -0.668 9.032 1.00 96.94 363 PHE A N 1
ATOM 2849 C CA . PHE A 1 363 ? 5.075 -0.368 10.417 1.00 96.94 363 PHE A CA 1
ATOM 2850 C C . PHE A 1 363 ? 4.436 0.941 10.908 1.00 96.94 363 PHE A C 1
ATOM 2852 O O . PHE A 1 363 ? 3.898 0.984 12.015 1.00 96.94 363 PHE A O 1
ATOM 2859 N N . LEU A 1 364 ? 4.447 2.007 10.097 1.00 96.88 364 LEU A N 1
ATOM 2860 C CA . LEU A 1 364 ? 3.810 3.283 10.453 1.00 96.88 364 LEU A CA 1
ATOM 2861 C C . LEU A 1 364 ? 2.299 3.127 10.664 1.00 96.88 364 LEU A C 1
ATOM 2863 O O . LEU A 1 364 ? 1.777 3.575 11.689 1.00 96.88 364 LEU A O 1
ATOM 2867 N N . VAL A 1 365 ? 1.611 2.463 9.730 1.00 97.00 365 VAL A N 1
ATOM 2868 C CA . VAL A 1 365 ? 0.173 2.175 9.841 1.00 97.00 365 VAL A CA 1
ATOM 2869 C C . VAL A 1 365 ? -0.093 1.308 11.069 1.00 97.00 365 VAL A C 1
ATOM 2871 O O . VAL A 1 365 ? -0.921 1.676 11.901 1.00 97.00 365 VAL A O 1
ATOM 2874 N N . GLY A 1 366 ? 0.639 0.205 11.241 1.00 95.38 366 GLY A N 1
ATOM 2875 C CA . GLY A 1 366 ? 0.470 -0.705 12.374 1.00 95.38 366 GLY A CA 1
ATOM 2876 C C . GLY A 1 366 ? 0.622 0.003 13.720 1.00 95.38 366 GLY A C 1
ATOM 2877 O O . GLY A 1 366 ? -0.183 -0.202 14.628 1.00 95.38 366 GLY A O 1
ATOM 2878 N N . ARG A 1 367 ? 1.595 0.915 13.849 1.00 95.06 367 ARG A N 1
ATOM 2879 C CA . ARG A 1 367 ? 1.754 1.753 15.048 1.00 95.06 367 ARG A CA 1
ATOM 2880 C C . ARG A 1 367 ? 0.580 2.710 15.260 1.00 95.06 367 ARG A C 1
ATOM 2882 O O . ARG A 1 367 ? 0.249 2.989 16.410 1.00 95.06 367 ARG A O 1
ATOM 2889 N N . MET A 1 368 ? -0.047 3.213 14.198 1.00 95.38 368 MET A N 1
ATOM 2890 C CA . MET A 1 368 ? -1.221 4.087 14.301 1.00 95.38 368 MET A CA 1
ATOM 2891 C C . MET A 1 368 ? -2.476 3.310 14.701 1.00 95.38 368 MET A C 1
ATOM 2893 O O . MET A 1 368 ? -3.203 3.764 15.585 1.00 95.38 368 MET A O 1
ATOM 2897 N N . ILE A 1 369 ? -2.685 2.123 14.125 1.00 94.56 369 ILE A N 1
ATOM 2898 C CA . ILE A 1 369 ? -3.770 1.215 14.515 1.00 94.56 369 ILE A CA 1
ATOM 2899 C C . ILE A 1 369 ? -3.593 0.807 15.976 1.00 94.56 369 ILE A C 1
ATOM 2901 O O . ILE A 1 369 ? -4.521 0.942 16.764 1.00 94.56 369 ILE A O 1
ATOM 2905 N N . LEU A 1 370 ? -2.391 0.393 16.386 1.00 94.12 370 LEU A N 1
ATOM 2906 C CA . LEU A 1 370 ? -2.138 0.031 17.779 1.00 94.12 370 LEU A CA 1
ATOM 2907 C C . LEU A 1 370 ? -2.398 1.202 18.737 1.00 94.12 370 LEU A C 1
ATOM 2909 O O . LEU A 1 370 ? -3.010 1.011 19.785 1.00 94.12 370 LEU A O 1
ATOM 2913 N N . ALA A 1 371 ? -1.980 2.416 18.368 1.00 93.31 371 ALA A N 1
ATOM 2914 C CA . ALA A 1 371 ? -2.262 3.608 19.161 1.00 93.31 371 ALA A CA 1
ATOM 2915 C C . ALA A 1 371 ? -3.773 3.871 19.289 1.00 93.31 371 ALA A C 1
ATOM 2917 O O . ALA A 1 371 ? -4.218 4.296 20.353 1.00 93.31 371 ALA A O 1
ATOM 2918 N N . HIS A 1 372 ? -4.557 3.595 18.241 1.00 93.19 372 HIS A N 1
ATOM 2919 C CA . HIS A 1 372 ? -6.020 3.662 18.283 1.00 93.19 372 HIS A CA 1
ATOM 2920 C C . HIS A 1 372 ? -6.609 2.597 19.224 1.00 93.19 372 HIS A C 1
ATOM 2922 O O . HIS A 1 372 ? -7.380 2.932 20.122 1.00 93.19 372 HIS A O 1
ATOM 2928 N N . LEU A 1 373 ? -6.205 1.331 19.072 1.00 91.75 373 LEU A N 1
ATOM 2929 C CA . LEU A 1 373 ? -6.696 0.211 19.888 1.00 91.75 373 LEU A CA 1
ATOM 2930 C C . LEU A 1 373 ? -6.402 0.392 21.385 1.00 91.75 373 LEU A C 1
ATOM 2932 O O . LEU A 1 373 ? -7.184 -0.035 22.235 1.00 91.75 373 LEU A O 1
ATOM 2936 N N . CYS A 1 374 ? -5.278 1.033 21.704 1.00 91.19 374 CYS A N 1
ATOM 2937 C CA . CYS A 1 374 ? -4.837 1.314 23.066 1.00 91.19 374 CYS A CA 1
ATOM 2938 C C . CYS A 1 374 ? -5.341 2.658 23.627 1.00 91.19 374 CYS A C 1
ATOM 2940 O O . CYS A 1 374 ? -4.986 2.980 24.761 1.00 91.19 374 CYS A O 1
ATOM 2942 N N . ASP A 1 375 ? -6.139 3.424 22.868 1.00 90.25 375 ASP A N 1
ATOM 2943 C CA . ASP A 1 375 ? -6.604 4.785 23.207 1.00 90.25 375 ASP A CA 1
ATOM 2944 C C . ASP A 1 375 ? -5.455 5.710 23.646 1.00 90.25 375 ASP A C 1
ATOM 2946 O O . ASP A 1 375 ? -5.508 6.422 24.650 1.00 90.25 375 ASP A O 1
ATOM 2950 N N . GLU A 1 376 ? -4.343 5.666 22.912 1.00 88.69 376 GLU A N 1
ATOM 2951 C CA . GLU A 1 376 ? -3.189 6.488 23.241 1.00 88.69 376 GLU A CA 1
ATOM 2952 C C . GLU A 1 376 ? -3.444 7.987 22.975 1.00 88.69 376 GLU A C 1
ATOM 2954 O O . GLU A 1 376 ? -4.156 8.355 22.036 1.00 88.69 376 GLU A O 1
ATOM 2959 N N . PRO A 1 377 ? -2.771 8.901 23.706 1.00 86.94 377 PRO A N 1
ATOM 2960 C CA . PRO A 1 377 ? -2.961 10.338 23.523 1.00 86.94 377 PRO A CA 1
ATOM 2961 C C . PRO A 1 377 ? -2.626 10.805 22.102 1.00 86.94 377 PRO A C 1
ATOM 2963 O O . PRO A 1 377 ? -1.716 10.293 21.452 1.00 86.94 377 PRO A O 1
ATOM 2966 N N . LYS A 1 378 ? -3.333 11.834 21.636 1.00 84.81 378 LYS A N 1
ATOM 2967 C CA . LYS A 1 378 ? -3.117 12.452 20.320 1.00 84.81 378 LYS A CA 1
ATOM 2968 C C . LYS A 1 378 ? -1.718 13.0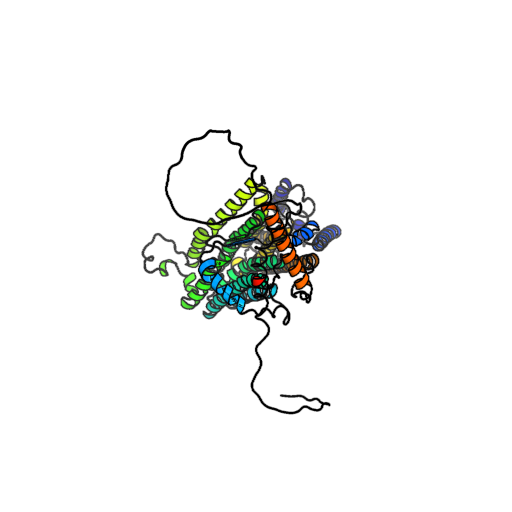67 20.227 1.00 84.81 378 LYS A C 1
ATOM 2970 O O . LYS A 1 378 ? -1.233 13.637 21.201 1.00 84.81 378 LYS A O 1
ATOM 2975 N N . GLY A 1 379 ? -1.115 13.016 19.042 1.00 82.00 379 GLY A N 1
ATOM 2976 C CA . GLY A 1 379 ? 0.159 13.676 18.755 1.00 82.00 379 GLY A CA 1
ATOM 2977 C C . GLY A 1 379 ? 1.216 12.768 18.159 1.00 82.00 379 GLY A C 1
ATOM 2978 O O . GLY A 1 379 ? 1.014 11.562 18.021 1.00 82.00 379 GLY A O 1
ATOM 2979 N N . LEU A 1 380 ? 2.350 13.374 17.796 1.00 80.88 380 LEU A N 1
ATOM 2980 C CA . LEU A 1 380 ? 3.460 12.674 17.160 1.00 80.88 380 LEU A CA 1
ATOM 2981 C C . LEU A 1 380 ? 3.933 11.511 18.037 1.00 80.88 380 LEU A C 1
ATOM 2983 O O . LEU A 1 380 ? 4.399 11.694 19.163 1.00 80.88 380 LEU A O 1
ATOM 2987 N N . LYS A 1 381 ? 3.853 10.303 17.487 1.00 80.81 381 LYS A N 1
ATOM 2988 C CA . LYS A 1 381 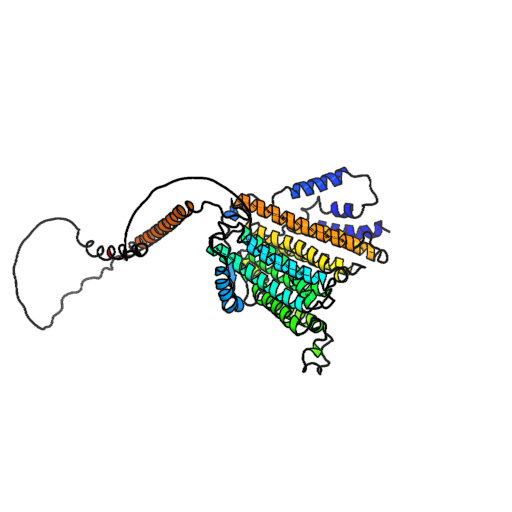? 4.344 9.094 18.136 1.00 80.81 381 LYS A CA 1
ATOM 2989 C C . LYS A 1 381 ? 5.791 8.892 17.728 1.00 80.81 381 LYS A C 1
ATOM 2991 O O . LYS A 1 381 ? 6.064 8.370 16.657 1.00 80.81 381 LYS A O 1
ATOM 2996 N N . THR A 1 382 ? 6.732 9.270 18.586 1.00 73.25 382 THR A N 1
ATOM 2997 C CA . THR A 1 382 ? 8.175 9.123 18.305 1.00 73.25 382 THR A CA 1
ATOM 2998 C C . THR A 1 382 ? 8.577 7.684 17.963 1.00 73.25 382 THR A C 1
ATOM 3000 O O . THR A 1 382 ? 9.501 7.478 17.184 1.00 73.25 382 THR A O 1
ATOM 3003 N N . GLY A 1 383 ? 7.846 6.685 18.472 1.00 78.06 383 GLY A N 1
ATOM 3004 C CA . GLY A 1 383 ? 8.022 5.278 18.098 1.00 78.06 383 GLY A CA 1
ATOM 3005 C C . GLY A 1 383 ? 7.692 4.952 16.634 1.00 78.06 383 GLY A C 1
ATOM 3006 O O . GLY A 1 383 ? 8.221 3.977 16.116 1.00 78.06 383 GLY A O 1
ATOM 3007 N N . MET A 1 384 ? 6.872 5.757 15.946 1.00 85.06 384 MET A N 1
ATOM 3008 C CA . MET A 1 384 ? 6.633 5.618 14.500 1.00 85.06 384 MET A CA 1
ATOM 3009 C C . MET A 1 384 ? 7.895 5.936 13.693 1.00 85.06 384 MET A C 1
ATOM 3011 O O . MET A 1 384 ? 8.166 5.278 12.699 1.00 85.06 384 MET A O 1
ATOM 3015 N N . CYS A 1 385 ? 8.719 6.882 14.150 1.00 87.81 385 CYS A N 1
ATOM 3016 C CA . CYS A 1 385 ? 9.915 7.310 13.423 1.00 87.81 385 CYS A CA 1
ATOM 3017 C C . CYS A 1 385 ? 11.018 6.237 13.341 1.00 87.81 385 CYS A C 1
ATOM 3019 O O . CYS A 1 385 ? 12.013 6.455 12.656 1.00 87.81 385 CYS A O 1
ATOM 3021 N N . MET A 1 386 ? 10.864 5.087 14.009 1.00 88.69 386 MET A N 1
ATOM 3022 C CA . MET A 1 386 ? 11.848 3.999 13.963 1.00 88.69 386 MET A CA 1
ATOM 3023 C C . MET A 1 386 ? 12.064 3.458 12.548 1.00 88.69 386 MET A C 1
ATOM 3025 O O . MET A 1 386 ? 13.201 3.173 12.184 1.00 88.69 386 MET A O 1
ATOM 3029 N N . SER A 1 387 ? 11.018 3.388 11.718 1.00 90.88 387 SER A N 1
ATOM 3030 C CA . SER A 1 387 ? 11.156 2.944 10.323 1.00 90.88 387 SER A CA 1
ATOM 3031 C C . SER A 1 387 ? 11.930 3.932 9.439 1.00 90.88 387 SER A C 1
ATOM 3033 O O . SER A 1 387 ? 12.384 3.561 8.360 1.00 90.88 387 SER A O 1
ATOM 3035 N N . LEU A 1 388 ? 12.134 5.171 9.903 1.00 92.81 388 LEU A N 1
ATOM 3036 C CA . LEU A 1 388 ? 12.832 6.234 9.174 1.00 92.81 388 LEU A CA 1
ATOM 3037 C C . LEU A 1 388 ? 14.345 6.245 9.424 1.00 92.81 388 LEU A C 1
ATOM 3039 O O . LEU A 1 388 ? 15.067 6.930 8.706 1.00 92.81 388 LEU A O 1
ATOM 3043 N N . LEU A 1 389 ? 14.837 5.509 10.430 1.00 91.69 389 LEU A N 1
ATOM 3044 C CA . LEU A 1 389 ? 16.228 5.590 10.899 1.00 91.69 389 LEU A CA 1
ATOM 3045 C C . LEU A 1 389 ? 17.272 5.259 9.827 1.00 91.69 389 LEU A C 1
ATOM 3047 O O . LEU A 1 389 ? 18.390 5.764 9.894 1.00 91.69 389 LEU A O 1
ATOM 3051 N N . PHE A 1 390 ? 16.914 4.437 8.842 1.00 93.06 390 PHE A N 1
ATOM 3052 C CA . PHE A 1 390 ? 17.826 4.036 7.773 1.00 93.06 390 PHE A CA 1
ATOM 3053 C C . PHE A 1 390 ? 17.936 5.081 6.645 1.00 93.06 390 PHE A C 1
ATOM 3055 O O . PHE A 1 390 ? 18.958 5.154 5.966 1.00 93.06 390 PHE A O 1
ATOM 3062 N N . LEU A 1 391 ? 16.919 5.932 6.454 1.00 93.56 391 LEU A N 1
ATOM 3063 C CA . LEU A 1 391 ? 16.876 6.886 5.336 1.00 93.56 391 LEU A CA 1
ATOM 3064 C C . LEU A 1 391 ? 18.020 7.916 5.352 1.00 93.56 391 LEU A C 1
ATOM 3066 O O . LEU A 1 391 ? 18.583 8.153 4.285 1.00 93.56 391 LEU A O 1
ATOM 3070 N N . PRO A 1 392 ? 18.432 8.507 6.496 1.00 95.06 392 PRO A N 1
ATOM 3071 C CA . PRO A 1 392 ? 19.566 9.429 6.522 1.00 95.06 392 PRO A CA 1
ATOM 3072 C C . PRO A 1 392 ? 20.867 8.811 6.002 1.00 95.06 392 PRO A C 1
ATOM 3074 O O . PRO A 1 392 ? 21.606 9.484 5.290 1.00 95.06 392 PRO A O 1
ATOM 3077 N N . LEU A 1 393 ? 21.131 7.535 6.312 1.00 93.81 393 LEU A N 1
ATOM 3078 C CA . LEU A 1 393 ? 22.298 6.812 5.799 1.00 93.81 393 LEU A CA 1
ATOM 3079 C C . LEU A 1 393 ? 22.218 6.663 4.277 1.00 93.81 393 LEU A C 1
ATOM 3081 O O . LEU A 1 393 ? 23.179 6.967 3.574 1.00 93.81 393 LEU A O 1
ATOM 3085 N N . ALA A 1 394 ? 21.061 6.238 3.772 1.00 94.62 394 ALA A N 1
ATOM 3086 C CA . ALA A 1 394 ? 20.841 6.038 2.346 1.00 94.62 394 ALA A CA 1
ATOM 3087 C C . ALA A 1 394 ? 20.977 7.349 1.545 1.00 94.62 394 ALA A C 1
ATOM 3089 O O . ALA A 1 394 ? 21.688 7.403 0.540 1.00 94.62 394 ALA A O 1
ATOM 3090 N N . ILE A 1 395 ? 20.383 8.436 2.051 1.00 96.00 395 ILE A N 1
ATOM 3091 C CA . ILE A 1 395 ? 20.487 9.780 1.468 1.00 96.00 395 ILE A CA 1
ATOM 3092 C C . ILE A 1 395 ? 21.932 10.289 1.526 1.00 96.00 395 ILE A C 1
ATOM 3094 O O . ILE A 1 395 ? 22.418 10.832 0.538 1.00 96.00 395 ILE A O 1
ATOM 3098 N N . ALA A 1 396 ? 22.638 10.108 2.646 1.00 94.25 396 ALA A N 1
ATOM 3099 C CA . ALA A 1 396 ? 24.031 10.535 2.783 1.00 94.25 396 ALA A CA 1
ATOM 3100 C C . ALA A 1 396 ? 24.966 9.786 1.819 1.00 94.25 396 ALA A C 1
ATOM 3102 O O . ALA A 1 396 ? 25.862 10.403 1.236 1.00 94.25 396 ALA A O 1
ATOM 3103 N N . ASN A 1 397 ? 24.744 8.485 1.609 1.00 93.75 397 ASN A N 1
ATOM 3104 C CA . ASN A 1 397 ? 25.501 7.696 0.639 1.00 93.75 397 ASN A CA 1
ATOM 3105 C C . ASN A 1 397 ? 25.279 8.206 -0.793 1.00 93.75 397 ASN A C 1
ATOM 3107 O O . ASN A 1 397 ? 26.250 8.508 -1.488 1.00 93.75 397 ASN A O 1
ATOM 3111 N N . ALA A 1 398 ? 24.017 8.391 -1.197 1.00 93.56 398 ALA A N 1
ATOM 3112 C CA . ALA A 1 398 ? 23.666 8.906 -2.522 1.00 93.56 398 ALA A CA 1
ATOM 3113 C C . ALA A 1 398 ? 24.171 10.344 -2.741 1.00 93.56 398 ALA A C 1
ATOM 3115 O O . ALA A 1 398 ? 24.709 10.672 -3.798 1.00 93.56 398 ALA A O 1
ATOM 3116 N N . LEU A 1 399 ? 24.073 11.204 -1.722 1.00 93.31 399 LEU A N 1
ATOM 3117 C CA . LEU A 1 399 ? 24.600 12.567 -1.776 1.00 93.31 399 LEU A CA 1
ATOM 3118 C C . LEU A 1 399 ? 26.124 12.573 -1.929 1.00 93.31 399 LEU A C 1
ATOM 3120 O O . LEU A 1 399 ? 26.649 13.331 -2.739 1.00 93.31 399 LEU A O 1
ATOM 3124 N N . THR A 1 400 ? 26.835 11.717 -1.192 1.00 92.06 400 THR A N 1
ATOM 3125 C CA . THR A 1 400 ? 28.294 11.610 -1.328 1.00 92.06 400 THR A CA 1
ATOM 3126 C C . THR A 1 400 ? 28.678 11.131 -2.720 1.00 92.06 400 THR A C 1
ATOM 3128 O O . THR A 1 400 ? 29.603 11.679 -3.309 1.00 92.06 400 THR A O 1
ATOM 3131 N N . ALA A 1 401 ? 27.924 10.185 -3.282 1.00 90.69 401 ALA A N 1
ATOM 3132 C CA . ALA A 1 401 ? 28.127 9.733 -4.650 1.00 90.69 401 ALA A CA 1
ATOM 3133 C C . ALA A 1 401 ? 27.990 10.887 -5.654 1.00 90.69 401 ALA A C 1
ATOM 3135 O O . ALA A 1 401 ? 28.846 11.062 -6.514 1.00 90.69 401 ALA A O 1
ATOM 3136 N N . ARG A 1 402 ? 26.972 11.745 -5.504 1.00 89.19 402 ARG A N 1
ATOM 3137 C CA . ARG A 1 402 ? 26.783 12.928 -6.366 1.00 89.19 402 ARG A CA 1
ATOM 3138 C C . ARG A 1 402 ? 27.903 13.956 -6.241 1.00 89.19 402 ARG A C 1
ATOM 3140 O O . ARG A 1 402 ? 28.199 14.638 -7.214 1.00 89.19 402 ARG A O 1
ATOM 3147 N N . LEU A 1 403 ? 28.508 14.069 -5.062 1.00 90.88 403 LEU A N 1
ATOM 3148 C CA . LEU A 1 403 ? 29.644 14.958 -4.815 1.00 90.88 403 LEU A CA 1
ATOM 3149 C C . LEU A 1 403 ? 30.989 14.362 -5.263 1.00 90.88 403 LEU A C 1
ATOM 3151 O O . LEU A 1 403 ? 31.961 15.104 -5.368 1.00 90.88 403 LEU A O 1
ATOM 3155 N N . ASN A 1 404 ? 31.049 13.051 -5.501 1.00 90.62 404 ASN A N 1
ATOM 3156 C CA . ASN A 1 404 ? 32.255 12.294 -5.831 1.00 90.62 404 ASN A CA 1
ATOM 3157 C C . ASN A 1 404 ? 32.147 11.663 -7.232 1.00 90.62 404 ASN A C 1
ATOM 3159 O O . ASN A 1 404 ? 32.358 10.462 -7.398 1.00 90.62 404 ASN A O 1
ATOM 3163 N N . ASP A 1 405 ? 31.728 12.463 -8.218 1.00 86.69 405 ASP A N 1
ATOM 3164 C CA . ASP A 1 405 ? 31.608 12.088 -9.638 1.00 86.69 405 ASP A CA 1
ATOM 3165 C C . ASP A 1 405 ? 30.817 10.792 -9.906 1.00 86.69 405 ASP A C 1
ATOM 3167 O O . ASP A 1 405 ? 31.095 10.036 -10.835 1.00 86.69 405 ASP A O 1
ATOM 3171 N N . GLY A 1 406 ? 29.799 10.525 -9.087 1.00 83.62 406 GLY A N 1
ATOM 3172 C CA . GLY A 1 406 ? 28.925 9.359 -9.205 1.00 83.62 406 GLY A CA 1
ATOM 3173 C C . GLY A 1 406 ? 29.427 8.105 -8.489 1.00 83.62 406 GLY A C 1
ATOM 3174 O O . GLY A 1 406 ? 28.726 7.097 -8.524 1.00 83.62 406 GLY A O 1
ATOM 3175 N N . VAL A 1 407 ? 30.581 8.144 -7.813 1.00 87.19 407 VAL A N 1
ATOM 3176 C CA . VAL A 1 407 ? 31.137 6.992 -7.084 1.00 87.19 407 VAL A CA 1
ATOM 3177 C C . VAL A 1 407 ? 30.619 6.977 -5.640 1.00 87.19 407 VAL A C 1
ATOM 3179 O O . VAL A 1 407 ? 31.051 7.811 -4.832 1.00 87.19 407 VAL A O 1
ATOM 3182 N N . PRO A 1 408 ? 29.709 6.052 -5.278 1.00 86.88 408 PRO A N 1
ATOM 3183 C CA . PRO A 1 408 ? 29.175 5.979 -3.925 1.00 86.88 408 PRO A CA 1
ATOM 3184 C C . PRO A 1 408 ? 30.207 5.420 -2.937 1.00 86.88 408 PRO A C 1
ATOM 3186 O O . PRO A 1 408 ? 31.105 4.668 -3.313 1.00 86.88 408 PRO A O 1
ATOM 3189 N N . LEU A 1 409 ? 30.067 5.769 -1.652 1.00 88.19 409 LEU A N 1
ATOM 3190 C CA . LEU A 1 409 ? 30.924 5.225 -0.587 1.00 88.19 409 LEU A CA 1
ATOM 3191 C C . LEU A 1 409 ? 30.666 3.732 -0.363 1.00 88.19 409 LEU A C 1
ATOM 3193 O O . LEU A 1 409 ? 31.591 2.961 -0.120 1.00 88.19 409 LEU A O 1
ATOM 3197 N N . ILE A 1 410 ? 29.393 3.348 -0.414 1.00 92.06 410 ILE A N 1
ATOM 3198 C CA . ILE A 1 410 ? 28.906 1.976 -0.319 1.00 92.06 410 ILE A CA 1
ATOM 3199 C C . ILE A 1 410 ? 28.035 1.726 -1.544 1.00 92.06 410 ILE A C 1
ATOM 3201 O O . ILE A 1 410 ? 27.241 2.588 -1.921 1.00 92.06 410 ILE A O 1
ATOM 3205 N N . ASP A 1 411 ? 28.163 0.544 -2.141 1.00 92.75 411 ASP A N 1
ATOM 3206 C CA . ASP A 1 411 ? 27.319 0.111 -3.252 1.00 92.75 411 ASP A CA 1
ATOM 3207 C C . ASP A 1 411 ? 25.821 0.365 -2.972 1.00 92.75 411 ASP A C 1
ATOM 3209 O O . ASP A 1 411 ? 25.291 -0.011 -1.921 1.00 92.75 411 ASP A O 1
ATOM 3213 N N . GLU A 1 412 ? 25.136 1.043 -3.898 1.00 92.56 412 GLU A N 1
ATOM 3214 C CA . GLU A 1 412 ? 23.746 1.468 -3.687 1.00 92.56 412 GLU A CA 1
ATOM 3215 C C . GLU A 1 412 ? 22.783 0.282 -3.622 1.00 92.56 412 GLU A C 1
ATOM 3217 O O . GLU A 1 412 ? 21.801 0.330 -2.877 1.00 92.56 412 GLU A O 1
ATOM 3222 N N . HIS A 1 413 ? 23.083 -0.799 -4.342 1.00 93.88 413 HIS A N 1
ATOM 3223 C CA . HIS A 1 413 ? 22.291 -2.019 -4.287 1.00 93.88 413 HIS A CA 1
ATOM 3224 C C . HIS A 1 413 ? 22.418 -2.700 -2.915 1.00 93.88 413 HIS A C 1
ATOM 3226 O O . HIS A 1 413 ? 21.406 -3.094 -2.332 1.00 93.88 413 HIS A O 1
ATOM 3232 N N . LEU A 1 414 ? 23.616 -2.739 -2.323 1.00 95.38 414 LEU A N 1
ATOM 3233 C CA . LEU A 1 414 ? 23.796 -3.189 -0.940 1.00 95.38 414 LEU A CA 1
ATOM 3234 C C . LEU A 1 414 ? 23.028 -2.309 0.061 1.00 95.38 414 LEU A C 1
ATOM 3236 O O . LEU A 1 414 ? 22.354 -2.845 0.941 1.00 95.38 414 LEU A O 1
ATOM 3240 N N . ILE A 1 415 ? 23.082 -0.977 -0.072 1.00 96.25 415 ILE A N 1
ATOM 3241 C CA . ILE A 1 415 ? 22.294 -0.060 0.776 1.00 96.25 415 ILE A CA 1
ATOM 3242 C C . ILE A 1 415 ? 20.796 -0.356 0.652 1.00 96.25 415 ILE A C 1
ATOM 3244 O O . ILE A 1 415 ? 20.088 -0.367 1.661 1.00 96.25 415 ILE A O 1
ATOM 3248 N N . LEU A 1 416 ? 20.315 -0.645 -0.556 1.00 96.50 416 LEU A N 1
ATOM 3249 C CA . LEU A 1 416 ? 18.921 -0.990 -0.805 1.00 96.50 416 LEU A CA 1
ATOM 3250 C C . LEU A 1 416 ? 18.517 -2.336 -0.188 1.00 96.50 416 LEU A C 1
ATOM 3252 O O . LEU A 1 416 ? 17.463 -2.421 0.446 1.00 96.50 416 LEU A O 1
ATOM 3256 N N . ILE A 1 417 ? 19.361 -3.365 -0.299 1.00 96.94 417 ILE A N 1
ATOM 3257 C CA . ILE A 1 417 ? 19.148 -4.652 0.379 1.00 96.94 417 ILE A CA 1
ATOM 3258 C C . ILE A 1 417 ? 19.092 -4.448 1.894 1.00 96.94 417 ILE A C 1
ATOM 3260 O O . ILE A 1 417 ? 18.174 -4.942 2.547 1.00 96.94 417 ILE A O 1
ATOM 3264 N N . LEU A 1 418 ? 20.036 -3.695 2.463 1.00 96.81 418 LEU A N 1
ATOM 3265 C CA . LEU A 1 418 ? 20.076 -3.415 3.898 1.00 96.81 418 LEU A CA 1
ATOM 3266 C C . LEU A 1 418 ? 18.847 -2.621 4.363 1.00 96.81 418 LEU A C 1
ATOM 3268 O O . LEU A 1 418 ? 18.295 -2.934 5.417 1.00 96.81 418 LEU A O 1
ATOM 3272 N N . TYR A 1 419 ? 18.372 -1.658 3.568 1.00 97.19 419 TYR A N 1
ATOM 3273 C CA . TYR A 1 419 ? 17.122 -0.937 3.825 1.00 97.19 419 TYR A CA 1
ATOM 3274 C C . TYR A 1 419 ? 15.917 -1.884 3.859 1.00 97.19 419 TYR A C 1
ATOM 3276 O O . TYR A 1 419 ? 15.108 -1.848 4.793 1.00 97.19 419 TYR A O 1
ATOM 3284 N N . CYS A 1 420 ? 15.808 -2.764 2.863 1.00 96.94 420 CYS A N 1
ATOM 3285 C CA . CYS A 1 420 ? 14.740 -3.753 2.789 1.00 96.94 420 CYS A CA 1
ATOM 3286 C C . CYS A 1 420 ? 14.794 -4.727 3.977 1.00 96.94 420 CYS A C 1
ATOM 3288 O O . CYS A 1 420 ? 13.784 -4.956 4.636 1.00 96.94 420 CYS A O 1
ATOM 3290 N N . LEU A 1 421 ? 15.973 -5.257 4.311 1.00 96.75 421 LEU A N 1
ATOM 3291 C CA . LEU A 1 421 ? 16.153 -6.145 5.462 1.00 96.75 421 LEU A CA 1
ATOM 3292 C C . LEU A 1 421 ? 15.793 -5.446 6.775 1.00 96.75 421 LEU A C 1
ATOM 3294 O O . LEU A 1 421 ? 15.060 -6.008 7.585 1.00 96.75 421 LEU A O 1
ATOM 3298 N N . PHE A 1 422 ? 16.257 -4.212 6.977 1.00 96.94 422 PHE A N 1
ATOM 3299 C CA . PHE A 1 422 ? 15.952 -3.425 8.170 1.00 96.94 422 PHE A CA 1
ATOM 3300 C C . PHE A 1 422 ? 14.441 -3.241 8.359 1.00 96.94 422 PHE A C 1
ATOM 3302 O O . PHE A 1 422 ? 13.914 -3.501 9.440 1.00 96.94 422 PHE A O 1
ATOM 3309 N N . THR A 1 423 ? 13.738 -2.816 7.311 1.00 97.44 423 THR A N 1
ATOM 3310 C CA . THR A 1 423 ? 12.297 -2.525 7.366 1.00 97.44 423 THR A CA 1
ATOM 3311 C C . THR A 1 423 ? 11.453 -3.787 7.544 1.00 97.44 423 THR A C 1
ATOM 3313 O O . THR A 1 423 ? 10.534 -3.784 8.366 1.00 97.44 423 THR A O 1
ATOM 3316 N N . VAL A 1 424 ? 11.800 -4.883 6.861 1.00 95.88 424 VAL A N 1
ATOM 3317 C CA . VAL A 1 424 ? 11.148 -6.192 7.031 1.00 95.88 424 VAL A CA 1
ATOM 3318 C C . VAL A 1 424 ? 11.346 -6.717 8.451 1.00 95.88 424 VAL A C 1
ATOM 3320 O O . VAL A 1 424 ? 10.369 -7.062 9.113 1.00 95.88 424 VAL A O 1
ATOM 3323 N N . LEU A 1 425 ? 12.582 -6.743 8.958 1.00 95.06 425 LEU A N 1
ATOM 3324 C CA . LEU A 1 425 ? 12.868 -7.231 10.312 1.00 95.06 425 LEU A CA 1
ATOM 3325 C C . LEU A 1 425 ? 12.190 -6.369 11.381 1.00 95.06 425 LEU A C 1
ATOM 3327 O O . LEU A 1 425 ? 11.654 -6.909 12.349 1.00 95.06 425 LEU A O 1
ATOM 3331 N N . LEU A 1 426 ? 12.161 -5.047 11.196 1.00 94.88 426 LEU A N 1
ATOM 3332 C CA . LEU A 1 426 ? 11.460 -4.131 12.093 1.00 94.88 426 LEU A CA 1
ATOM 3333 C C . LEU A 1 426 ? 9.952 -4.408 12.119 1.00 94.88 426 LEU A C 1
ATOM 3335 O O . LEU A 1 426 ? 9.358 -4.448 13.199 1.00 94.88 426 LEU A O 1
ATOM 3339 N N . TYR A 1 427 ? 9.331 -4.606 10.954 1.00 95.31 427 TYR A N 1
ATOM 3340 C CA . TYR A 1 427 ? 7.913 -4.943 10.868 1.00 95.31 427 TYR A CA 1
ATOM 3341 C C . TYR A 1 427 ? 7.619 -6.310 11.486 1.00 95.31 427 TYR A C 1
ATOM 3343 O O . TYR A 1 427 ? 6.674 -6.427 12.260 1.00 95.31 427 TYR A O 1
ATOM 3351 N N . LEU A 1 428 ? 8.432 -7.331 11.193 1.00 91.94 428 LEU A N 1
ATOM 3352 C CA . LEU A 1 428 ? 8.261 -8.670 11.759 1.00 91.94 428 LEU A CA 1
ATOM 3353 C C . LEU A 1 428 ? 8.379 -8.641 13.280 1.00 91.94 428 LEU A C 1
ATOM 3355 O O . LEU A 1 428 ? 7.498 -9.169 13.949 1.00 91.94 428 LEU A O 1
ATOM 3359 N N . HIS A 1 429 ? 9.394 -7.961 13.820 1.00 91.12 429 HIS A N 1
ATOM 3360 C CA . HIS A 1 429 ? 9.535 -7.758 15.260 1.00 91.12 429 HIS A CA 1
ATOM 3361 C C . HIS A 1 429 ? 8.297 -7.075 15.855 1.00 91.12 429 HIS A C 1
ATOM 3363 O O . HIS A 1 429 ? 7.741 -7.546 16.846 1.00 91.12 429 HIS A O 1
ATOM 3369 N N . PHE A 1 430 ? 7.827 -5.990 15.234 1.00 93.00 430 PHE A N 1
ATOM 3370 C CA . PHE A 1 430 ? 6.612 -5.300 15.662 1.00 93.00 430 PHE A CA 1
ATOM 3371 C C . PHE A 1 430 ? 5.392 -6.226 15.664 1.00 93.00 430 PHE A C 1
ATOM 3373 O O . PHE A 1 430 ? 4.709 -6.333 16.681 1.00 93.00 430 PHE A O 1
ATOM 3380 N N . ALA A 1 431 ? 5.145 -6.921 14.555 1.00 90.00 431 ALA A N 1
ATOM 3381 C CA . ALA A 1 431 ? 4.012 -7.818 14.404 1.00 90.00 431 ALA A CA 1
ATOM 3382 C C . ALA A 1 431 ? 4.057 -8.940 15.449 1.00 90.00 431 ALA A C 1
ATOM 3384 O O . ALA A 1 431 ? 3.084 -9.132 16.176 1.00 90.00 431 ALA A O 1
ATOM 3385 N N . THR A 1 432 ? 5.189 -9.636 15.598 1.00 86.75 432 THR A N 1
ATOM 3386 C CA . THR A 1 432 ? 5.313 -10.738 16.563 1.00 86.75 432 THR A CA 1
ATOM 3387 C C . THR A 1 432 ? 5.140 -10.266 18.000 1.00 86.75 432 THR A C 1
ATOM 3389 O O . THR A 1 432 ? 4.396 -10.887 18.760 1.00 86.75 432 THR A O 1
ATOM 3392 N N . SER A 1 433 ? 5.770 -9.153 18.378 1.00 89.12 433 SER A N 1
ATOM 3393 C CA . SER A 1 433 ? 5.720 -8.647 19.752 1.00 89.12 433 SER A CA 1
ATOM 3394 C C . SER A 1 433 ? 4.323 -8.153 20.115 1.00 89.12 433 SER A C 1
ATOM 3396 O O . SER A 1 433 ? 3.790 -8.539 21.152 1.00 89.12 433 SER A O 1
ATOM 3398 N N . VAL A 1 434 ? 3.661 -7.396 19.235 1.00 89.81 434 VAL A N 1
ATOM 3399 C CA . VAL A 1 434 ? 2.297 -6.909 19.491 1.00 89.81 434 VAL A CA 1
ATOM 3400 C C . VAL A 1 434 ? 1.284 -8.050 19.518 1.00 89.81 434 VAL A C 1
ATOM 3402 O O . VAL A 1 434 ? 0.408 -8.063 20.383 1.00 89.81 434 VAL A O 1
ATOM 3405 N N . ILE A 1 435 ? 1.415 -9.046 18.636 1.00 87.12 435 ILE A N 1
ATOM 3406 C CA . ILE A 1 435 ? 0.590 -10.259 18.692 1.00 87.12 435 ILE A CA 1
ATOM 3407 C C . ILE A 1 435 ? 0.755 -10.939 20.057 1.00 87.12 435 ILE A C 1
ATOM 3409 O O . ILE A 1 435 ? -0.245 -11.268 20.701 1.00 87.12 435 ILE A O 1
ATOM 3413 N N . HIS A 1 436 ? 1.988 -11.125 20.535 1.00 85.19 436 HIS A N 1
ATOM 3414 C CA . HIS A 1 436 ? 2.248 -11.719 21.848 1.00 85.19 436 HIS A CA 1
ATOM 3415 C C . HIS A 1 436 ? 1.681 -10.882 23.001 1.00 85.19 436 HIS A C 1
ATOM 3417 O O . HIS A 1 436 ? 1.035 -11.425 23.896 1.00 85.19 436 HIS A O 1
ATOM 3423 N N . GLU A 1 437 ? 1.854 -9.565 22.977 1.00 89.06 437 GLU A N 1
ATOM 3424 C CA . GLU A 1 437 ? 1.342 -8.677 24.021 1.00 89.06 437 GLU A CA 1
ATOM 3425 C C . GLU A 1 437 ? -0.194 -8.659 24.067 1.00 89.06 437 GLU A C 1
ATOM 3427 O O . GLU A 1 437 ? -0.772 -8.795 25.146 1.00 89.06 437 GLU A O 1
ATOM 3432 N N . ILE A 1 438 ? -0.875 -8.581 22.916 1.00 87.31 438 ILE A N 1
ATOM 3433 C CA . ILE A 1 438 ? -2.346 -8.594 22.850 1.00 87.31 438 ILE A CA 1
ATOM 3434 C C . ILE A 1 438 ? -2.907 -9.965 23.243 1.00 87.31 438 ILE A C 1
ATOM 3436 O O . ILE A 1 438 ? -3.901 -10.039 23.968 1.00 87.31 438 ILE A O 1
ATOM 3440 N N . THR A 1 439 ? -2.290 -11.060 22.788 1.00 86.00 439 THR A N 1
ATOM 3441 C CA . THR A 1 439 ? -2.728 -12.419 23.154 1.00 86.00 439 THR A CA 1
ATOM 3442 C C . THR A 1 439 ? -2.597 -12.668 24.654 1.00 86.00 439 THR A C 1
ATOM 3444 O O . THR A 1 439 ? -3.543 -13.171 25.266 1.00 86.00 439 THR A O 1
ATOM 3447 N N . ASN A 1 440 ? -1.488 -12.234 25.261 1.00 86.56 440 ASN A N 1
ATOM 3448 C CA . ASN A 1 440 ? -1.279 -12.291 26.707 1.00 86.56 440 ASN A CA 1
ATOM 3449 C C . ASN A 1 440 ? -2.275 -11.405 27.469 1.00 86.56 440 ASN A C 1
ATOM 3451 O O . ASN A 1 440 ? -2.864 -11.862 28.447 1.00 86.56 440 ASN A O 1
ATOM 3455 N N . ALA A 1 441 ? -2.509 -10.173 27.005 1.00 86.31 441 ALA A N 1
ATOM 3456 C CA . ALA A 1 441 ? -3.466 -9.245 27.607 1.00 86.31 441 ALA A CA 1
ATOM 3457 C C . ALA A 1 441 ? -4.901 -9.799 27.592 1.00 86.31 441 ALA A C 1
ATOM 3459 O O . ALA A 1 441 ? -5.583 -9.809 28.613 1.00 86.31 441 ALA A O 1
ATOM 3460 N N . LEU A 1 442 ? -5.360 -10.297 26.442 1.00 83.94 442 LEU A N 1
ATOM 3461 C CA . LEU A 1 442 ? -6.737 -10.763 26.260 1.00 83.94 442 LEU A CA 1
ATOM 3462 C C . LEU A 1 442 ? -6.958 -12.220 26.703 1.00 83.94 442 LEU A C 1
ATOM 3464 O O . LEU A 1 442 ? -8.106 -12.662 26.788 1.00 83.94 442 LEU A O 1
ATOM 3468 N N . GLY A 1 443 ? -5.890 -12.978 26.971 1.00 79.69 443 GLY A N 1
ATOM 3469 C CA . GLY A 1 443 ? -5.963 -14.407 27.287 1.00 79.69 443 GLY A CA 1
ATOM 3470 C C . GLY A 1 443 ? -6.494 -15.249 26.121 1.00 79.69 443 GLY A C 1
ATOM 3471 O O . GLY A 1 443 ? -7.234 -16.217 26.335 1.00 79.69 443 GLY A O 1
ATOM 3472 N N . ILE A 1 444 ? -6.163 -14.856 24.888 1.00 77.88 444 ILE A N 1
ATOM 3473 C CA . ILE A 1 444 ? -6.553 -15.537 23.645 1.00 77.88 444 ILE A CA 1
ATOM 3474 C C . ILE A 1 444 ? -5.322 -16.157 22.986 1.00 77.88 444 ILE A C 1
ATOM 3476 O O . ILE A 1 444 ? -4.220 -15.643 23.126 1.00 77.88 444 ILE A O 1
ATOM 3480 N N . TYR A 1 445 ? -5.490 -17.246 22.238 1.00 69.88 445 TYR A N 1
ATOM 3481 C CA . TYR A 1 445 ? -4.397 -17.788 21.429 1.00 69.88 445 TYR A CA 1
ATOM 3482 C C . TYR A 1 445 ? -4.444 -17.191 20.023 1.00 69.88 445 TYR A C 1
ATOM 3484 O O . TYR A 1 445 ? -5.519 -17.067 19.443 1.00 69.88 445 TYR A O 1
ATOM 3492 N N . CYS A 1 446 ? -3.272 -16.901 19.457 1.00 61.38 446 CYS A N 1
ATOM 3493 C CA . CYS A 1 446 ? -3.128 -16.315 18.122 1.00 61.38 446 CYS A CA 1
ATOM 3494 C C . CYS A 1 446 ? -3.807 -17.157 17.015 1.00 61.38 446 CYS A C 1
ATOM 3496 O O . CYS A 1 446 ? -4.574 -16.638 16.210 1.00 61.38 446 CYS A O 1
ATOM 3498 N N . PHE A 1 447 ? -3.596 -18.482 17.030 1.00 59.94 447 PHE A N 1
ATOM 3499 C CA . PHE A 1 447 ? -4.075 -19.407 15.987 1.00 59.94 447 PHE A CA 1
ATOM 3500 C C . PHE A 1 447 ? -5.059 -20.482 16.485 1.00 59.94 447 PHE A C 1
ATOM 3502 O O . PHE A 1 447 ? -5.337 -21.450 15.772 1.00 59.94 447 PHE A O 1
ATOM 3509 N N . ARG A 1 448 ? -5.582 -20.369 17.715 1.00 53.06 448 ARG A N 1
ATOM 3510 C CA . ARG A 1 448 ? -6.429 -21.410 18.325 1.00 53.06 448 ARG A CA 1
ATOM 3511 C C . ARG A 1 448 ? -7.621 -20.803 19.068 1.00 53.06 448 ARG A C 1
ATOM 3513 O O . ARG A 1 448 ? -7.464 -19.923 19.906 1.00 53.06 448 ARG A O 1
ATOM 3520 N N . LEU A 1 449 ? -8.823 -21.326 18.830 1.00 53.28 449 LEU A N 1
ATOM 3521 C CA . LEU A 1 449 ? -9.952 -21.015 19.704 1.00 53.28 449 LEU A CA 1
ATOM 3522 C C . LEU A 1 449 ? -9.818 -21.764 21.030 1.00 53.28 449 LEU A C 1
ATOM 3524 O O . LEU A 1 449 ? -9.416 -22.926 21.072 1.00 53.28 449 LEU A O 1
ATOM 3528 N N . ARG A 1 450 ? -10.191 -21.113 22.135 1.00 48.91 450 ARG A N 1
ATOM 3529 C CA . ARG A 1 450 ? -10.185 -21.746 23.457 1.00 48.91 450 ARG A CA 1
ATOM 3530 C C . ARG A 1 450 ? -11.108 -22.973 23.450 1.00 48.91 450 ARG A C 1
ATOM 3532 O O . ARG A 1 450 ? -12.330 -22.842 23.362 1.00 48.91 450 ARG A O 1
ATOM 3539 N N . ALA A 1 451 ? -10.525 -24.163 23.590 1.00 41.16 451 ALA A N 1
ATOM 3540 C CA . ALA A 1 451 ? -11.248 -25.412 23.805 1.00 41.16 451 ALA A CA 1
ATOM 3541 C C . ALA A 1 451 ? -11.894 -25.385 25.204 1.00 41.16 451 ALA A C 1
ATOM 3543 O O . ALA A 1 451 ? -11.287 -25.762 26.199 1.00 41.16 451 ALA A O 1
ATOM 3544 N N . GLY A 1 452 ? -13.098 -24.820 25.309 1.00 41.41 452 GLY A N 1
ATOM 3545 C CA . GLY A 1 452 ? -13.806 -24.695 26.591 1.00 41.41 452 GLY A CA 1
ATOM 3546 C C . GLY A 1 452 ? -15.184 -24.029 26.538 1.00 41.41 452 GLY A C 1
ATOM 3547 O O . GLY A 1 452 ? -15.813 -23.816 27.574 1.00 41.41 452 GLY A O 1
ATOM 3548 N N . ASN A 1 453 ? -15.701 -23.710 25.348 1.00 43.34 453 ASN A N 1
ATOM 3549 C CA . ASN A 1 453 ? -16.953 -22.962 25.199 1.00 43.34 453 ASN A CA 1
ATOM 3550 C C . ASN A 1 453 ? -18.239 -23.764 25.472 1.00 43.34 453 ASN A C 1
ATOM 3552 O O . ASN A 1 453 ? -19.321 -23.213 25.301 1.00 43.34 453 ASN A O 1
ATOM 3556 N N . GLY A 1 454 ? -18.168 -25.008 25.960 1.00 38.03 454 GLY A N 1
ATOM 3557 C CA . GLY A 1 454 ? -19.350 -25.732 26.450 1.00 38.03 454 GLY A CA 1
ATOM 3558 C C . GLY A 1 454 ? -19.926 -25.134 27.742 1.00 38.03 454 GLY A C 1
ATOM 3559 O O . GLY A 1 454 ? -21.139 -25.006 27.884 1.00 38.03 454 GLY A O 1
ATOM 3560 N N . VAL A 1 455 ? -19.063 -24.678 28.658 1.00 37.75 455 VAL A N 1
ATOM 3561 C CA . VAL A 1 455 ? -19.475 -24.205 29.997 1.00 37.75 455 VAL A CA 1
ATOM 3562 C C . VAL A 1 455 ? -19.704 -22.685 30.036 1.00 37.75 455 VAL A C 1
ATOM 3564 O O . VAL A 1 455 ? -20.531 -22.192 30.801 1.00 37.75 455 VAL A O 1
ATOM 3567 N N . ILE A 1 456 ? -19.043 -21.915 29.163 1.00 41.31 456 ILE A N 1
ATOM 3568 C CA . ILE A 1 456 ? -19.272 -20.461 29.045 1.00 41.31 456 ILE A CA 1
ATOM 3569 C C . ILE A 1 456 ? -20.559 -20.162 28.251 1.00 41.31 456 ILE A C 1
ATOM 3571 O O . ILE A 1 456 ? -21.250 -19.192 28.570 1.00 41.31 456 ILE A O 1
ATOM 3575 N N . ARG A 1 457 ? -20.962 -21.031 27.302 1.00 39.22 457 ARG A N 1
ATOM 3576 C CA . ARG A 1 457 ? -22.252 -20.918 26.585 1.00 39.22 457 ARG A CA 1
ATOM 3577 C C . ARG A 1 457 ? -23.445 -20.891 27.539 1.00 39.22 457 ARG A C 1
ATOM 3579 O O . ARG A 1 457 ? -24.370 -20.112 27.321 1.00 39.22 457 ARG A O 1
ATOM 3586 N N . SER A 1 458 ? -23.410 -21.695 28.605 1.00 39.62 458 SER A N 1
ATOM 3587 C CA . SER A 1 458 ? -24.498 -21.746 29.585 1.00 39.62 458 SER A CA 1
ATOM 3588 C C . SER A 1 458 ? -24.512 -20.510 30.487 1.00 39.62 458 SER A C 1
ATOM 3590 O O . SER A 1 458 ? -25.579 -19.952 30.714 1.00 39.62 458 SER A O 1
ATOM 3592 N N . ARG A 1 459 ? -23.353 -19.998 30.928 1.00 37.22 459 ARG A N 1
ATOM 3593 C CA . ARG A 1 459 ? -23.284 -18.794 31.782 1.00 37.22 459 ARG A CA 1
ATOM 3594 C C . ARG A 1 459 ? -23.586 -17.489 31.041 1.00 37.22 459 ARG A C 1
ATOM 3596 O O . ARG A 1 459 ? -24.252 -16.624 31.605 1.00 37.22 459 ARG A O 1
ATOM 3603 N N . PHE A 1 460 ? -23.137 -17.334 29.795 1.00 40.56 460 PHE A N 1
ATOM 3604 C CA . PHE A 1 460 ? -23.402 -16.123 29.007 1.00 40.56 460 PHE A CA 1
ATOM 3605 C C . PHE A 1 460 ? -24.828 -16.113 28.440 1.00 40.56 460 PHE A C 1
ATOM 3607 O O . PHE A 1 460 ? -25.479 -15.069 28.429 1.00 40.56 460 PHE A O 1
ATOM 3614 N N . GLY A 1 461 ? -25.350 -17.283 28.047 1.00 41.72 461 GLY A N 1
ATOM 3615 C CA . GLY A 1 461 ? -26.762 -17.456 27.700 1.00 41.72 461 GLY A CA 1
ATOM 3616 C C . GLY A 1 461 ? -27.686 -17.143 28.878 1.00 41.72 461 GLY A C 1
ATOM 3617 O O . GLY A 1 461 ? -28.681 -16.449 28.689 1.00 41.72 461 GLY A O 1
ATOM 3618 N N . ARG A 1 462 ? -27.312 -17.564 30.096 1.00 39.97 462 ARG A N 1
ATOM 3619 C CA . ARG A 1 462 ? -28.049 -17.261 31.331 1.00 39.97 462 ARG A CA 1
ATOM 3620 C C . ARG A 1 462 ? -28.037 -15.766 31.661 1.00 39.97 462 ARG A C 1
ATOM 3622 O O . ARG A 1 462 ? -29.111 -15.197 31.768 1.00 39.97 462 ARG A O 1
ATOM 3629 N N . ARG A 1 463 ? -26.875 -15.093 31.634 1.00 42.69 463 ARG A N 1
ATOM 3630 C CA . ARG A 1 463 ? -26.792 -13.628 31.851 1.00 42.69 463 ARG A CA 1
ATOM 3631 C C . ARG A 1 463 ? -27.535 -12.797 30.809 1.00 42.69 463 ARG A C 1
ATOM 3633 O O . ARG A 1 463 ? -28.054 -11.736 31.128 1.00 42.69 463 ARG A O 1
ATOM 3640 N N . LYS A 1 464 ? -27.571 -13.241 29.549 1.00 49.12 464 LYS A N 1
ATOM 3641 C CA . LYS A 1 464 ? -28.314 -12.545 28.484 1.00 49.12 464 LYS A CA 1
ATOM 3642 C C . LYS A 1 464 ? -29.829 -12.746 28.620 1.00 49.12 464 LYS A C 1
ATOM 3644 O O . LYS A 1 464 ? -30.585 -11.903 28.148 1.00 49.12 464 LYS A O 1
ATOM 3649 N N . ARG A 1 465 ? -30.258 -13.846 29.251 1.00 51.75 465 ARG A N 1
ATOM 3650 C CA . ARG A 1 465 ? -31.655 -14.107 29.624 1.00 51.75 465 ARG A CA 1
ATOM 3651 C C . ARG A 1 465 ? -32.051 -13.289 30.852 1.00 51.75 465 ARG A C 1
ATOM 3653 O O . ARG A 1 465 ? -33.030 -12.568 30.766 1.00 51.75 465 ARG A O 1
ATOM 3660 N N . GLU A 1 466 ? -31.216 -13.299 31.889 1.00 57.19 466 GLU A N 1
ATOM 3661 C CA . GLU A 1 466 ? -31.388 -12.516 33.122 1.00 57.19 466 GLU A CA 1
ATOM 3662 C C . GLU A 1 466 ? -31.442 -11.012 32.821 1.00 57.19 466 GLU A C 1
ATOM 3664 O O . GLU A 1 466 ? -32.361 -10.339 33.260 1.00 57.19 466 GLU A O 1
ATOM 3669 N N . ARG A 1 467 ? -30.559 -10.486 31.958 1.00 56.28 467 ARG A N 1
ATOM 3670 C CA . ARG A 1 467 ? -30.591 -9.065 31.569 1.00 56.28 467 ARG A CA 1
ATOM 3671 C C . ARG A 1 467 ? -31.820 -8.697 30.726 1.00 56.28 467 ARG A C 1
ATOM 3673 O O . ARG A 1 467 ? -32.317 -7.584 30.824 1.00 56.28 467 ARG A O 1
ATOM 3680 N N . LYS A 1 468 ? -32.327 -9.625 29.903 1.00 60.44 468 LYS A N 1
ATOM 3681 C CA . LYS A 1 468 ? -33.589 -9.425 29.170 1.00 60.44 468 LYS A CA 1
ATOM 3682 C C . LYS A 1 468 ? -34.801 -9.482 30.098 1.00 60.44 468 LYS A C 1
ATOM 3684 O O . LYS A 1 468 ? -35.749 -8.744 29.864 1.00 60.44 468 LYS A O 1
ATOM 3689 N N . GLU A 1 469 ? -34.776 -10.340 31.115 1.00 61.81 469 GLU A N 1
ATOM 3690 C CA . GLU A 1 469 ? -35.792 -10.365 32.170 1.00 61.81 469 GLU A CA 1
ATOM 3691 C C . GLU A 1 469 ? -35.741 -9.082 33.004 1.00 61.81 469 GLU A C 1
ATOM 3693 O O . GLU A 1 469 ? -36.782 -8.471 33.200 1.00 61.81 469 GLU A O 1
ATOM 3698 N N . GLU A 1 470 ? -34.561 -8.600 33.397 1.00 64.00 470 GLU A N 1
ATOM 3699 C CA . GLU A 1 470 ? -34.391 -7.329 34.117 1.00 64.00 470 GLU A CA 1
ATOM 3700 C C . GLU A 1 470 ? -34.865 -6.122 33.292 1.00 64.00 470 GLU A C 1
ATOM 3702 O O . GLU A 1 470 ? -35.616 -5.295 33.803 1.00 64.00 470 GLU A O 1
ATOM 3707 N N . GLU A 1 471 ? -34.519 -6.046 32.001 1.00 65.81 471 GLU A N 1
ATOM 3708 C CA . GLU A 1 471 ? -35.006 -4.990 31.097 1.00 65.81 471 GLU A CA 1
ATOM 3709 C C . GLU A 1 471 ? -36.527 -5.066 30.881 1.00 65.81 471 GLU A C 1
ATOM 3711 O O . GLU A 1 471 ? -37.188 -4.037 30.722 1.00 65.81 471 GLU A O 1
ATOM 3716 N N . MET A 1 472 ? -37.108 -6.270 30.879 1.00 62.50 472 MET A N 1
ATOM 3717 C CA . MET A 1 472 ? -38.555 -6.468 30.761 1.00 62.50 472 MET A CA 1
ATOM 3718 C C . MET A 1 472 ? -39.281 -6.099 32.060 1.00 62.50 472 MET A C 1
ATOM 3720 O O . MET A 1 472 ? -40.321 -5.448 32.004 1.00 62.50 472 MET A O 1
ATOM 3724 N N . ILE A 1 473 ? -38.708 -6.441 33.217 1.00 64.75 473 ILE A N 1
ATOM 3725 C CA . ILE A 1 473 ? -39.207 -6.067 34.546 1.00 64.75 473 ILE A CA 1
ATOM 3726 C C . ILE A 1 473 ? -39.119 -4.550 34.741 1.00 64.75 473 ILE A C 1
ATOM 3728 O O . ILE A 1 473 ? -40.083 -3.955 35.208 1.00 64.75 473 ILE A O 1
ATOM 3732 N N . GLN A 1 474 ? -38.036 -3.894 34.313 1.00 56.84 474 GLN A N 1
ATOM 3733 C CA . GLN A 1 474 ? -37.926 -2.429 34.349 1.00 56.84 474 GLN A CA 1
ATOM 3734 C C . GLN A 1 474 ? -38.928 -1.739 33.421 1.00 56.84 474 GLN A C 1
ATOM 3736 O O . GLN A 1 474 ? -39.492 -0.712 33.786 1.00 56.84 474 GLN A O 1
ATOM 3741 N N . ARG A 1 475 ? -39.207 -2.308 32.242 1.00 54.56 475 ARG A N 1
ATOM 3742 C CA . ARG A 1 475 ? -40.248 -1.783 31.342 1.00 54.56 475 ARG A CA 1
ATOM 3743 C C . ARG A 1 475 ? -41.662 -1.969 31.886 1.00 54.56 475 ARG A C 1
ATOM 3745 O O . ARG A 1 475 ? -42.512 -1.133 31.608 1.00 54.56 475 ARG A O 1
ATOM 3752 N N . LEU A 1 476 ? -41.908 -3.040 32.639 1.00 52.31 476 LEU A N 1
ATOM 3753 C CA . LEU A 1 476 ? -43.180 -3.265 33.328 1.00 52.31 476 LEU A CA 1
ATOM 3754 C C . LEU A 1 476 ? -43.324 -2.346 34.551 1.00 52.31 476 LEU A C 1
ATOM 3756 O O . LEU A 1 476 ? -44.389 -1.772 34.734 1.00 52.31 476 LEU A O 1
ATOM 3760 N N . ALA A 1 477 ? -42.250 -2.125 35.315 1.00 49.81 477 ALA A N 1
ATOM 3761 C CA . ALA A 1 477 ? -42.235 -1.203 36.452 1.00 49.81 477 ALA A CA 1
ATOM 3762 C C . ALA A 1 477 ? -42.456 0.262 36.029 1.00 49.81 477 ALA A C 1
ATOM 3764 O O . ALA A 1 477 ? -43.207 0.976 36.679 1.00 49.81 477 ALA A O 1
ATOM 3765 N N . CYS A 1 478 ? -41.896 0.696 34.892 1.00 43.06 478 CYS A N 1
ATOM 3766 C CA . CYS A 1 478 ? -42.163 2.031 34.340 1.00 43.06 478 CYS A CA 1
ATOM 3767 C C . CYS A 1 478 ? -43.591 2.214 33.792 1.00 43.06 478 CYS A C 1
ATOM 3769 O O . CYS A 1 478 ? -43.969 3.343 33.498 1.00 43.06 478 CYS A O 1
ATOM 3771 N N . TYR A 1 479 ? -44.378 1.144 33.623 1.00 39.69 479 TYR A N 1
ATOM 3772 C CA . TYR A 1 479 ? -45.762 1.246 33.144 1.00 39.69 479 TYR A CA 1
ATOM 3773 C C . TYR A 1 479 ? -46.768 1.484 34.284 1.00 39.69 479 TYR A C 1
ATOM 3775 O O . TYR A 1 479 ? -47.872 1.957 34.025 1.00 39.69 479 TYR A O 1
ATOM 3783 N N . ASP A 1 480 ? -46.387 1.201 35.535 1.00 43.25 480 ASP A N 1
ATOM 3784 C CA . ASP A 1 480 ? -47.227 1.448 36.718 1.00 43.25 480 ASP A CA 1
ATOM 3785 C C . ASP A 1 480 ? -47.068 2.877 37.291 1.00 43.25 480 ASP A C 1
ATOM 3787 O O . ASP A 1 480 ? -47.929 3.324 38.047 1.00 43.25 480 ASP A O 1
ATOM 3791 N N . ASP A 1 481 ? -46.034 3.629 36.883 1.00 40.94 481 ASP A N 1
ATOM 3792 C CA . ASP A 1 481 ? -45.744 4.985 37.392 1.00 40.94 481 ASP A CA 1
ATOM 3793 C C . ASP A 1 481 ? -46.333 6.142 36.544 1.00 40.94 481 ASP A C 1
ATOM 3795 O O . ASP A 1 481 ? -46.257 7.302 36.949 1.00 40.94 481 ASP A O 1
ATOM 3799 N N . GLU A 1 482 ? -46.982 5.867 35.403 1.00 36.81 482 GLU A N 1
ATOM 3800 C CA . GLU A 1 482 ? -47.634 6.888 34.553 1.00 36.81 482 GLU A CA 1
ATOM 3801 C C . GLU A 1 482 ? -49.171 6.760 34.508 1.00 36.81 482 GLU A C 1
ATOM 3803 O O . GLU A 1 482 ? -49.791 6.702 33.443 1.00 36.81 482 GLU A O 1
ATOM 3808 N N . VAL A 1 483 ? -49.828 6.773 35.673 1.00 33.50 483 VAL A N 1
ATOM 3809 C CA . VAL A 1 483 ? -51.271 7.074 35.760 1.00 33.50 483 VAL A CA 1
ATOM 3810 C C . VAL A 1 483 ? -51.454 8.489 36.323 1.00 33.50 483 VAL A C 1
ATOM 3812 O O . VAL A 1 483 ? -51.217 8.703 37.513 1.00 33.50 483 VAL A O 1
ATOM 3815 N N . PRO A 1 484 ? -51.898 9.477 35.520 1.00 31.33 484 PRO A N 1
ATOM 3816 C CA . PRO A 1 484 ? -52.196 10.811 36.024 1.00 31.33 484 PRO A CA 1
ATOM 3817 C C . PRO A 1 484 ? -53.409 10.782 36.956 1.00 31.33 484 PRO A C 1
ATOM 3819 O O . PRO A 1 484 ? -54.449 10.191 36.653 1.00 31.33 484 PRO A O 1
ATOM 3822 N N . SER A 1 485 ? -53.283 11.479 38.079 1.00 34.09 485 SER A N 1
ATOM 3823 C CA . SER A 1 485 ? -54.373 11.810 38.986 1.00 34.09 485 SER A CA 1
ATOM 3824 C C . SER A 1 485 ? -55.468 12.628 38.279 1.00 34.09 485 SER A C 1
ATOM 3826 O O . SER A 1 485 ? -55.216 13.547 37.504 1.00 34.09 485 SER A O 1
ATOM 3828 N N . SER A 1 486 ? -56.714 12.251 38.559 1.00 31.17 486 SER A N 1
ATOM 3829 C CA . SER A 1 486 ? -57.986 12.814 38.079 1.00 31.17 486 SER A CA 1
ATOM 3830 C C . SER A 1 486 ? -58.113 14.348 38.159 1.00 31.17 486 SER A C 1
ATOM 3832 O O . SER A 1 486 ? -57.662 14.930 39.146 1.00 31.17 486 SER A O 1
ATOM 3834 N N . PRO A 1 487 ? -58.859 15.007 37.242 1.00 31.33 487 PRO A N 1
ATOM 3835 C CA . PRO A 1 487 ? -59.317 16.378 37.442 1.00 31.33 487 PRO A CA 1
ATOM 3836 C C . PRO A 1 487 ? -60.722 16.438 38.070 1.00 31.33 487 PRO A C 1
ATOM 3838 O O . PRO A 1 487 ? -61.661 15.765 37.642 1.00 31.33 487 PRO A O 1
ATOM 3841 N N . CYS A 1 488 ? -60.861 17.298 39.081 1.00 29.80 488 CYS A N 1
ATOM 3842 C CA . CYS A 1 488 ? -62.126 17.737 39.670 1.00 29.80 488 CYS A CA 1
ATOM 3843 C C . CYS A 1 488 ? -62.943 18.594 38.683 1.00 29.80 488 CYS A C 1
ATOM 3845 O O . CYS A 1 488 ? -62.392 19.500 38.062 1.00 29.80 488 CYS A O 1
ATOM 3847 N N . PHE A 1 489 ? -64.266 18.397 38.625 1.00 26.41 489 PHE A N 1
ATOM 3848 C CA . PHE A 1 489 ? -65.218 19.349 38.026 1.00 26.41 489 PHE A CA 1
ATOM 3849 C C . PHE A 1 489 ? -66.393 19.647 38.988 1.00 26.41 489 PHE A C 1
ATOM 3851 O O . PHE A 1 489 ? -66.775 18.766 39.762 1.00 26.41 489 PHE A O 1
ATOM 3858 N N . PRO A 1 490 ? -66.957 20.878 38.977 1.00 29.19 490 PRO A N 1
ATOM 3859 C CA . PRO A 1 490 ? -67.935 21.367 39.955 1.00 29.19 490 PRO A CA 1
ATOM 3860 C C . PRO A 1 490 ? -69.393 21.026 39.558 1.00 29.19 490 PRO A C 1
ATOM 3862 O O . PRO A 1 490 ? -69.637 20.558 38.444 1.00 29.19 490 PRO A O 1
ATOM 3865 N N . PRO A 1 491 ? -70.396 21.240 40.438 1.00 33.66 491 PRO A N 1
ATOM 3866 C CA . PRO A 1 491 ? -71.706 20.614 40.288 1.00 33.66 491 PRO A CA 1
ATOM 3867 C C . PRO A 1 491 ? -72.643 21.425 39.381 1.00 33.66 491 PRO A C 1
ATOM 3869 O O . PRO A 1 491 ? -72.781 22.641 39.536 1.00 33.66 491 PRO A O 1
ATOM 3872 N N . ARG A 1 492 ? -73.386 20.749 38.494 1.00 26.17 492 ARG A N 1
ATOM 3873 C CA . ARG A 1 492 ? -74.577 21.319 37.840 1.00 26.17 492 ARG A CA 1
ATOM 3874 C C . ARG A 1 492 ? -75.784 20.386 37.905 1.00 26.17 492 ARG A C 1
ATOM 3876 O O . ARG A 1 492 ? -75.678 19.168 37.841 1.00 26.17 492 ARG A O 1
ATOM 3883 N N . LYS A 1 493 ? -76.925 21.042 38.118 1.00 25.86 493 LYS A N 1
ATOM 3884 C CA . LYS A 1 493 ? -78.249 20.531 38.476 1.00 25.86 493 LYS A CA 1
ATOM 3885 C C . LYS A 1 493 ? -79.009 19.927 37.283 1.00 25.86 493 LYS A C 1
ATOM 3887 O O . LYS A 1 493 ? -78.808 20.344 36.152 1.00 25.86 493 LYS A O 1
ATOM 3892 N N . ARG A 1 494 ? -79.920 19.010 37.645 1.00 28.59 494 ARG A N 1
ATOM 3893 C CA . ARG A 1 494 ? -81.192 18.561 37.028 1.00 28.59 494 ARG A CA 1
ATOM 3894 C C . ARG A 1 494 ? -81.569 19.122 35.649 1.00 28.59 494 ARG A C 1
ATOM 3896 O O . ARG A 1 494 ? -81.665 20.331 35.489 1.00 28.59 494 ARG A O 1
ATOM 3903 N N . GLY A 1 495 ? -82.017 18.221 34.774 1.00 25.47 495 GLY A N 1
ATOM 3904 C CA . GLY A 1 495 ? -82.868 18.562 33.634 1.00 25.47 495 GLY A CA 1
ATOM 3905 C C . GLY A 1 495 ? -83.090 17.398 32.668 1.00 25.47 495 GLY A C 1
ATOM 3906 O O . GLY A 1 495 ? -82.249 17.150 31.823 1.00 25.47 495 GLY A O 1
ATOM 3907 N N . GLU A 1 496 ? -84.232 16.734 32.838 1.00 25.58 496 GLU A N 1
ATOM 3908 C CA . GLU A 1 496 ? -85.117 16.208 31.784 1.00 25.58 496 GLU A CA 1
ATOM 3909 C C . GLU A 1 496 ? -84.724 15.013 30.886 1.00 25.58 496 GLU A C 1
ATOM 3911 O O . GLU A 1 496 ? -83.689 14.923 30.237 1.00 25.58 496 GLU A O 1
ATOM 3916 N N . CYS A 1 497 ? -85.683 14.084 30.860 1.00 25.09 497 CYS A N 1
ATOM 3917 C CA . CYS A 1 497 ? -85.862 12.949 29.959 1.00 25.09 497 CYS A CA 1
ATOM 3918 C C . CYS A 1 497 ? -86.367 13.453 28.585 1.00 25.09 497 CYS A C 1
ATOM 3920 O O . CYS A 1 497 ? -86.945 14.540 28.536 1.00 25.09 497 CYS A O 1
ATOM 3922 N N . PRO A 1 498 ? -86.289 12.660 27.495 1.00 34.28 498 PRO A N 1
ATOM 3923 C CA . PRO A 1 498 ? -87.463 11.827 27.213 1.00 34.28 498 PRO A CA 1
ATOM 3924 C C . PRO A 1 498 ? -87.197 10.458 26.536 1.00 34.28 498 PRO A C 1
ATOM 3926 O O . PRO A 1 498 ? -86.437 10.334 25.585 1.00 34.28 498 PRO A O 1
ATOM 3929 N N . ILE A 1 499 ? -87.960 9.459 27.006 1.00 26.44 499 ILE A N 1
ATOM 3930 C CA . ILE A 1 499 ? -88.849 8.570 26.222 1.00 26.44 499 ILE A CA 1
ATOM 3931 C C . ILE A 1 499 ? -88.211 7.737 25.080 1.00 26.44 499 ILE A C 1
ATOM 3933 O O . ILE A 1 499 ? -87.977 8.255 23.996 1.00 26.44 499 ILE A O 1
ATOM 3937 N N . LYS A 1 500 ? -88.141 6.398 25.227 1.00 25.48 500 LYS A N 1
ATOM 3938 C CA . LYS A 1 500 ? -89.184 5.418 24.803 1.00 25.48 500 LYS A CA 1
ATOM 3939 C C . LYS A 1 500 ? -88.707 3.960 24.999 1.00 25.48 500 LYS A C 1
ATOM 3941 O O . LYS A 1 500 ? -87.692 3.572 24.445 1.00 25.48 500 LYS A O 1
ATOM 3946 N N . THR A 1 501 ? -89.507 3.184 25.753 1.00 26.03 501 THR A N 1
ATOM 3947 C CA . THR A 1 501 ? -89.930 1.766 25.543 1.00 26.03 501 THR A CA 1
ATOM 3948 C C . THR A 1 501 ? -88.894 0.716 25.090 1.00 26.03 501 THR A C 1
ATOM 3950 O O . THR A 1 501 ? -88.255 0.891 24.069 1.00 26.03 501 THR A O 1
ATOM 3953 N N . ARG A 1 502 ? -88.799 -0.500 25.652 1.00 26.36 502 ARG A N 1
ATOM 3954 C CA . ARG A 1 502 ? -89.877 -1.447 26.006 1.00 26.36 502 ARG A CA 1
ATOM 3955 C C . ARG A 1 502 ? -89.253 -2.690 26.696 1.00 26.36 502 ARG A C 1
ATOM 3957 O O . ARG A 1 502 ? -88.265 -3.189 26.185 1.00 26.36 502 ARG A O 1
ATOM 3964 N N . ILE A 1 503 ? -89.923 -3.196 27.746 1.00 28.00 503 ILE A N 1
ATOM 3965 C CA . ILE A 1 503 ? -90.079 -4.614 28.191 1.00 28.00 503 ILE A CA 1
ATOM 3966 C C . ILE A 1 503 ? -88.793 -5.426 28.496 1.00 28.00 503 ILE A C 1
ATOM 3968 O O . ILE A 1 503 ? -87.949 -5.601 27.639 1.00 28.00 503 ILE A O 1
ATOM 3972 N N . GLY A 1 504 ? -88.624 -6.069 29.655 1.00 26.89 504 GLY A N 1
ATOM 3973 C CA . GLY A 1 504 ? -89.504 -6.255 30.807 1.00 26.89 504 GLY A CA 1
ATOM 3974 C C . GLY A 1 504 ? -88.881 -7.191 31.858 1.00 26.89 504 GLY A C 1
ATOM 3975 O O . GLY A 1 504 ? -87.850 -7.790 31.585 1.00 26.89 504 GLY A O 1
ATOM 3976 N N . ARG A 1 505 ? -89.563 -7.252 33.023 1.00 27.20 505 ARG A N 1
ATOM 3977 C CA . ARG A 1 505 ? -89.709 -8.331 34.043 1.00 27.20 505 ARG A CA 1
ATOM 3978 C C . ARG A 1 505 ? -88.486 -9.207 34.348 1.00 27.20 505 ARG A C 1
ATOM 3980 O O . ARG A 1 505 ? -87.874 -9.747 33.451 1.00 27.20 505 ARG A O 1
ATOM 3987 N N . ASN A 1 506 ? -88.143 -9.601 35.566 1.00 27.55 506 ASN A N 1
ATOM 3988 C CA . ASN A 1 506 ? -88.640 -9.621 36.953 1.00 27.55 506 ASN A CA 1
ATOM 3989 C C . ASN A 1 506 ? -87.367 -10.070 37.730 1.00 27.55 506 ASN A C 1
ATOM 3991 O O . ASN A 1 506 ? -86.529 -10.744 37.146 1.00 27.55 506 ASN A O 1
ATOM 3995 N N . GLY A 1 507 ? -87.086 -9.831 39.003 1.00 26.83 507 GLY A N 1
ATOM 3996 C CA . GLY A 1 507 ? -87.821 -9.408 40.182 1.00 26.83 507 GLY A CA 1
ATOM 3997 C C . GLY A 1 507 ? -87.067 -9.991 41.395 1.00 26.83 507 GLY A C 1
ATOM 3998 O O . GLY A 1 507 ? -86.452 -11.036 41.236 1.00 26.83 507 GLY A O 1
ATOM 3999 N N . LYS A 1 508 ? -87.180 -9.331 42.564 1.00 26.38 508 LYS A N 1
ATOM 4000 C CA . LYS A 1 508 ? -86.937 -9.827 43.949 1.00 26.38 508 LYS A CA 1
ATOM 4001 C C . LYS A 1 508 ? -85.531 -10.410 44.252 1.00 26.38 508 LYS A C 1
ATOM 4003 O O . LYS A 1 508 ? -85.004 -11.208 43.508 1.00 26.38 508 LYS A O 1
ATOM 4008 N N . GLY A 1 509 ? -84.855 -10.141 45.360 1.00 26.08 509 GLY A N 1
ATOM 4009 C CA . GLY A 1 509 ? -85.150 -9.432 46.594 1.00 26.08 509 GLY A CA 1
ATOM 4010 C C . GLY A 1 509 ? -83.944 -9.602 47.534 1.00 26.08 509 GLY A C 1
ATOM 4011 O O . GLY A 1 509 ? -83.359 -10.673 47.590 1.00 26.08 509 GLY A O 1
ATOM 4012 N N . THR A 1 510 ? -83.623 -8.523 48.251 1.00 24.94 510 THR A N 1
ATOM 4013 C CA . THR A 1 510 ? -83.375 -8.472 49.706 1.00 24.94 510 THR A CA 1
ATOM 4014 C C . THR A 1 510 ? -82.159 -9.168 50.334 1.00 24.94 510 THR A C 1
ATOM 4016 O O . THR A 1 510 ? -82.101 -10.387 50.408 1.00 24.94 510 THR A O 1
ATOM 4019 N N . ALA A 1 511 ? -81.380 -8.299 51.003 1.00 26.56 511 ALA A N 1
ATOM 4020 C CA . ALA A 1 511 ? -80.613 -8.488 52.242 1.00 26.56 511 ALA A CA 1
ATOM 4021 C C . ALA A 1 511 ? -79.342 -9.350 52.170 1.00 26.56 511 ALA A C 1
ATOM 4023 O O . ALA A 1 511 ? -79.270 -10.310 51.424 1.00 26.56 511 ALA A O 1
ATOM 4024 N N . ALA A 1 512 ? -78.307 -9.141 52.976 1.00 25.88 512 ALA A N 1
ATOM 4025 C CA . ALA A 1 512 ? -77.725 -8.009 53.698 1.00 25.88 512 ALA A CA 1
ATOM 4026 C C . ALA A 1 512 ? -76.446 -8.594 54.334 1.00 25.88 512 ALA A C 1
ATOM 4028 O O . ALA A 1 512 ? -76.488 -9.727 54.795 1.00 25.88 512 ALA A O 1
ATOM 4029 N N . ALA A 1 513 ? -75.380 -7.790 54.396 1.00 26.53 513 ALA A N 1
ATOM 4030 C CA . ALA A 1 513 ? -74.232 -7.908 55.307 1.00 26.53 513 ALA A CA 1
ATOM 4031 C C . ALA A 1 513 ? -73.273 -9.120 55.151 1.00 26.53 513 ALA A C 1
ATOM 4033 O O . ALA A 1 513 ? -73.629 -10.255 55.421 1.00 26.53 513 ALA A O 1
ATOM 4034 N N . GLU A 1 514 ? -72.025 -8.863 54.729 1.00 25.75 514 GLU A N 1
ATOM 4035 C CA . GLU A 1 514 ? -70.822 -8.853 55.597 1.00 25.75 514 GLU A CA 1
ATOM 4036 C C . GLU A 1 514 ? -69.501 -9.031 54.806 1.00 25.75 514 GLU A C 1
ATOM 4038 O O . GLU A 1 514 ? -69.264 -10.009 54.106 1.00 25.75 514 GLU A O 1
ATOM 4043 N N . THR A 1 515 ? -68.648 -8.005 54.911 1.00 27.50 515 THR A N 1
ATOM 4044 C CA . THR A 1 515 ? -67.186 -8.070 55.124 1.00 27.50 515 THR A CA 1
ATOM 4045 C C . THR A 1 515 ? -66.376 -9.273 54.596 1.00 27.50 515 THR A C 1
ATOM 4047 O O . THR A 1 515 ? -66.188 -10.252 55.305 1.00 27.50 515 THR A O 1
ATOM 4050 N N . ARG A 1 516 ? -65.669 -9.101 53.460 1.00 26.77 516 ARG A N 1
ATOM 4051 C CA . ARG A 1 516 ? -64.187 -9.233 53.333 1.00 26.77 516 ARG A CA 1
ATOM 4052 C C . ARG A 1 516 ? -63.704 -9.271 51.875 1.00 26.77 516 ARG A C 1
ATOM 4054 O O . ARG A 1 516 ? -64.317 -9.872 51.009 1.00 26.77 516 ARG A O 1
ATOM 4061 N N . SER A 1 517 ? -62.486 -8.751 51.703 1.00 28.38 517 SER A N 1
ATOM 4062 C CA . SER A 1 517 ? -61.484 -9.145 50.701 1.00 28.38 517 SER A CA 1
ATOM 4063 C C . SER A 1 517 ? -61.669 -8.678 49.250 1.00 28.38 517 SER A C 1
ATOM 4065 O O . SER A 1 517 ? -62.409 -9.240 48.449 1.00 28.38 517 SER A O 1
ATOM 4067 N N . ARG A 1 518 ? -60.851 -7.683 48.881 1.00 32.34 518 ARG A N 1
ATOM 4068 C CA . ARG A 1 518 ? -60.446 -7.395 47.500 1.00 32.34 518 ARG A CA 1
ATOM 4069 C C . ARG A 1 518 ? -59.699 -8.609 46.930 1.00 32.34 518 ARG A C 1
ATOM 4071 O O . ARG A 1 518 ? -58.491 -8.720 47.101 1.00 32.34 518 ARG A O 1
ATOM 4078 N N . SER A 1 519 ? -60.397 -9.499 46.230 1.00 36.84 519 SER A N 1
ATOM 4079 C CA . SER A 1 519 ? -59.756 -10.572 45.461 1.00 36.84 519 SER A CA 1
ATOM 4080 C C . SER A 1 519 ? -60.604 -11.050 44.281 1.00 36.84 519 SER A C 1
ATOM 4082 O O . SER A 1 519 ? -60.921 -12.225 44.206 1.00 36.84 519 SER A O 1
ATOM 4084 N N . THR A 1 520 ? -60.953 -10.182 43.328 1.00 32.53 520 THR A N 1
ATOM 4085 C CA . THR A 1 520 ? -61.412 -10.621 41.991 1.00 32.53 520 THR A CA 1
ATOM 4086 C C . THR A 1 520 ? -61.236 -9.514 40.951 1.00 32.53 520 THR A C 1
ATOM 4088 O O . THR A 1 520 ? -62.199 -8.918 40.485 1.00 32.53 520 THR A O 1
ATOM 4091 N N . CYS A 1 521 ? -59.993 -9.243 40.555 1.00 31.06 521 CYS A N 1
ATOM 4092 C CA . CYS A 1 521 ? -59.708 -8.796 39.185 1.00 31.06 521 CYS A CA 1
ATOM 4093 C C . CYS A 1 521 ? -58.294 -9.207 38.734 1.00 31.06 521 CYS A C 1
ATOM 4095 O O . CYS A 1 521 ? -57.607 -8.474 38.038 1.00 31.06 521 CYS A O 1
ATOM 4097 N N . PHE A 1 522 ? -57.848 -10.396 39.159 1.00 33.28 522 PHE A N 1
ATOM 4098 C CA . PHE A 1 522 ? -56.570 -10.993 38.738 1.00 33.28 522 PHE A CA 1
ATOM 4099 C C . PHE A 1 522 ? -56.742 -12.385 38.092 1.00 33.28 522 PHE A C 1
ATOM 4101 O O . PHE A 1 522 ? -55.790 -12.988 37.617 1.00 33.28 522 PHE A O 1
ATOM 4108 N N . GLY A 1 523 ? -57.980 -12.893 38.011 1.00 37.19 523 GLY A N 1
ATOM 4109 C CA . GLY A 1 523 ? -58.285 -14.268 37.589 1.00 37.19 523 GLY A CA 1
ATOM 4110 C C . GLY A 1 523 ? -58.671 -14.477 36.118 1.00 37.19 523 GLY A C 1
ATOM 4111 O O . GLY A 1 523 ? -59.064 -15.581 35.767 1.00 37.19 523 GLY A O 1
ATOM 4112 N N . ARG A 1 524 ? -58.604 -13.464 35.239 1.00 36.62 524 ARG A N 1
ATOM 4113 C CA . ARG A 1 524 ? -58.960 -13.622 33.803 1.00 36.62 524 ARG A CA 1
ATOM 4114 C C . ARG A 1 524 ? -57.868 -13.264 32.795 1.00 36.62 524 ARG A C 1
ATOM 4116 O O . ARG A 1 524 ? -58.112 -13.363 31.599 1.00 36.62 524 ARG A O 1
ATOM 4123 N N . LYS A 1 525 ? -56.656 -12.921 33.243 1.00 35.53 525 LYS A N 1
ATOM 4124 C CA . LYS A 1 525 ? -55.504 -12.680 32.350 1.00 35.53 525 LYS A CA 1
ATOM 4125 C C . LYS A 1 525 ? -54.363 -13.697 32.470 1.00 35.53 525 LYS A C 1
ATOM 4127 O O . LYS A 1 525 ? -53.470 -13.670 31.635 1.00 35.53 525 LYS A O 1
ATOM 4132 N N . LEU A 1 526 ? -54.432 -14.644 33.413 1.00 37.78 526 LEU A N 1
ATOM 4133 C CA . LEU A 1 526 ? -53.481 -15.765 33.476 1.00 37.78 526 LEU A CA 1
ATOM 4134 C C . LEU A 1 526 ? -53.805 -16.914 32.499 1.00 37.78 526 LEU A C 1
ATOM 4136 O O . LEU A 1 526 ? -52.910 -17.664 32.135 1.00 37.78 526 LEU A O 1
ATOM 4140 N N . GLY A 1 527 ? -55.044 -17.022 32.004 1.00 36.81 527 GLY A N 1
ATOM 4141 C CA . GLY A 1 527 ? -55.456 -18.123 31.117 1.00 36.81 527 GLY A CA 1
ATOM 4142 C C . GLY A 1 527 ? -54.946 -18.045 29.671 1.00 36.81 527 GLY A C 1
ATOM 4143 O O . GLY A 1 527 ? -55.046 -19.029 28.949 1.00 36.81 527 GLY A O 1
ATOM 4144 N N . TYR A 1 528 ? -54.394 -16.905 29.240 1.00 34.00 528 TYR A N 1
ATOM 4145 C CA . TYR A 1 528 ? -53.843 -16.745 27.884 1.00 34.00 528 TYR A CA 1
ATOM 4146 C C . TYR A 1 528 ? -52.311 -16.864 27.827 1.00 34.00 528 TYR A C 1
ATOM 4148 O O . TYR A 1 528 ? -51.779 -17.221 26.783 1.00 34.00 528 TYR A O 1
ATOM 4156 N N . LEU A 1 529 ? -51.596 -16.650 28.940 1.00 35.12 529 LEU A N 1
ATOM 4157 C CA . LEU A 1 529 ? -50.127 -16.727 28.968 1.00 35.12 529 LEU A CA 1
ATOM 4158 C C . LEU A 1 529 ? -49.593 -18.158 29.180 1.00 35.12 529 LEU A C 1
ATOM 4160 O O . LEU A 1 529 ? -48.463 -18.466 28.806 1.00 35.12 529 LEU A O 1
ATOM 4164 N N . GLU A 1 530 ? -50.406 -19.055 29.745 1.00 37.06 530 GLU A N 1
ATOM 4165 C CA . GLU A 1 530 ? -50.016 -20.449 30.013 1.00 37.06 530 GLU A CA 1
ATOM 4166 C C . GLU A 1 530 ? -50.150 -21.364 28.774 1.00 37.06 530 GLU A C 1
ATOM 4168 O O . GLU A 1 530 ? -49.505 -22.410 28.687 1.00 37.06 530 GLU A O 1
ATOM 4173 N N . ALA A 1 531 ? -50.921 -20.945 27.761 1.00 36.66 531 ALA A N 1
ATOM 4174 C CA . ALA A 1 531 ? -51.081 -21.674 26.499 1.00 36.66 531 ALA A CA 1
ATOM 4175 C C . ALA A 1 531 ? -49.888 -21.492 25.536 1.00 36.66 531 ALA A C 1
ATOM 4177 O O . ALA A 1 531 ? -49.578 -22.389 24.751 1.00 36.66 531 ALA A O 1
ATOM 4178 N N . GLU A 1 532 ? -49.167 -20.373 25.625 1.00 37.75 532 GLU A N 1
ATOM 4179 C CA . GLU A 1 532 ? -48.082 -20.037 24.691 1.00 37.75 532 GLU A CA 1
ATOM 4180 C C . GLU A 1 532 ? -46.712 -20.566 25.157 1.00 37.75 532 GLU A C 1
ATOM 4182 O O . GLU A 1 532 ? -45.859 -20.929 24.346 1.00 37.75 532 GLU A O 1
ATOM 4187 N N . LEU A 1 533 ? -46.540 -20.767 26.469 1.00 38.31 533 LEU A N 1
ATOM 4188 C CA . LEU A 1 533 ? -45.357 -21.416 27.052 1.00 38.31 533 LEU A CA 1
ATOM 4189 C C . LEU A 1 533 ? -45.340 -22.946 26.867 1.00 38.31 533 LEU A C 1
ATOM 4191 O O . LEU A 1 533 ? -44.280 -23.563 26.983 1.00 38.31 533 LEU A O 1
ATOM 4195 N N . ARG A 1 534 ? -46.474 -23.575 26.523 1.00 36.66 534 ARG A N 1
ATOM 4196 C CA . ARG A 1 534 ? -46.571 -25.036 26.321 1.00 36.66 534 ARG A CA 1
ATOM 4197 C C . ARG A 1 534 ? -46.344 -25.491 24.869 1.00 36.66 534 ARG A C 1
ATOM 4199 O O . ARG A 1 534 ? -46.037 -26.666 24.661 1.00 36.66 534 ARG A O 1
ATOM 4206 N N . ASN A 1 535 ? -46.422 -24.582 23.889 1.00 35.97 535 ASN A N 1
ATOM 4207 C CA . ASN A 1 535 ? -46.253 -24.886 22.456 1.00 35.97 535 ASN A CA 1
ATOM 4208 C C . ASN A 1 535 ? -44.846 -24.598 21.892 1.00 35.97 535 ASN A C 1
ATOM 4210 O O . ASN A 1 535 ? -44.523 -25.068 20.807 1.00 35.97 535 ASN A O 1
ATOM 4214 N N . GLY A 1 536 ? -43.964 -23.913 22.629 1.00 34.34 536 GLY A N 1
ATOM 4215 C CA . GLY A 1 536 ? -42.579 -23.656 22.193 1.00 34.34 536 GLY A CA 1
ATOM 4216 C C . GLY A 1 536 ? -41.568 -24.780 22.482 1.00 34.34 536 GLY A C 1
ATOM 4217 O O . GLY A 1 536 ? -40.397 -24.648 22.137 1.00 34.34 536 GLY A O 1
ATOM 4218 N N . GLY A 1 537 ? -41.991 -25.865 23.144 1.00 35.25 537 GLY A N 1
ATOM 4219 C CA . GLY A 1 537 ? -41.111 -26.929 23.661 1.00 35.25 537 GLY A CA 1
ATOM 4220 C C . GLY A 1 537 ? -41.217 -28.294 22.970 1.00 35.25 537 GLY A C 1
ATOM 4221 O O . GLY A 1 537 ? -40.586 -29.245 23.421 1.00 35.25 537 GLY A O 1
ATOM 4222 N N . ARG A 1 538 ? -42.002 -28.429 21.897 1.00 31.59 538 ARG A N 1
ATOM 4223 C CA . ARG A 1 538 ? -42.156 -29.685 21.141 1.00 31.59 538 ARG A CA 1
ATOM 4224 C C . ARG A 1 538 ? -41.951 -29.434 19.651 1.00 31.59 538 ARG A C 1
ATOM 4226 O O . ARG A 1 538 ? -42.912 -29.193 18.944 1.00 31.59 538 ARG A O 1
ATOM 4233 N N . ASN A 1 539 ? -40.694 -29.446 19.209 1.00 30.75 539 ASN A N 1
ATOM 4234 C CA . ASN A 1 539 ? -40.301 -29.722 17.815 1.00 30.75 539 ASN A CA 1
ATOM 4235 C C . ASN A 1 539 ? -38.827 -30.165 17.707 1.00 30.75 539 ASN A C 1
ATOM 4237 O O . ASN A 1 539 ? -38.139 -29.888 16.733 1.00 30.75 539 ASN A O 1
ATOM 4241 N N . LEU A 1 540 ? -38.331 -30.862 18.733 1.00 31.78 540 LEU A N 1
ATOM 4242 C CA . LEU A 1 540 ? -37.055 -31.580 18.720 1.00 31.78 540 LEU A CA 1
ATOM 4243 C C . LEU A 1 540 ? -37.201 -32.805 19.626 1.00 31.78 540 LEU A C 1
ATOM 4245 O O . LEU A 1 540 ? -36.694 -32.794 20.739 1.00 31.78 540 LEU A O 1
ATOM 4249 N N . LEU A 1 541 ? -37.995 -33.788 19.193 1.00 35.78 541 LEU A N 1
ATOM 4250 C CA . LEU A 1 541 ? -38.008 -35.190 19.648 1.00 35.78 541 LEU A CA 1
ATOM 4251 C C . LEU A 1 541 ? -39.212 -35.883 18.994 1.00 35.78 541 LEU A C 1
ATOM 4253 O O . LEU A 1 541 ? -40.348 -35.647 19.397 1.00 35.78 541 LEU A O 1
ATOM 4257 N N . GLY A 1 542 ? -38.956 -36.731 17.997 1.00 26.09 542 GLY A N 1
ATOM 4258 C CA . GLY A 1 542 ? -39.966 -37.633 17.444 1.00 26.09 542 GLY A CA 1
ATOM 4259 C C . GLY A 1 542 ? -39.894 -37.778 15.932 1.00 26.09 542 GLY A C 1
ATOM 4260 O O . GLY A 1 542 ? -40.714 -37.202 15.240 1.00 26.09 542 GLY A O 1
ATOM 4261 N N . ASP A 1 543 ? -38.941 -38.571 15.441 1.00 27.55 543 ASP A N 1
ATOM 4262 C CA . ASP A 1 543 ? -39.144 -39.331 14.205 1.00 27.55 543 ASP A CA 1
ATOM 4263 C C . ASP A 1 543 ? -38.292 -40.604 14.246 1.00 27.55 543 ASP A C 1
ATOM 4265 O O . ASP A 1 543 ? -37.118 -40.613 13.877 1.00 27.55 543 ASP A O 1
ATOM 4269 N N . ARG A 1 544 ? -38.885 -41.673 14.798 1.00 29.92 544 ARG A N 1
ATOM 4270 C CA . ARG A 1 544 ? -38.718 -43.074 14.367 1.00 29.92 544 ARG A CA 1
ATOM 4271 C C . ARG A 1 544 ? -39.606 -44.007 15.202 1.00 29.92 544 ARG A C 1
ATOM 4273 O O . ARG A 1 544 ? -39.245 -44.361 16.318 1.00 29.92 544 ARG A O 1
ATOM 4280 N N . ALA A 1 545 ? -40.732 -44.420 14.618 1.00 29.28 545 ALA A N 1
ATOM 4281 C CA . ALA A 1 545 ? -41.359 -45.749 14.730 1.00 29.28 545 ALA A CA 1
ATOM 4282 C C . ALA A 1 545 ? -42.578 -45.782 13.771 1.00 29.28 545 ALA A C 1
ATOM 4284 O O . ALA A 1 545 ? -43.410 -44.891 13.840 1.00 29.28 545 ALA A O 1
ATOM 4285 N N . GLY A 1 546 ? -42.763 -46.729 12.847 1.00 26.92 546 GLY A N 1
ATOM 4286 C CA . GLY A 1 546 ? -41.977 -47.919 12.561 1.00 26.92 546 GLY A CA 1
ATOM 4287 C C . GLY A 1 546 ? -42.453 -48.704 11.326 1.00 26.92 546 GLY A C 1
ATOM 4288 O O . GLY A 1 546 ? -43.513 -48.450 10.761 1.00 26.92 546 GLY A O 1
ATOM 4289 N N . ARG A 1 547 ? -41.610 -49.663 10.947 1.00 28.38 547 ARG A N 1
ATOM 4290 C CA . ARG A 1 547 ? -41.852 -51.007 10.384 1.00 28.38 547 ARG A CA 1
ATOM 4291 C C . ARG A 1 547 ? -40.629 -51.783 10.893 1.00 28.38 547 ARG A C 1
ATOM 4293 O O . ARG A 1 547 ? -39.521 -51.283 10.749 1.00 28.38 547 ARG A O 1
ATOM 4300 N N . GLY A 1 548 ? -40.769 -52.785 11.748 1.00 26.52 548 GLY A N 1
ATOM 4301 C CA . GLY A 1 548 ? -41.383 -54.067 11.431 1.00 26.52 548 GLY A CA 1
ATOM 4302 C C . GLY A 1 548 ? -40.237 -55.039 11.148 1.00 26.52 548 GLY A C 1
ATOM 4303 O O . GLY A 1 548 ? -39.480 -54.800 10.219 1.00 26.52 548 GLY A O 1
ATOM 4304 N N . ASP A 1 549 ? -40.145 -56.072 11.985 1.00 28.44 549 ASP A N 1
ATOM 4305 C CA . ASP A 1 549 ? -39.403 -57.328 11.800 1.00 28.44 549 ASP A CA 1
ATOM 4306 C C . ASP A 1 549 ? -38.043 -57.493 12.518 1.00 28.44 549 ASP A C 1
ATOM 4308 O O . ASP A 1 549 ? -36.970 -57.132 12.051 1.00 28.44 549 ASP A O 1
ATOM 4312 N N . ALA A 1 550 ? -38.170 -58.099 13.706 1.00 28.28 550 ALA A N 1
ATOM 4313 C CA . ALA A 1 550 ? -37.640 -59.424 14.040 1.00 28.28 550 ALA A CA 1
ATOM 4314 C C . ALA A 1 550 ? -36.120 -59.638 14.274 1.00 28.28 550 ALA A C 1
ATOM 4316 O O . ALA A 1 550 ? -35.327 -59.763 13.353 1.00 28.28 550 ALA A O 1
ATOM 4317 N N . VAL A 1 551 ? -35.830 -59.936 15.555 1.00 29.59 551 VAL A N 1
ATOM 4318 C CA . VAL A 1 551 ? -35.105 -61.139 16.035 1.00 29.59 551 VAL A CA 1
ATOM 4319 C C . VAL A 1 551 ? -33.580 -61.041 16.312 1.00 29.59 551 VAL A C 1
ATOM 4321 O O . VAL A 1 551 ? -32.739 -60.897 15.436 1.00 29.59 551 VAL A O 1
ATOM 4324 N N . THR A 1 552 ? -33.285 -61.251 17.609 1.00 28.53 552 THR A N 1
ATOM 4325 C CA . THR A 1 552 ? -32.091 -61.818 18.293 1.00 28.53 552 THR A CA 1
ATOM 4326 C C . THR A 1 552 ? -30.786 -61.026 18.481 1.00 28.53 552 THR A C 1
ATOM 4328 O O . THR A 1 552 ? -30.042 -60.727 17.557 1.00 28.53 552 THR A O 1
ATOM 4331 N N . THR A 1 553 ? -30.467 -60.812 19.762 1.00 26.14 553 THR A N 1
ATOM 4332 C CA . THR A 1 553 ? -29.133 -60.670 20.385 1.00 26.14 553 THR A CA 1
ATOM 4333 C C . THR A 1 553 ? -28.567 -62.066 20.764 1.00 26.14 553 THR A C 1
ATOM 4335 O O . THR A 1 553 ? -29.330 -63.031 20.716 1.00 26.14 553 THR A O 1
ATOM 4338 N N . PRO A 1 554 ? -27.365 -62.200 21.380 1.00 46.59 554 PRO A N 1
ATOM 4339 C CA . PRO A 1 554 ? -25.985 -61.848 20.974 1.00 46.59 554 PRO A CA 1
ATOM 4340 C C . PRO A 1 554 ? -25.047 -63.111 21.129 1.00 46.59 554 PRO A C 1
ATOM 4342 O O . PRO A 1 554 ? -25.615 -64.197 21.247 1.00 46.59 554 PRO A O 1
ATOM 4345 N N . PRO A 1 555 ? -23.677 -63.088 21.133 1.00 35.69 555 PRO A N 1
ATOM 4346 C CA . PRO A 1 555 ? -22.821 -62.435 22.152 1.00 35.69 555 PRO A CA 1
ATOM 4347 C C . PRO A 1 555 ? -21.464 -61.842 21.653 1.00 35.69 555 PRO A C 1
ATOM 4349 O O . PRO A 1 555 ? -21.075 -61.960 20.499 1.00 35.69 555 PRO A O 1
ATOM 4352 N N . LYS A 1 556 ? -20.770 -61.160 22.582 1.00 27.09 556 LYS A N 1
ATOM 4353 C CA . LYS A 1 556 ? -19.372 -60.638 22.566 1.00 27.09 556 LYS A CA 1
ATOM 4354 C C . LYS A 1 556 ? -18.312 -61.787 22.598 1.00 27.09 556 LYS A C 1
ATOM 4356 O O . LYS A 1 556 ? -18.755 -62.926 22.710 1.00 27.09 556 LYS A O 1
ATOM 4361 N N . PRO A 1 557 ? -16.990 -61.565 22.852 1.00 44.00 557 PRO A N 1
ATOM 4362 C CA . PRO A 1 557 ? -15.971 -60.567 22.434 1.00 44.00 557 PRO A CA 1
ATOM 4363 C C . PRO A 1 557 ? -14.648 -61.225 21.914 1.00 44.00 557 PRO A C 1
ATOM 4365 O O . PRO A 1 557 ? -14.477 -62.434 22.007 1.00 44.00 557 PRO A O 1
ATOM 4368 N N . GLY A 1 558 ? -13.667 -60.405 21.500 1.00 25.86 558 GLY A N 1
ATOM 4369 C CA . GLY A 1 558 ? -12.253 -60.782 21.268 1.00 25.86 558 GLY A CA 1
ATOM 4370 C C . GLY A 1 558 ? -11.875 -60.749 19.783 1.00 25.86 558 GLY A C 1
ATOM 4371 O O . GLY A 1 558 ? -12.744 -60.889 18.938 1.00 25.86 558 GLY A O 1
ATOM 4372 N N . GLU A 1 559 ? -10.642 -60.556 19.334 1.00 26.83 559 GLU A N 1
ATOM 4373 C CA . GLU A 1 559 ? -9.337 -60.212 19.899 1.00 26.83 559 GLU A CA 1
ATOM 4374 C C . GLU A 1 559 ? -8.409 -60.085 18.651 1.00 26.83 559 GLU A C 1
ATOM 4376 O O . GLU A 1 559 ? -8.709 -60.690 17.625 1.00 26.83 559 GLU A O 1
ATOM 4381 N N . TYR A 1 560 ? -7.287 -59.360 18.746 1.00 26.23 560 TYR A N 1
ATOM 4382 C CA . TYR A 1 560 ? -6.073 -59.492 17.905 1.00 26.23 560 TYR A CA 1
ATOM 4383 C C . TYR A 1 560 ? -5.958 -58.969 16.441 1.00 26.23 560 TYR A C 1
ATOM 4385 O O . TYR A 1 560 ? -6.729 -59.315 15.558 1.00 26.23 560 TYR A O 1
ATOM 4393 N N . ILE A 1 561 ? -4.811 -58.273 16.236 1.00 28.70 561 ILE A N 1
ATOM 4394 C CA . ILE A 1 561 ? -3.907 -58.186 15.051 1.00 28.70 561 ILE A CA 1
ATOM 4395 C C . ILE A 1 561 ? -4.467 -57.382 13.854 1.00 28.70 561 ILE A C 1
ATOM 4397 O O . ILE A 1 561 ? -5.577 -57.610 13.411 1.00 28.70 561 ILE A O 1
ATOM 4401 N N . GLY A 1 562 ? -3.818 -56.353 13.298 1.00 25.66 562 GLY A N 1
ATOM 4402 C CA . GLY A 1 562 ? -2.401 -56.182 12.960 1.00 25.66 562 GLY A CA 1
ATOM 4403 C C . GLY A 1 562 ? -2.217 -56.398 11.444 1.00 25.66 562 GLY A C 1
ATOM 4404 O O . GLY A 1 562 ? -2.815 -57.316 10.900 1.00 25.66 562 GLY A O 1
ATOM 4405 N N . ALA A 1 563 ? -1.366 -55.575 10.818 1.00 28.56 563 ALA A N 1
ATOM 4406 C CA . ALA A 1 563 ? -0.904 -55.595 9.416 1.00 28.56 563 ALA A CA 1
ATOM 4407 C C . ALA A 1 563 ? -1.640 -54.692 8.391 1.00 28.56 563 ALA A C 1
ATOM 4409 O O . ALA A 1 563 ? -2.730 -54.984 7.916 1.00 28.56 563 ALA A O 1
ATOM 4410 N N . ASP A 1 564 ? -1.000 -53.555 8.101 1.00 27.73 564 ASP A N 1
ATOM 4411 C CA . ASP A 1 564 ? -0.216 -53.315 6.878 1.00 27.73 564 ASP A CA 1
ATOM 4412 C C . ASP A 1 564 ? -0.819 -53.489 5.462 1.00 27.73 564 ASP A C 1
ATOM 4414 O O . ASP A 1 564 ? -1.229 -54.566 5.047 1.00 27.73 564 ASP A O 1
ATOM 4418 N N . ILE A 1 565 ? -0.599 -52.402 4.702 1.00 29.62 565 ILE A N 1
ATOM 4419 C CA . ILE A 1 565 ? -0.260 -52.278 3.271 1.00 29.62 565 ILE A CA 1
ATOM 4420 C C . ILE A 1 565 ? -1.407 -52.316 2.245 1.00 29.62 565 ILE A C 1
ATOM 4422 O O . ILE A 1 565 ? -2.115 -53.304 2.066 1.00 29.62 565 ILE A O 1
ATOM 4426 N N . GLY A 1 566 ? -1.470 -51.208 1.497 1.00 34.16 566 GLY A N 1
ATOM 4427 C CA . GLY A 1 566 ? -2.230 -50.968 0.273 1.00 34.16 566 GLY A CA 1
ATOM 4428 C C . GLY A 1 566 ? -2.069 -49.519 -0.150 1.00 34.16 566 GLY A C 1
ATOM 4429 O O . GLY A 1 566 ? -2.951 -48.724 0.237 1.00 34.16 566 GLY A O 1
#

pLDDT: mean 72.85, std 27.12, range [24.94, 98.38]

Sequence (566 aa):
MLSLLIRPVLDLIGYFSVVFPSSHSVLGSTVVLAACGACFCRDRARAGSIVESFCAKWQMGYIGHHGVATLHKYKYSGVDHSLVAKYILQPFWSRSVTLFPLWMPAAILLLVLQITLTGFMFLIVSAYLGYVYSPHLDTAPPRWVHLAHGLLLFLYQTFDAVDGKQARRTNSSSPLGELFDHGCDALACAFEAMAFGSTALCGRNTFWFWVIAAIPFYLATWEHFFTNTLILPIINGPTEGLMLIYVCHWLTFFLGAEWWAQDFRKSIPFLGWVPLIPEIPVYGVVLFMMIAFGVIPTIASNISNVHKVVKARRGSMILALAMLFPFGVLLAGVLIWSYLSPSDIMHSHPHLLIIGTGFAFGFLVGRMILAHLCDEPKGLKTGMCMSLLFLPLAIANALTARLNDGVPLIDEHLILILYCLFTVLLYLHFATSVIHEITNALGIYCFRLRAGNGVIRSRFGRRKRERKEEEMIQRLACYDDEVPSSPCFPPRKRGECPIKTRIGRNGKGTAAAETRSRSTCFGRKLGYLEAELRNGGRNLLGDRAGRGDAVTTPPKPGEYIGADIG

Foldseek 3Di:
DVVVVVVVVVVVVVVVCVVDVPPPQAPVPLLVVLVPPPDDPDPPPSVVVNVVVVVVVLVDFLADPLLLVLQVVDDAAADAQAPCCVPPVVVVLVVVLVVPDLCCQPPPWFAQLVLLVVLLVLLVVLLVLLCVQPVQLQHFGQLVSLVSLLVSLVSSLSSLSSSVVNCVVNVNDGLLSVLSSLLSVLLSLLSNLSSLSNLLSPGLCSVLSSVLSLQLSLLQLLLCLLVVYRYHHNDHCSRNVSVVSSVSSVVCSVVTNVQQQAFPLVVDVPNVPPPPDPRDGNVRVVSVCCCVPPRVVSNVVSLVSSVVSCVVVVHDPVLSVQLCVLVVLLVVLLVLLCVLALVNCSRPRVSLSSLLSSLLSSLSSSSSSSCSSSVHDGGHDPVNNQLVSLSSSSNVQSNVCSVVVNDGPDDNVVSSNVSNVSSVVSSVSVSVSVLVVSCVSVVHDPTHGPPPVPVVVVVVVVVVVVVVVVVVVVVVVVVVPPDDDDDDDDDDDDDDDDDDDDDDDDDDDDDDDDDDDDDPDPPPPVVPVVVVVVPVPPDPDDDDDDDDDDDDDDDDDDDDDDDDDD

Radius of gyration: 35.47 Å; chains: 1; bounding box: 130×87×90 Å